Protein AF-0000000076785029 (afdb_homodimer)

Radius of gyration: 24.93 Å; Cα contacts (8 Å, |Δi|>4): 583; chains: 2; bounding box: 59×71×65 Å

pLDDT: mean 81.88, std 19.53, range [29.06, 98.62]

Foldseek 3Di:
DDLQDLVVLVVLQVVLVVCVVVVVLVSSLVSLVSSLVSCVVVVNNLPPVSLVSLVVNLLSCVVVVVLVVSLVSLVVSLVSCCVPPNCLDPSNLLSLQSNLLSCVVVVVLVSSLVSLVSSLVSCCVVDPLLDLVNLVSLLVNLLSLLVVLLVCLPPDPVSNVVSLVSSLVSLVSSLVSLVCLLDPDPVVVPDDDDPVVSVLSNVLSVLSNVSSVVSVVSSVCCVVPSPPDNPVSVVVCVCCSSVCVVSSVSVVVVVVVVVVD/DDLQDLVVLVVLQVVLVVCVVVVVLVSSLVSLVSSLVSCVVVVNNLPPVSLVSLVVNLLSCVVVVVLVVSLVSLVVSLVSCCVPPNCLDPSNLLSLQSNLLSCVVVVVLVSSLVSLVSSLVSCCVVPPLLDLVNLVSLLVNLLSLLVVLLVCLVPDPVSNVVSLVSSLVSLVSSLVSLVCLLDPDPVVVPDDDDPVVSVLSNVLSVLSNVSSVVSVVSSVCCVVVSPPDSPVSVVVVVCCSSVCVVSSVSVVVVVVVVVVD

Secondary structure (DSSP, 8-state):
--TTSHHHHHHHHHHHHHHHHTT-HHHHHHHHHHHHHHHHHTT-TTSHHHHHHHHHHHHHHHHTT-HHHHHHHHHHHHHHHHHHH-SSSHHHHHHHHHHHHHHHHTT-HHHHHHHHHHHHHHHHHHS-TT-HHHHHHHHHHHHHHHHHHHHHTTT-HHHHHHHHHHHHHHHHHHHHHHHHHHS--HHHHTS---HHHHHHHHHHHHHHHHHHHHHHHHHHHHHHHTTT-HHHHHHHHHHHHHHTHHHHHHHHHHHHHHHT-/--TTSHHHHHHHHHHHHHHHHTT-HHHHHHHHHHHHHHHHHTT-TTSHHHHHHHHHHHHHHHHTT-HHHHHHHHHHHHHHHHHHH-SSSHHHHHHHHHHHHHHHHTT-HHHHHHHHHHHHHHHHHHS-TT-HHHHHHHHHHHHHHHHHHHHHTTT-HHHHHHHHHHHHHHHHHHHHHHHHHHS--HHHHTS---HHHHHHHHHHHHHHHHHHHHHHHHHHHHHHHTTT-HHHHHHHHHHHHHHTHHHHHHHHHHHHHHHT-

Organism: Aegilops tauschii subsp. strangu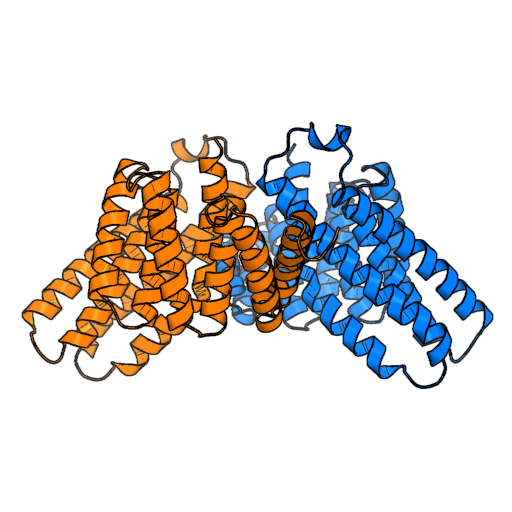lata (NCBI:txid200361)

InterPro domains:
  IPR011990 Tetratricopeptide-like helical domain superfamily [G3DSA:1.25.40.10] (1-198)
  IPR011990 Tetratricopeptide-like helical domain superfamily [SSF48452] (3-141)

Solvent-accessible surface area (backbone atoms only — not comparable to full-atom values): 26624 Å² total; per-residue (Å²): 121,52,88,72,32,72,64,34,25,48,50,28,40,36,49,17,54,44,30,40,67,56,65,38,45,70,62,14,43,54,28,28,53,50,20,42,48,37,31,39,75,70,73,35,55,83,34,73,69,34,48,51,48,49,53,54,36,30,50,45,28,50,75,68,66,39,52,69,61,20,42,56,48,31,51,51,50,27,52,53,32,33,72,73,62,31,70,84,29,72,69,22,34,50,35,42,47,55,33,26,55,48,28,47,76,69,65,40,52,67,63,21,48,56,48,47,51,55,35,45,57,42,42,41,68,77,44,54,78,64,33,70,71,45,26,53,47,27,37,53,51,18,50,48,25,52,53,47,28,64,73,34,59,87,74,40,69,68,60,30,52,51,28,49,55,50,20,51,51,31,24,50,51,20,37,52,34,24,48,44,65,72,54,55,48,78,75,61,64,69,56,91,61,56,69,61,59,51,49,52,49,41,35,48,28,47,45,49,36,53,51,28,50,50,50,50,51,48,58,58,40,39,70,67,37,72,75,81,54,68,71,61,57,54,52,54,49,50,53,45,61,66,40,46,47,51,55,51,48,53,45,51,57,55,44,58,58,56,68,73,102,122,54,86,72,32,72,62,34,24,48,51,30,41,36,48,17,54,43,30,41,68,58,65,39,46,68,61,15,42,54,26,29,53,51,20,44,48,36,32,39,75,70,73,36,55,83,34,73,68,32,48,51,47,49,52,53,36,30,51,45,27,49,75,69,65,39,52,69,62,19,42,57,48,30,49,51,50,28,51,53,32,33,72,74,62,30,69,83,30,71,68,21,36,51,35,42,49,55,32,26,55,46,28,46,78,69,64,41,51,68,63,21,48,54,47,45,52,54,35,46,57,43,42,42,67,76,46,50,79,66,34,68,70,46,26,53,49,29,37,54,51,18,50,47,24,52,53,47,27,65,71,34,60,86,74,40,68,67,60,31,50,52,28,49,54,50,20,52,52,30,25,50,52,19,38,52,33,24,47,44,64,72,55,56,50,77,75,60,65,71,54,89,61,58,69,63,59,51,50,52,49,41,34,47,27,47,44,48,37,53,52,30,51,51,50,49,50,48,57,58,40,39,72,67,35,72,77,82,56,67,71,62,57,54,51,56,50,51,53,45,60,65,40,46,46,52,56,51,48,54,45,52,57,54,44,56,59,57,68,74,102

Nearest PDB structures (foldseek):
  3edt-assembly2_D  TM=6.833E-01  e=5.113E-07  Homo sapiens
  3ceq-assembly1_A  TM=6.701E-01  e=6.109E-07  Homo sapiens
  6f9i-assembly1_B  TM=6.810E-01  e=9.116E-07  Mus musculus
  6swu-assembly3_F  TM=6.903E-01  e=9.964E-07  Mus musculus
  3edt-assembly3_H  TM=6.833E-01  e=9.530E-07  Homo sapiens

Structure (mmCIF, N/CA/C/O backbone):
data_AF-0000000076785029-model_v1
#
loop_
_entity.id
_entity.type
_entity.pdbx_description
1 polymer 'MalT-like TPR region domain-containing protein'
#
loop_
_atom_site.group_PDB
_atom_site.id
_atom_site.type_symbol
_atom_site.label_atom_id
_atom_site.label_alt_id
_atom_site.label_comp_id
_atom_site.label_asym_id
_atom_site.label_entity_id
_atom_site.label_seq_id
_atom_site.pdbx_PDB_ins_code
_atom_site.Cartn_x
_atom_site.Cartn_y
_atom_site.Cartn_z
_atom_site.occupancy
_atom_site.B_iso_or_equiv
_atom_site.auth_seq_id
_atom_site.auth_comp_id
_atom_site.auth_asym_id
_atom_site.auth_atom_id
_atom_site.pdbx_PDB_model_num
ATOM 1 N N . VAL A 1 1 ? -28.75 -5.801 -8.188 1 42.44 1 VAL A N 1
ATOM 2 C CA . VAL A 1 1 ? -28.797 -4.602 -7.355 1 42.44 1 VAL A CA 1
ATOM 3 C C . VAL A 1 1 ? -28.734 -3.357 -8.242 1 42.44 1 VAL A C 1
ATOM 5 O O . VAL A 1 1 ? -27.938 -3.287 -9.172 1 42.44 1 VAL A O 1
ATOM 8 N N . GLY A 1 2 ? -29.547 -2.719 -8.438 1 42.34 2 GLY A N 1
ATOM 9 C CA . GLY A 1 2 ? -29.734 -1.584 -9.328 1 42.34 2 GLY A CA 1
ATOM 10 C C . GLY A 1 2 ? -28.828 -0.418 -9 1 42.34 2 GLY A C 1
ATOM 11 O O . GLY A 1 2 ? -28.203 -0.382 -7.934 1 42.34 2 GLY A O 1
ATOM 12 N N . PRO A 1 3 ? -28.406 0.511 -9.875 1 47.53 3 PRO A N 1
ATOM 13 C CA . PRO A 1 3 ? -27.531 1.683 -9.766 1 47.53 3 PRO A CA 1
ATOM 14 C C . PRO A 1 3 ? -27.797 2.498 -8.5 1 47.53 3 PRO A C 1
ATOM 16 O O . PRO A 1 3 ? -26.906 3.215 -8.031 1 47.53 3 PRO A O 1
ATOM 19 N N . GLY A 1 4 ? -28.891 2.188 -7.828 1 51.5 4 GLY A N 1
ATOM 20 C CA . GLY A 1 4 ? -29.25 2.967 -6.656 1 51.5 4 GLY A CA 1
ATOM 21 C C . GLY A 1 4 ? -29.094 2.203 -5.355 1 51.5 4 GLY A C 1
ATOM 22 O O . GLY A 1 4 ? -29.219 2.777 -4.273 1 51.5 4 GLY A O 1
ATOM 23 N N . HIS A 1 5 ? -28.797 0.957 -5.434 1 59.38 5 HIS A N 1
ATOM 24 C CA . HIS A 1 5 ? -28.781 0.153 -4.215 1 59.38 5 HIS A CA 1
ATOM 25 C C . HIS A 1 5 ? -27.422 0.238 -3.527 1 59.38 5 HIS A C 1
ATOM 27 O O . HIS A 1 5 ? -26.391 0.336 -4.191 1 59.38 5 HIS A O 1
ATOM 33 N N . PRO A 1 6 ? -27.453 0.424 -2.213 1 67.06 6 PRO A N 1
ATOM 34 C CA . PRO A 1 6 ? -26.234 0.509 -1.418 1 67.06 6 PRO A CA 1
ATOM 35 C C . PRO A 1 6 ? -25.188 -0.536 -1.821 1 67.06 6 PRO A C 1
ATOM 37 O O . PRO A 1 6 ? -23.984 -0.276 -1.747 1 67.06 6 PRO A O 1
ATOM 40 N N . ASP A 1 7 ? -25.734 -1.489 -2.363 1 75.62 7 ASP A N 1
ATOM 41 C CA . ASP A 1 7 ? -24.812 -2.529 -2.812 1 75.62 7 ASP A CA 1
ATOM 42 C C . ASP A 1 7 ? -24.031 -2.076 -4.043 1 75.62 7 ASP A C 1
ATOM 44 O O . ASP A 1 7 ? -22.844 -2.377 -4.176 1 75.62 7 ASP A O 1
ATOM 48 N N . TYR A 1 8 ? -24.734 -1.249 -4.867 1 81.12 8 TYR A N 1
ATOM 49 C CA . TYR A 1 8 ? -24.062 -0.729 -6.059 1 81.12 8 TYR A CA 1
ATOM 50 C C . TYR A 1 8 ? -22.984 0.283 -5.688 1 81.12 8 TYR A C 1
ATOM 52 O O . TYR A 1 8 ? -21.891 0.266 -6.246 1 81.12 8 TYR A O 1
ATOM 60 N N . ALA A 1 9 ? -23.266 1.093 -4.676 1 88.94 9 ALA A N 1
ATOM 61 C CA . ALA A 1 9 ? -22.297 2.068 -4.188 1 88.94 9 ALA A CA 1
ATOM 62 C C . ALA A 1 9 ? -21.031 1.377 -3.668 1 88.94 9 ALA A C 1
ATOM 64 O O . ALA A 1 9 ? -19.922 1.845 -3.904 1 88.94 9 ALA A O 1
ATOM 65 N N . ASN A 1 10 ? -21.297 0.282 -3.043 1 89.38 10 ASN A N 1
ATOM 66 C CA . ASN A 1 10 ? -20.172 -0.479 -2.502 1 89.38 10 ASN A CA 1
ATOM 67 C C . ASN A 1 10 ? -19.312 -1.076 -3.613 1 89.38 10 ASN A C 1
ATOM 69 O O . ASN A 1 10 ? -18.094 -1.075 -3.521 1 89.38 10 ASN A O 1
ATOM 73 N N . THR A 1 11 ? -19.969 -1.574 -4.609 1 86.88 11 THR A N 1
ATOM 74 C CA . THR A 1 11 ? -19.25 -2.133 -5.746 1 86.88 11 THR A CA 1
ATOM 75 C C . THR A 1 11 ? -18.391 -1.063 -6.422 1 86.88 11 THR A C 1
ATOM 77 O O . THR A 1 11 ? -17.234 -1.312 -6.762 1 86.88 11 THR A O 1
ATOM 80 N N . MET A 1 12 ? -18.922 0.096 -6.523 1 89.31 12 MET A N 1
ATOM 81 C CA . MET A 1 12 ? -18.172 1.197 -7.129 1 89.31 12 MET A CA 1
ATOM 82 C C . MET A 1 12 ? -16.953 1.551 -6.297 1 89.31 12 MET A C 1
ATOM 84 O O . MET A 1 12 ? -15.875 1.806 -6.844 1 89.31 12 MET A O 1
ATOM 88 N N . TYR A 1 13 ? -17.094 1.517 -5.027 1 93.31 13 TYR A N 1
ATOM 89 C CA . TYR A 1 13 ? -16 1.829 -4.117 1 93.31 13 TYR A CA 1
ATOM 90 C C . TYR A 1 13 ? -14.898 0.78 -4.211 1 93.31 13 TYR A C 1
ATOM 92 O O . TYR A 1 13 ? -13.719 1.12 -4.305 1 93.31 13 TYR A O 1
ATOM 100 N N . LEU A 1 14 ? -15.352 -0.461 -4.223 1 90.75 14 LEU A N 1
ATOM 101 C CA . LEU A 1 14 ? -14.375 -1.542 -4.289 1 90.75 14 LEU A CA 1
ATOM 102 C C . LEU A 1 14 ? -13.609 -1.504 -5.609 1 90.75 14 LEU A C 1
ATOM 104 O O . LEU A 1 14 ? -12.391 -1.689 -5.629 1 90.75 14 LEU A O 1
ATOM 108 N N . LEU A 1 15 ? -14.258 -1.211 -6.656 1 88.62 15 LEU A N 1
ATOM 109 C CA . LEU A 1 15 ? -13.617 -1.089 -7.957 1 88.62 15 LEU A CA 1
ATOM 110 C C . LEU A 1 15 ? -12.648 0.089 -7.977 1 88.62 15 LEU A C 1
ATOM 112 O O . LEU A 1 15 ? -11.547 -0.012 -8.531 1 88.62 15 LEU A O 1
ATOM 116 N N . ALA A 1 16 ? -13.102 1.159 -7.371 1 92.19 16 ALA A N 1
ATOM 117 C CA . ALA A 1 16 ? -12.242 2.34 -7.301 1 92.19 16 ALA A CA 1
ATOM 118 C C . ALA A 1 16 ? -10.938 2.029 -6.57 1 92.19 16 ALA A C 1
ATOM 120 O O . ALA A 1 16 ? -9.867 2.471 -6.988 1 92.19 16 ALA A O 1
ATOM 121 N N . ARG A 1 17 ? -11.055 1.268 -5.527 1 91 17 ARG A N 1
ATOM 122 C CA . ARG A 1 17 ? -9.875 0.885 -4.75 1 91 17 ARG A CA 1
ATOM 123 C C . ARG A 1 17 ? -8.914 0.054 -5.59 1 91 17 ARG A C 1
ATOM 125 O O . ARG A 1 17 ? -7.695 0.256 -5.531 1 91 17 ARG A O 1
ATOM 132 N N . VAL A 1 18 ? -9.453 -0.854 -6.363 1 87.94 18 VAL A N 1
ATOM 133 C CA . VAL A 1 18 ? -8.641 -1.708 -7.223 1 87.94 18 VAL A CA 1
ATOM 134 C C . VAL A 1 18 ? -7.977 -0.866 -8.312 1 87.94 18 VAL A C 1
ATOM 136 O O . VAL A 1 18 ? -6.77 -0.98 -8.547 1 87.94 18 VAL A O 1
ATOM 139 N N . LEU A 1 19 ? -8.719 0.012 -8.883 1 88.38 19 LEU A N 1
ATOM 140 C CA . LEU A 1 19 ? -8.195 0.826 -9.977 1 88.38 19 LEU A CA 1
ATOM 141 C C . LEU A 1 19 ? -7.141 1.803 -9.469 1 88.38 19 LEU A C 1
ATOM 143 O O . LEU A 1 19 ? -6.164 2.082 -10.172 1 88.38 19 LEU A O 1
ATOM 147 N N . SER A 1 20 ? -7.375 2.285 -8.289 1 91.06 20 SER A N 1
ATOM 148 C CA . SER A 1 20 ? -6.387 3.174 -7.691 1 91.06 20 SER A CA 1
ATOM 149 C C . SER A 1 20 ? -5.043 2.473 -7.523 1 91.06 20 SER A C 1
ATOM 151 O O . SER A 1 20 ? -3.99 3.064 -7.777 1 91.06 20 SER A O 1
ATOM 153 N N . GLN A 1 21 ? -5.113 1.265 -7.105 1 82.69 21 GLN A N 1
ATOM 154 C CA . GLN A 1 21 ? -3.895 0.48 -6.934 1 82.69 21 GLN A CA 1
ATOM 155 C C . GLN A 1 21 ? -3.176 0.278 -8.266 1 82.69 21 GLN A C 1
ATOM 157 O O . GLN A 1 21 ? -1.95 0.155 -8.305 1 82.69 21 GLN A O 1
ATOM 162 N N . GLN A 1 22 ? -3.932 0.314 -9.344 1 80.19 22 GLN A N 1
ATOM 163 C CA . GLN A 1 22 ? -3.377 0.175 -10.688 1 80.19 22 GLN A CA 1
ATOM 164 C C . GLN A 1 22 ? -2.992 1.533 -11.266 1 80.19 22 GLN A C 1
ATOM 166 O O . GLN A 1 22 ? -2.67 1.64 -12.453 1 80.19 22 GLN A O 1
ATOM 171 N N . ARG A 1 23 ? -3.17 2.543 -10.516 1 84.88 23 ARG A N 1
ATOM 172 C CA . ARG A 1 23 ? -2.805 3.914 -10.859 1 84.88 23 ARG A CA 1
ATOM 173 C C . ARG A 1 23 ? -3.738 4.48 -11.922 1 84.88 23 ARG A C 1
ATOM 175 O O . ARG A 1 23 ? -3.393 5.445 -12.609 1 84.88 23 ARG A O 1
ATOM 182 N N . LYS A 1 24 ? -4.805 3.826 -12.141 1 90.31 24 LYS A N 1
ATOM 183 C CA . LYS A 1 24 ? -5.879 4.391 -12.953 1 90.31 24 LYS A CA 1
ATOM 184 C C . LYS A 1 24 ? -6.734 5.355 -12.141 1 90.31 24 LYS A C 1
ATOM 186 O O . LYS A 1 24 ? -7.914 5.098 -11.898 1 90.31 24 LYS A O 1
ATOM 191 N N . ARG A 1 25 ? -6.164 6.473 -11.852 1 92.81 25 ARG A N 1
ATOM 192 C CA . ARG A 1 25 ? -6.68 7.371 -10.828 1 92.81 25 ARG A CA 1
ATOM 193 C C . ARG A 1 25 ? -7.93 8.102 -11.312 1 92.81 25 ARG A C 1
ATOM 195 O O . ARG A 1 25 ? -8.852 8.344 -10.531 1 92.81 25 ARG A O 1
ATOM 202 N N . LYS A 1 26 ? -7.949 8.453 -12.578 1 94.38 26 LYS A N 1
ATOM 203 C CA . LYS A 1 26 ? -9.125 9.148 -13.102 1 94.38 26 LYS A CA 1
ATOM 204 C C . LYS A 1 26 ? -10.359 8.258 -13.055 1 94.38 26 LYS A C 1
ATOM 206 O O . LYS A 1 26 ? -11.438 8.711 -12.656 1 94.38 26 LYS A O 1
ATOM 211 N N . ASP A 1 27 ? -10.156 7.039 -13.453 1 92.62 27 ASP A N 1
ATOM 212 C CA . ASP A 1 27 ? -11.258 6.082 -13.383 1 92.62 27 ASP A CA 1
ATOM 213 C C . ASP A 1 27 ? -11.68 5.84 -11.938 1 92.62 27 ASP A C 1
ATOM 215 O O . ASP A 1 27 ? -12.875 5.754 -11.641 1 92.62 27 ASP A O 1
ATOM 219 N N . ALA A 1 28 ? -10.742 5.68 -11.039 1 94.56 28 ALA A N 1
ATOM 220 C CA . ALA A 1 28 ? -11.031 5.5 -9.617 1 94.56 28 ALA A CA 1
ATOM 221 C C . ALA A 1 28 ? -11.836 6.68 -9.078 1 94.56 28 ALA A C 1
ATOM 223 O O . ALA A 1 28 ? -12.82 6.488 -8.352 1 94.56 28 ALA A O 1
ATOM 224 N N . GLU A 1 29 ? -11.391 7.84 -9.422 1 96.25 29 GLU A N 1
ATOM 225 C CA . GLU A 1 29 ? -12.055 9.055 -8.969 1 96.25 29 GLU A CA 1
ATOM 226 C C . GLU A 1 29 ? -13.516 9.094 -9.422 1 96.25 29 GLU A C 1
ATOM 228 O O . GLU A 1 29 ? -14.406 9.445 -8.648 1 96.25 29 GLU A O 1
ATOM 233 N N . ALA A 1 30 ? -13.742 8.758 -10.68 1 95.31 30 ALA A N 1
ATOM 234 C CA . ALA A 1 30 ? -15.102 8.75 -11.227 1 95.31 30 ALA A CA 1
ATOM 235 C C . ALA A 1 30 ? -15.984 7.762 -10.469 1 95.31 30 ALA A C 1
ATOM 237 O O . ALA A 1 30 ? -17.141 8.062 -10.172 1 95.31 30 ALA A O 1
ATOM 238 N N . LEU A 1 31 ? -15.484 6.645 -10.148 1 94.25 31 LEU A N 1
ATOM 239 C CA . LEU A 1 31 ? -16.234 5.613 -9.438 1 94.25 31 LEU A CA 1
ATOM 240 C C . LEU A 1 31 ? -16.516 6.039 -8 1 94.25 31 LEU A C 1
ATOM 242 O O . LEU A 1 31 ? -17.594 5.754 -7.465 1 94.25 31 LEU A O 1
ATOM 246 N N . LEU A 1 32 ? -15.547 6.691 -7.406 1 96.69 32 LEU A N 1
ATOM 247 C CA . LEU A 1 32 ? -15.75 7.199 -6.055 1 96.69 32 LEU A CA 1
ATOM 248 C C . LEU A 1 32 ? -16.859 8.242 -6.027 1 96.69 32 LEU A C 1
ATOM 250 O O . LEU A 1 32 ? -17.719 8.219 -5.145 1 96.69 32 LEU A O 1
ATOM 254 N N . ARG A 1 33 ? -16.828 9.133 -6.973 1 96.94 33 ARG A N 1
ATOM 255 C CA . ARG A 1 33 ? -17.844 10.164 -7.078 1 96.94 33 ARG A CA 1
ATOM 256 C C . ARG A 1 33 ? -19.234 9.547 -7.188 1 96.94 33 ARG A C 1
ATOM 258 O O . ARG A 1 33 ? -20.188 10 -6.531 1 96.94 33 ARG A O 1
ATOM 265 N N . GLU A 1 34 ? -19.312 8.578 -7.996 1 93.5 34 GLU A N 1
ATOM 266 C CA . GLU A 1 34 ? -20.594 7.891 -8.172 1 93.5 34 GLU A CA 1
ATOM 267 C C . GLU A 1 34 ? -21.016 7.191 -6.883 1 93.5 34 GLU A C 1
ATOM 269 O O . GLU A 1 34 ? -22.188 7.238 -6.504 1 93.5 34 GLU A O 1
ATOM 274 N N . SER A 1 35 ? -20.141 6.52 -6.211 1 94.56 35 SER A N 1
ATOM 275 C CA . SER A 1 35 ? -20.438 5.836 -4.957 1 94.56 35 SER A CA 1
ATOM 276 C C . SER A 1 35 ? -20.938 6.812 -3.904 1 94.56 35 SER A C 1
ATOM 278 O O . SER A 1 35 ? -21.922 6.527 -3.205 1 94.56 35 SER A O 1
ATOM 280 N N . ILE A 1 36 ? -20.281 7.91 -3.826 1 96.94 36 ILE A N 1
ATOM 281 C CA . ILE A 1 36 ? -20.656 8.93 -2.854 1 96.94 36 ILE A CA 1
ATOM 282 C C . ILE A 1 36 ? -22.031 9.492 -3.197 1 96.94 36 ILE A C 1
ATOM 284 O O . ILE A 1 36 ? -22.891 9.641 -2.322 1 96.94 36 ILE A O 1
ATOM 288 N N . ARG A 1 37 ? -22.234 9.789 -4.48 1 95.38 37 ARG A N 1
ATOM 289 C CA . ARG A 1 37 ? -23.516 10.32 -4.938 1 95.38 37 ARG A CA 1
ATOM 290 C C . ARG A 1 37 ? -24.656 9.391 -4.555 1 95.38 37 ARG A C 1
ATOM 292 O O . ARG A 1 37 ? -25.703 9.844 -4.059 1 95.38 37 ARG A O 1
ATOM 299 N N . ILE A 1 38 ? -24.516 8.141 -4.754 1 92.56 38 ILE A N 1
ATOM 300 C CA . ILE A 1 38 ? -25.547 7.152 -4.461 1 92.56 38 ILE A CA 1
ATOM 301 C C . ILE A 1 38 ? -25.875 7.168 -2.969 1 92.56 38 ILE A C 1
ATOM 303 O O . ILE A 1 38 ? -27.031 7.152 -2.58 1 92.56 38 ILE A O 1
ATOM 307 N N . LEU A 1 39 ? -24.844 7.25 -2.148 1 94.88 39 LEU A N 1
ATOM 308 C CA . LEU A 1 39 ? -25.062 7.27 -0.705 1 94.88 39 LEU A CA 1
ATOM 309 C C . LEU A 1 39 ? -25.75 8.562 -0.274 1 94.88 39 LEU A C 1
ATOM 311 O O . LEU A 1 39 ? -26.641 8.539 0.583 1 94.88 39 LEU A O 1
ATOM 315 N N . GLU A 1 40 ? -25.281 9.648 -0.812 1 94.94 40 GLU A N 1
ATOM 316 C CA . GLU A 1 40 ? -25.906 10.93 -0.491 1 94.94 40 GLU A CA 1
ATOM 317 C C . GLU A 1 40 ? -27.375 10.938 -0.868 1 94.94 40 GLU A C 1
ATOM 319 O O . GLU A 1 40 ? -28.219 11.398 -0.093 1 94.94 40 GLU A O 1
ATOM 324 N N . GLU A 1 41 ? -27.703 10.445 -2.033 1 94 41 GLU A N 1
ATOM 325 C CA . GLU A 1 41 ? -29.078 10.391 -2.51 1 94 41 GLU A CA 1
ATOM 326 C C . GLU A 1 41 ? -29.922 9.469 -1.642 1 94 41 GLU A C 1
ATOM 328 O O . GLU A 1 41 ? -31.125 9.68 -1.5 1 94 41 GLU A O 1
ATOM 333 N N . ALA A 1 42 ? -29.344 8.516 -1.035 1 93.12 42 ALA A N 1
ATOM 334 C CA . ALA A 1 42 ? -30.047 7.578 -0.159 1 93.12 42 ALA A CA 1
ATOM 335 C C . ALA A 1 42 ? -30.141 8.125 1.261 1 93.12 42 ALA A C 1
ATOM 337 O O . ALA A 1 42 ? -30.625 7.438 2.168 1 93.12 42 ALA A O 1
ATOM 338 N N . GLY A 1 43 ? -29.703 9.305 1.511 1 93.5 43 GLY A N 1
ATOM 339 C CA . GLY A 1 43 ? -29.766 9.922 2.828 1 93.5 43 GLY A CA 1
ATOM 340 C C . GLY A 1 43 ? -28.641 9.461 3.746 1 93.5 43 GLY A C 1
ATOM 341 O O . GLY A 1 43 ? -28.719 9.648 4.961 1 93.5 43 GLY A O 1
ATOM 342 N N . LEU A 1 44 ? -27.625 8.859 3.186 1 93.81 44 LEU A N 1
ATOM 343 C CA . LEU A 1 44 ? -26.516 8.305 3.961 1 93.81 44 LEU A CA 1
ATOM 344 C C . LEU A 1 44 ? -25.25 9.109 3.738 1 93.81 44 LEU A C 1
ATOM 346 O O . LEU A 1 44 ? -24.141 8.57 3.83 1 93.81 44 LEU A O 1
ATOM 350 N N . GLY A 1 45 ? -25.297 10.352 3.438 1 93 45 GLY A N 1
ATOM 351 C CA . GLY A 1 45 ? -24.172 11.211 3.092 1 93 45 GLY A CA 1
ATOM 352 C C . GLY A 1 45 ? -23.219 11.438 4.246 1 93 45 GLY A C 1
ATOM 353 O O . GLY A 1 45 ? -22.031 11.742 4.035 1 93 45 GLY A O 1
ATOM 354 N N . GLU A 1 46 ? -23.688 11.25 5.492 1 93.88 46 GLU A N 1
ATOM 355 C CA . GLU A 1 46 ? -22.844 11.477 6.656 1 93.88 46 GLU A CA 1
ATOM 356 C C . GLU A 1 46 ? -22.5 10.164 7.355 1 93.88 46 GLU A C 1
ATOM 358 O O . GLU A 1 46 ? -21.969 10.164 8.461 1 93.88 46 GLU A O 1
ATOM 363 N N . SER A 1 47 ? -22.859 9.094 6.719 1 92.5 47 SER A N 1
ATOM 364 C CA . SER A 1 47 ? -22.562 7.785 7.297 1 92.5 47 SER A CA 1
ATOM 365 C C . SER A 1 47 ? -21.062 7.516 7.309 1 92.5 47 SER A C 1
ATOM 367 O O . SER A 1 47 ? -20.312 8.102 6.523 1 92.5 47 SER A O 1
ATOM 369 N N . PRO A 1 48 ? -20.641 6.633 8.195 1 90.62 48 PRO A N 1
ATOM 370 C CA . PRO A 1 48 ? -19.234 6.25 8.203 1 90.62 48 PRO A CA 1
ATOM 371 C C . PRO A 1 48 ? -18.75 5.711 6.855 1 90.62 48 PRO A C 1
ATOM 373 O O . PRO A 1 48 ? -17.625 5.977 6.441 1 90.62 48 PRO A O 1
ATOM 376 N N . ALA A 1 49 ? -19.609 4.996 6.184 1 90.38 49 ALA A N 1
ATOM 377 C CA . ALA A 1 49 ? -19.266 4.461 4.867 1 90.38 49 ALA A CA 1
ATOM 378 C C . ALA A 1 49 ? -19.031 5.586 3.861 1 90.38 49 ALA A C 1
ATOM 380 O O . ALA A 1 49 ? -18.062 5.543 3.096 1 90.38 49 ALA A O 1
ATOM 381 N N . CYS A 1 50 ? -19.891 6.527 3.91 1 94 50 CYS A N 1
ATOM 382 C CA . CYS A 1 50 ? -19.734 7.641 2.98 1 94 50 CYS A CA 1
ATOM 383 C C . CYS A 1 50 ? -18.5 8.461 3.299 1 94 50 CYS A C 1
ATOM 385 O O . CYS A 1 50 ? -17.781 8.883 2.391 1 94 50 CYS A O 1
ATOM 387 N N . LEU A 1 51 ? -18.234 8.68 4.582 1 94.81 51 LEU A N 1
ATOM 388 C CA . LEU A 1 51 ? -17.062 9.43 5.004 1 94.81 51 LEU A CA 1
ATOM 389 C C . LEU A 1 51 ? -15.781 8.742 4.527 1 94.81 51 LEU A C 1
ATOM 391 O O . LEU A 1 51 ? -14.844 9.406 4.074 1 94.81 51 LEU A O 1
ATOM 395 N N . GLN A 1 52 ? -15.82 7.469 4.609 1 92.81 52 GLN A N 1
ATOM 396 C CA . GLN A 1 52 ? -14.68 6.691 4.133 1 92.81 52 GLN A CA 1
ATOM 397 C C . GLN A 1 52 ? -14.461 6.902 2.637 1 92.81 52 GLN A C 1
ATOM 399 O O . GLN A 1 52 ? -13.328 7.07 2.189 1 92.81 52 GLN A O 1
ATOM 404 N N . ARG A 1 53 ? -15.438 6.867 1.912 1 94.62 53 ARG A N 1
ATOM 405 C CA . ARG A 1 53 ? -15.344 7.078 0.471 1 94.62 53 ARG A CA 1
ATOM 406 C C . ARG A 1 53 ? -14.898 8.5 0.154 1 94.62 53 ARG A C 1
ATOM 408 O O . ARG A 1 53 ? -14.07 8.711 -0.741 1 94.62 53 ARG A O 1
ATOM 415 N N . MET A 1 54 ? -15.414 9.438 0.905 1 97.12 54 MET A N 1
ATOM 416 C CA . MET A 1 54 ? -15.023 10.828 0.711 1 97.12 54 MET A CA 1
ATOM 417 C C . MET A 1 54 ? -13.539 11.023 0.99 1 97.12 54 MET A C 1
ATOM 419 O O . MET A 1 54 ? -12.852 11.742 0.258 1 97.12 54 MET A O 1
ATOM 423 N N . MET A 1 55 ? -13.164 10.422 1.991 1 95.06 55 MET A N 1
ATOM 424 C CA . MET A 1 55 ? -11.75 10.531 2.348 1 95.06 55 MET A CA 1
ATOM 425 C C . MET A 1 55 ? -10.867 9.977 1.237 1 95.06 55 MET A C 1
ATOM 427 O O . MET A 1 55 ? -9.891 10.617 0.837 1 95.06 55 MET A O 1
ATOM 431 N N . PHE A 1 56 ? -11.227 8.812 0.789 1 94.38 56 PHE A N 1
ATOM 432 C CA . PHE A 1 56 ? -10.453 8.211 -0.293 1 94.38 56 PHE A CA 1
ATOM 433 C C . PHE A 1 56 ? -10.531 9.062 -1.555 1 94.38 56 PHE A C 1
ATOM 435 O O . PHE A 1 56 ? -9.539 9.242 -2.258 1 94.38 56 PHE A O 1
ATOM 442 N N . HIS A 1 57 ? -11.68 9.555 -1.806 1 96.31 57 HIS A N 1
ATOM 443 C CA . HIS A 1 57 ? -11.859 10.438 -2.951 1 96.31 57 HIS A CA 1
ATOM 444 C C . HIS A 1 57 ? -10.953 11.664 -2.859 1 96.31 57 HIS A C 1
ATOM 446 O O . HIS A 1 57 ? -10.32 12.047 -3.846 1 96.31 57 HIS A O 1
ATOM 452 N N . SER A 1 58 ? -10.945 12.234 -1.705 1 96.62 58 SER A N 1
ATOM 453 C CA . SER A 1 58 ? -10.133 13.438 -1.522 1 96.62 58 SER A CA 1
ATOM 454 C C . SER A 1 58 ? -8.656 13.141 -1.776 1 96.62 58 SER A C 1
ATOM 456 O O . SER A 1 58 ? -7.926 13.992 -2.291 1 96.62 58 SER A O 1
ATOM 458 N N . MET A 1 59 ? -8.234 12 -1.485 1 93.94 59 MET A N 1
ATOM 459 C CA . MET A 1 59 ? -6.855 11.586 -1.743 1 93.94 59 MET A CA 1
ATOM 460 C C . MET A 1 59 ? -6.598 11.461 -3.24 1 93.94 59 MET A C 1
ATOM 462 O O . MET A 1 59 ? -5.562 11.914 -3.736 1 93.94 59 MET A O 1
ATOM 466 N N . GLU A 1 60 ? -7.496 10.812 -3.879 1 94.56 60 GLU A N 1
ATOM 467 C CA . GLU A 1 60 ? -7.344 10.672 -5.324 1 94.56 60 GLU A CA 1
ATOM 468 C C . GLU A 1 60 ? -7.336 12.039 -6.012 1 94.56 60 GLU A C 1
ATOM 470 O O . GLU A 1 60 ? -6.59 12.25 -6.973 1 94.56 60 GLU A O 1
ATOM 475 N N . LEU A 1 61 ? -8.133 12.938 -5.527 1 96.62 61 LEU A N 1
ATOM 476 C CA . LEU A 1 61 ? -8.164 14.289 -6.082 1 96.62 61 LEU A CA 1
ATOM 477 C C . LEU A 1 61 ? -6.812 14.969 -5.926 1 96.62 61 LEU A C 1
ATOM 479 O O . LEU A 1 61 ? -6.363 15.68 -6.828 1 96.62 61 LEU A O 1
ATOM 483 N N . MET A 1 62 ? -6.191 14.773 -4.82 1 94.38 62 MET A N 1
ATOM 484 C CA . MET A 1 62 ? -4.848 15.297 -4.605 1 94.38 62 MET A CA 1
ATOM 485 C C . MET A 1 62 ? -3.871 14.734 -5.629 1 94.38 62 MET A C 1
ATOM 487 O O . MET A 1 62 ? -3.078 15.477 -6.211 1 94.38 62 MET A O 1
ATOM 491 N N . ASN A 1 63 ? -3.988 13.453 -5.84 1 90.81 63 ASN A N 1
ATOM 492 C CA . ASN A 1 63 ? -3.113 12.789 -6.801 1 90.81 63 ASN A CA 1
ATOM 493 C C . ASN A 1 63 ? -3.354 13.297 -8.219 1 90.81 63 ASN A C 1
ATOM 495 O O . ASN A 1 63 ? -2.428 13.336 -9.031 1 90.81 63 ASN A O 1
ATOM 499 N N . LEU A 1 64 ? -4.488 13.719 -8.453 1 94.56 64 LEU A N 1
ATOM 500 C CA . LEU A 1 64 ? -4.863 14.219 -9.766 1 94.56 64 LEU A CA 1
ATOM 501 C C . LEU A 1 64 ? -4.625 15.727 -9.867 1 94.56 64 LEU A C 1
ATOM 503 O O . LEU A 1 64 ? -4.941 16.344 -10.883 1 94.56 64 LEU A O 1
ATOM 507 N N . LYS A 1 65 ? -4.184 16.328 -8.867 1 94.25 65 LYS A N 1
ATOM 508 C CA . LYS A 1 65 ? -3.842 17.734 -8.773 1 94.25 65 LYS A CA 1
ATOM 509 C C . LYS A 1 65 ? -5.09 18.609 -8.883 1 94.25 65 LYS A C 1
ATOM 511 O O . LYS A 1 65 ? -5.012 19.766 -9.328 1 94.25 65 LYS A O 1
ATOM 516 N N . GLN A 1 66 ? -6.141 18.062 -8.594 1 97.12 66 GLN A N 1
ATOM 517 C CA . GLN A 1 66 ? -7.367 18.828 -8.43 1 97.12 66 GLN A CA 1
ATOM 518 C C . GLN A 1 66 ? -7.508 19.344 -7 1 97.12 66 GLN A C 1
ATOM 520 O O . GLN A 1 66 ? -8.391 18.906 -6.262 1 97.12 66 GLN A O 1
ATOM 525 N N . LEU A 1 67 ? -6.773 20.328 -6.625 1 96.62 67 LEU A N 1
ATOM 526 C CA . LEU A 1 67 ? -6.523 20.75 -5.25 1 96.62 67 LEU A CA 1
ATOM 527 C C . LEU A 1 67 ? -7.738 21.469 -4.672 1 96.62 67 LEU A C 1
ATOM 529 O O . LEU A 1 67 ? -8.086 21.266 -3.508 1 96.62 67 LEU A O 1
ATOM 533 N N . ASP A 1 68 ? -8.383 22.266 -5.496 1 98 68 ASP A N 1
ATOM 534 C CA . ASP A 1 68 ? -9.539 23.016 -5 1 98 68 ASP A CA 1
ATOM 535 C C . ASP A 1 68 ? -10.664 22.078 -4.594 1 98 68 ASP A C 1
ATOM 537 O O . ASP A 1 68 ? -11.281 22.25 -3.539 1 98 68 ASP A O 1
ATOM 541 N N . GLU A 1 69 ? -10.867 21.156 -5.418 1 97.81 69 GLU A N 1
ATOM 542 C CA . GLU A 1 69 ? -11.906 20.172 -5.113 1 97.81 69 GLU A CA 1
ATOM 543 C C . GLU A 1 69 ? -11.539 19.344 -3.891 1 97.81 69 GLU A C 1
ATOM 545 O O . GLU A 1 69 ? -12.398 19 -3.076 1 97.81 69 GLU A O 1
ATOM 550 N N . ALA A 1 70 ? -10.328 18.984 -3.75 1 97.81 70 ALA A N 1
ATOM 551 C CA . ALA A 1 70 ? -9.852 18.234 -2.592 1 97.81 70 ALA A CA 1
ATOM 552 C C . ALA A 1 70 ? -10.062 19.031 -1.302 1 97.81 70 ALA A C 1
ATOM 554 O O . ALA A 1 70 ? -10.5 18.469 -0.292 1 97.81 70 ALA A O 1
ATOM 555 N N . GLU A 1 71 ? -9.758 20.281 -1.331 1 98.12 71 GLU A N 1
ATOM 556 C CA . GLU A 1 71 ? -9.961 21.125 -0.156 1 98.12 71 GLU A CA 1
ATOM 557 C C . GLU A 1 71 ? -11.422 21.141 0.266 1 98.12 71 GLU A C 1
ATOM 559 O O . GLU A 1 71 ? -11.734 20.969 1.445 1 98.12 71 GLU A O 1
ATOM 564 N N . ASN A 1 72 ? -12.258 21.422 -0.775 1 98.62 72 ASN A N 1
ATOM 565 C CA . ASN A 1 72 ? -13.688 21.5 -0.481 1 98.62 72 ASN A CA 1
ATOM 566 C C . ASN A 1 72 ? -14.188 20.203 0.164 1 98.62 72 ASN A C 1
ATOM 568 O O . ASN A 1 72 ? -14.93 20.25 1.145 1 98.62 72 ASN A O 1
ATOM 572 N N . LEU A 1 73 ? -13.758 19.141 -0.351 1 98.25 73 LEU A N 1
ATOM 573 C CA . LEU A 1 73 ? -14.18 17.844 0.166 1 98.25 73 LEU A CA 1
ATOM 574 C C . LEU A 1 73 ? -13.617 17.609 1.562 1 98.25 73 LEU A C 1
ATOM 576 O O . LEU A 1 73 ? -14.328 17.125 2.449 1 98.25 73 LEU A O 1
ATOM 580 N N . ARG A 1 74 ? -12.383 17.938 1.794 1 98 74 ARG A N 1
ATOM 581 C CA . ARG A 1 74 ? -11.75 17.703 3.09 1 98 74 ARG A CA 1
ATOM 582 C C . ARG A 1 74 ? -12.328 18.625 4.152 1 98 74 ARG A C 1
ATOM 584 O O . ARG A 1 74 ? -12.445 18.25 5.32 1 98 74 ARG A O 1
ATOM 591 N N . ARG A 1 75 ? -12.758 19.828 3.799 1 98.56 75 ARG A N 1
ATOM 592 C CA . ARG A 1 75 ? -13.477 20.703 4.719 1 98.56 75 ARG A CA 1
ATOM 593 C C . ARG A 1 75 ? -14.812 20.078 5.133 1 98.56 75 ARG A C 1
ATOM 595 O O . ARG A 1 75 ? -15.188 20.125 6.309 1 98.56 75 ARG A O 1
ATOM 602 N N . LYS A 1 76 ? -15.484 19.594 4.133 1 98 76 LYS A N 1
ATOM 603 C CA . LYS A 1 76 ? -16.75 18.922 4.414 1 98 76 LYS A CA 1
ATOM 604 C C . LYS A 1 76 ? -16.547 17.734 5.363 1 98 76 LYS A C 1
ATOM 606 O O . LYS A 1 76 ? -17.312 17.562 6.312 1 98 76 LYS A O 1
ATOM 611 N N . ILE A 1 77 ? -15.555 16.953 5.125 1 97.81 77 ILE A N 1
ATOM 612 C CA . ILE A 1 77 ? -15.242 15.789 5.957 1 97.81 77 ILE A CA 1
ATOM 613 C C . ILE A 1 77 ? -14.961 16.25 7.387 1 97.81 77 ILE A C 1
ATOM 615 O O . ILE A 1 77 ? -15.492 15.672 8.344 1 97.81 77 ILE A O 1
ATOM 619 N N . LEU A 1 78 ? -14.109 17.219 7.535 1 97.81 78 LEU A N 1
ATOM 620 C CA . LEU A 1 78 ? -13.766 17.719 8.859 1 97.81 78 LEU A CA 1
ATOM 621 C C . LEU A 1 78 ? -15.008 18.203 9.602 1 97.81 78 LEU A C 1
ATOM 623 O O . LEU A 1 78 ? -15.164 17.922 10.797 1 97.81 78 LEU A O 1
ATOM 627 N N . HIS A 1 79 ? -15.844 18.891 8.859 1 97.75 79 HIS A N 1
ATOM 628 C CA . HIS A 1 79 ? -17.078 19.391 9.461 1 97.75 79 HIS A CA 1
ATOM 629 C C . HIS A 1 79 ? -17.938 18.25 9.977 1 97.75 79 HIS A C 1
ATOM 631 O O . HIS A 1 79 ? -18.438 18.297 11.109 1 97.75 79 HIS A O 1
ATOM 637 N N . ILE A 1 80 ? -18.125 17.25 9.195 1 96.81 80 ILE A N 1
ATOM 638 C CA . ILE A 1 80 ? -18.938 16.094 9.57 1 96.81 80 ILE A CA 1
ATOM 639 C C . ILE A 1 80 ? -18.328 15.398 10.781 1 96.81 80 ILE A C 1
ATOM 641 O O . ILE A 1 80 ? -19.031 15.039 11.727 1 96.81 80 ILE A O 1
ATOM 645 N N . MET A 1 81 ? -17.031 15.273 10.781 1 96.44 81 MET A N 1
ATOM 646 C CA . MET A 1 81 ? -16.344 14.602 11.883 1 96.44 81 MET A CA 1
ATOM 647 C C . MET A 1 81 ? -16.484 15.406 13.172 1 96.44 81 MET A C 1
ATOM 649 O O . MET A 1 81 ? -16.719 14.836 14.234 1 96.44 81 MET A O 1
ATOM 653 N N . GLU A 1 82 ? -16.266 16.656 13.062 1 96.31 82 GLU A N 1
ATOM 654 C CA . GLU A 1 82 ? -16.375 17.531 14.227 1 96.31 82 GLU A CA 1
ATOM 655 C C . GLU A 1 82 ? -17.766 17.438 14.852 1 96.31 82 GLU A C 1
ATOM 657 O O . GLU A 1 82 ? -17.906 17.375 16.078 1 96.31 82 GLU A O 1
ATOM 662 N N . LEU A 1 83 ? -18.734 17.406 13.992 1 95.5 83 LEU A N 1
ATOM 663 C CA . LEU A 1 83 ? -20.109 17.344 14.477 1 95.5 83 LEU A CA 1
ATOM 664 C C . LEU A 1 83 ? -20.406 15.977 15.102 1 95.5 83 LEU A C 1
ATOM 666 O O . LEU A 1 83 ? -21.125 15.891 16.094 1 95.5 83 LEU A O 1
ATOM 670 N N . SER A 1 84 ? -19.891 14.977 14.562 1 94.31 84 SER A N 1
ATOM 671 C CA . SER A 1 84 ? -20.219 13.609 14.984 1 94.31 84 SER A CA 1
ATOM 672 C C . SER A 1 84 ? -19.406 13.211 16.203 1 94.31 84 SER A C 1
ATOM 674 O O . SER A 1 84 ? -19.922 12.555 17.125 1 94.31 84 SER A O 1
ATOM 676 N N . LYS A 1 85 ? -18.125 13.578 16.266 1 94.56 85 LYS A N 1
ATOM 677 C CA . LYS A 1 85 ? -17.25 13.008 17.266 1 94.56 85 LYS A CA 1
ATOM 678 C C . LYS A 1 85 ? -16.625 14.109 18.141 1 94.56 85 LYS A C 1
ATOM 680 O O . LYS A 1 85 ? -16.016 13.82 19.156 1 94.56 85 LYS A O 1
ATOM 685 N N . GLY A 1 86 ? -16.797 15.359 17.734 1 95.25 86 GLY A N 1
ATOM 686 C CA . GLY A 1 86 ? -16.141 16.453 18.438 1 95.25 86 GLY A CA 1
ATOM 687 C C . GLY A 1 86 ? -14.688 16.641 18.031 1 95.25 86 GLY A C 1
ATOM 688 O O . GLY A 1 86 ? -14.117 15.781 17.344 1 95.25 86 GLY A O 1
ATOM 689 N N . TRP A 1 87 ? -14.047 17.641 18.453 1 94 87 TRP A N 1
ATOM 690 C CA . TRP A 1 87 ? -12.688 18.016 18.062 1 94 87 TRP A CA 1
ATOM 691 C C . TRP A 1 87 ? -11.664 17.156 18.797 1 94 87 TRP A C 1
ATOM 693 O O . TRP A 1 87 ? -10.539 16.969 18.328 1 94 87 TRP A O 1
ATOM 703 N N . ASP A 1 88 ? -12.094 16.625 19.969 1 93.5 88 ASP A N 1
ATOM 704 C CA . ASP A 1 88 ? -11.164 15.844 20.766 1 93.5 88 ASP A CA 1
ATOM 705 C C . ASP A 1 88 ? -11.227 14.367 20.391 1 93.5 88 ASP A C 1
ATOM 707 O O . ASP A 1 88 ? -11.383 13.5 21.25 1 93.5 88 ASP A O 1
ATOM 711 N N . SER A 1 89 ? -11.211 14.094 19.172 1 93.75 89 SER A N 1
ATOM 712 C CA . SER A 1 89 ? -11.211 12.719 18.688 1 93.75 89 SER A CA 1
ATOM 713 C C . SER A 1 89 ? -10.094 12.492 17.672 1 93.75 89 SER A C 1
ATOM 715 O O . SER A 1 89 ? -9.688 13.43 16.969 1 93.75 89 SER A O 1
ATOM 717 N N . LEU A 1 90 ? -9.625 11.289 17.609 1 91.62 90 LEU A N 1
ATOM 718 C CA . LEU A 1 90 ? -8.57 10.93 16.672 1 91.62 90 LEU A CA 1
ATOM 719 C C . LEU A 1 90 ? -9.055 11.055 15.227 1 91.62 90 LEU A C 1
ATOM 721 O O . LEU A 1 90 ? -8.297 11.445 14.336 1 91.62 90 LEU A O 1
ATOM 725 N N . GLY A 1 91 ? -10.344 10.758 15.102 1 90.69 91 GLY A N 1
ATOM 726 C CA . GLY A 1 91 ? -10.922 10.867 13.773 1 90.69 91 GLY A CA 1
ATOM 727 C C . GLY A 1 91 ? -10.977 12.289 13.258 1 90.69 91 GLY A C 1
ATOM 728 O O . GLY A 1 91 ? -10.648 12.555 12.102 1 90.69 91 GLY A O 1
ATOM 729 N N . THR A 1 92 ? -11.297 13.195 14.109 1 95.12 92 THR A N 1
ATOM 730 C CA . THR A 1 92 ? -11.406 14.602 13.719 1 95.12 92 THR A CA 1
ATOM 731 C C . THR A 1 92 ? -10.031 15.203 13.453 1 95.12 92 THR A C 1
ATOM 733 O O . THR A 1 92 ? -9.836 15.898 12.461 1 95.12 92 THR A O 1
ATOM 736 N N . THR A 1 93 ? -9.078 14.875 14.305 1 95.19 93 THR A N 1
ATOM 737 C CA . THR A 1 93 ? -7.738 15.414 14.094 1 95.19 93 THR A CA 1
ATOM 738 C C . THR A 1 93 ? -7.117 14.836 12.828 1 95.19 93 THR A C 1
ATOM 740 O O . THR A 1 93 ? -6.348 15.508 12.141 1 95.19 93 THR A O 1
ATOM 743 N N . ALA A 1 94 ? -7.453 13.586 12.523 1 92.94 94 ALA A N 1
ATOM 744 C CA . ALA A 1 94 ? -6.973 13 11.273 1 92.94 94 ALA A CA 1
ATOM 745 C C . ALA A 1 94 ? -7.516 13.758 10.07 1 92.94 94 ALA A C 1
ATOM 747 O O . ALA A 1 94 ? -6.777 14.031 9.117 1 92.94 94 ALA A O 1
ATOM 748 N N . ALA A 1 95 ? -8.766 14.023 10.133 1 94.75 95 ALA A N 1
ATOM 749 C CA . ALA A 1 95 ? -9.375 14.805 9.062 1 94.75 95 ALA A CA 1
ATOM 750 C C . ALA A 1 95 ? -8.742 16.188 8.953 1 94.75 95 ALA A C 1
ATOM 752 O O . ALA A 1 95 ? -8.5 16.688 7.855 1 94.75 95 ALA A O 1
ATOM 753 N N . ALA A 1 96 ? -8.438 16.797 10.062 1 96.56 96 ALA A N 1
ATOM 754 C CA . ALA A 1 96 ? -7.832 18.125 10.102 1 96.56 96 ALA A CA 1
ATOM 755 C C . ALA A 1 96 ? -6.426 18.094 9.516 1 96.56 96 ALA A C 1
ATOM 757 O O . ALA A 1 96 ? -6.035 19.016 8.789 1 96.56 96 ALA A O 1
ATOM 758 N N . VAL A 1 97 ? -5.703 17.109 9.789 1 94.25 97 VAL A N 1
ATOM 759 C CA . VAL A 1 97 ? -4.352 16.984 9.258 1 94.25 97 VAL A CA 1
ATOM 760 C C . VAL A 1 97 ? -4.398 16.844 7.738 1 94.25 97 VAL A C 1
ATOM 762 O O . VAL A 1 97 ? -3.611 17.469 7.027 1 94.25 97 VAL A O 1
ATOM 765 N N . GLN A 1 98 ? -5.34 16.047 7.266 1 94 98 GLN A N 1
ATOM 766 C CA . GLN A 1 98 ? -5.469 15.891 5.82 1 94 98 GLN A CA 1
ATOM 767 C C . GLN A 1 98 ? -5.816 17.219 5.145 1 94 98 GLN A C 1
ATOM 769 O O . GLN A 1 98 ? -5.273 17.531 4.086 1 94 98 GLN A O 1
ATOM 774 N N . LEU A 1 99 ? -6.695 17.938 5.789 1 96.94 99 LEU A N 1
ATOM 775 C CA . LEU A 1 99 ? -7.02 19.25 5.258 1 96.94 99 LEU A CA 1
ATOM 776 C C . LEU A 1 99 ? -5.797 20.172 5.277 1 96.94 99 LEU A C 1
ATOM 778 O O . LEU A 1 99 ? -5.551 20.906 4.316 1 96.94 99 LEU A O 1
ATOM 782 N N . SER A 1 100 ? -5.051 20.109 6.34 1 96.31 100 SER A N 1
ATOM 783 C CA . SER A 1 100 ? -3.875 20.969 6.473 1 96.31 100 SER A CA 1
ATOM 784 C C . SER A 1 100 ? -2.879 20.703 5.348 1 96.31 100 SER A C 1
ATOM 786 O O . SER A 1 100 ? -2.27 21.641 4.824 1 96.31 100 SER A O 1
ATOM 788 N N . VAL A 1 101 ? -2.709 19.516 4.945 1 92.94 101 VAL A N 1
ATOM 789 C CA . VAL A 1 101 ? -1.808 19.141 3.855 1 92.94 101 VAL A CA 1
ATOM 790 C C . VAL A 1 101 ? -2.301 19.766 2.549 1 92.94 101 VAL A C 1
ATOM 792 O O . VAL A 1 101 ? -1.508 20.297 1.765 1 92.94 101 VAL A O 1
ATOM 795 N N . THR A 1 102 ? -3.555 19.688 2.354 1 95.62 102 THR A N 1
ATOM 796 C CA . THR A 1 102 ? -4.141 20.266 1.154 1 95.62 102 THR A CA 1
ATOM 797 C C . THR A 1 102 ? -3.969 21.797 1.158 1 95.62 102 THR A C 1
ATOM 799 O O . THR A 1 102 ? -3.672 22.391 0.122 1 95.62 102 THR A O 1
ATOM 802 N N . LEU A 1 103 ? -4.129 22.391 2.301 1 96.12 103 LEU A N 1
ATOM 803 C CA . LEU A 1 103 ? -4 23.844 2.436 1 96.12 103 LEU A CA 1
ATOM 804 C C . LEU A 1 103 ? -2.58 24.297 2.113 1 96.12 103 LEU A C 1
ATOM 806 O O . LEU A 1 103 ? -2.383 25.328 1.475 1 96.12 103 LEU A O 1
ATOM 810 N N . VAL A 1 104 ? -1.591 23.547 2.471 1 91.94 104 VAL A N 1
ATOM 811 C CA . VAL A 1 104 ? -0.202 23.844 2.146 1 91.94 104 VAL A CA 1
ATOM 812 C C . VAL A 1 104 ? -0.008 23.828 0.632 1 91.94 104 VAL A C 1
ATOM 814 O O . VAL A 1 104 ? 0.605 24.734 0.069 1 91.94 104 VAL A O 1
ATOM 817 N N . ALA A 1 105 ? -0.589 22.812 0.037 1 90.69 105 ALA A N 1
ATOM 818 C CA . ALA A 1 105 ? -0.473 22.672 -1.413 1 90.69 105 ALA A CA 1
ATOM 819 C C . ALA A 1 105 ? -1.121 23.859 -2.123 1 90.69 105 ALA A C 1
ATOM 821 O O . ALA A 1 105 ? -0.693 24.25 -3.213 1 90.69 105 ALA A O 1
ATOM 822 N N . LEU A 1 106 ? -2.051 24.438 -1.45 1 94.88 106 LEU A N 1
ATOM 823 C CA . LEU A 1 106 ? -2.775 25.578 -2.021 1 94.88 106 LEU A CA 1
ATOM 824 C C . LEU A 1 106 ? -2.137 26.891 -1.607 1 94.88 106 LEU A C 1
ATOM 826 O O . LEU A 1 106 ? -2.596 27.969 -2.014 1 94.88 106 LEU A O 1
ATOM 830 N N . GLY A 1 107 ? -1.1 26.875 -0.784 1 90.88 107 GLY A N 1
ATOM 831 C CA . GLY A 1 107 ? -0.392 28.078 -0.357 1 90.88 107 GLY A CA 1
ATOM 832 C C . GLY A 1 107 ? -1.054 28.781 0.815 1 90.88 107 GLY A C 1
ATOM 833 O O . GLY A 1 107 ? -0.67 29.891 1.178 1 90.88 107 GLY A O 1
ATOM 834 N N . LYS A 1 108 ? -2.002 28.172 1.374 1 94.88 108 LYS A N 1
ATOM 835 C CA . LYS A 1 108 ? -2.688 28.719 2.541 1 94.88 108 LYS A CA 1
ATOM 836 C C . LYS A 1 108 ? -1.989 28.312 3.834 1 94.88 108 LYS A C 1
ATOM 838 O O . LYS A 1 108 ? -2.572 27.609 4.664 1 94.88 108 LYS A O 1
ATOM 843 N N . LEU A 1 109 ? -0.796 28.812 4.094 1 92.81 109 LEU A N 1
ATOM 844 C CA . LEU A 1 109 ? 0.154 28.344 5.098 1 92.81 109 LEU A CA 1
ATOM 845 C C . LEU A 1 109 ? -0.327 28.688 6.504 1 92.81 109 LEU A C 1
ATOM 847 O O . LEU A 1 109 ? -0.216 27.875 7.418 1 92.81 109 LEU A O 1
ATOM 851 N N . ARG A 1 110 ? -0.878 29.859 6.711 1 93.25 110 ARG A N 1
ATOM 852 C CA . ARG A 1 110 ? -1.313 30.297 8.031 1 93.25 110 ARG A CA 1
ATOM 853 C C . ARG A 1 110 ? -2.469 29.438 8.539 1 93.25 110 ARG A C 1
ATOM 855 O O . ARG A 1 110 ? -2.469 29 9.688 1 93.25 110 ARG A O 1
ATOM 862 N N . GLU A 1 111 ? -3.42 29.25 7.645 1 97.19 111 GLU A N 1
ATOM 863 C CA . GLU A 1 111 ? -4.551 28.406 8.008 1 97.19 111 GLU A CA 1
ATOM 864 C C . GLU A 1 111 ? -4.098 26.984 8.336 1 97.19 111 GLU A C 1
ATOM 866 O O . GLU A 1 111 ? -4.582 26.375 9.297 1 97.19 111 GLU A O 1
ATOM 871 N N . SER A 1 112 ? -3.225 26.422 7.574 1 96.88 112 SER A N 1
ATOM 872 C CA . SER A 1 112 ? -2.67 25.094 7.82 1 96.88 112 SER A CA 1
ATOM 873 C C . SER A 1 112 ? -1.983 25.016 9.18 1 96.88 112 SER A C 1
ATOM 875 O O . SER A 1 112 ? -2.189 24.062 9.938 1 96.88 112 SER A O 1
ATOM 877 N N . GLU A 1 113 ? -1.218 26 9.484 1 95.94 113 GLU A N 1
ATOM 878 C CA . GLU A 1 113 ? -0.476 26.031 10.734 1 95.94 113 GLU A CA 1
ATOM 879 C C . GLU A 1 113 ? -1.421 26.031 11.938 1 95.94 113 GLU A C 1
ATOM 881 O O . GLU A 1 113 ? -1.198 25.312 12.906 1 95.94 113 GLU A O 1
ATOM 886 N N . GLU A 1 114 ? -2.439 26.875 11.828 1 97.62 114 GLU A N 1
ATOM 887 C CA . GLU A 1 114 ? -3.414 26.953 12.914 1 97.62 114 GLU A CA 1
ATOM 888 C C . GLU A 1 114 ? -4.098 25.609 13.133 1 97.62 114 GLU A C 1
ATOM 890 O O . GLU A 1 114 ? -4.266 25.172 14.281 1 97.62 114 GLU A O 1
ATOM 895 N N . LEU A 1 115 ? -4.449 24.984 12.102 1 97.81 115 LEU A N 1
ATOM 896 C CA . LEU A 1 115 ? -5.113 23.688 12.188 1 97.81 115 LEU A CA 1
ATOM 897 C C . LEU A 1 115 ? -4.18 22.625 12.773 1 97.81 115 LEU A C 1
ATOM 899 O O . LEU A 1 115 ? -4.59 21.844 13.633 1 97.81 115 LEU A O 1
ATOM 903 N N . LEU A 1 116 ? -2.951 22.625 12.375 1 97.75 116 LEU A N 1
ATOM 904 C CA . LEU A 1 116 ? -1.979 21.641 12.844 1 97.75 116 LEU A CA 1
ATOM 905 C C . LEU A 1 116 ? -1.653 21.859 14.32 1 97.75 116 LEU A C 1
ATOM 907 O O . LEU A 1 116 ? -1.445 20.906 15.062 1 97.75 116 LEU A O 1
ATOM 911 N N . GLN A 1 117 ? -1.603 23.109 14.734 1 97.69 117 GLN A N 1
ATOM 912 C CA . GLN A 1 117 ? -1.361 23.406 16.141 1 97.69 117 GLN A CA 1
ATOM 913 C C . GLN A 1 117 ? -2.488 22.859 17.016 1 97.69 117 GLN A C 1
ATOM 915 O O . GLN A 1 117 ? -2.238 22.297 18.094 1 97.69 117 GLN A O 1
ATOM 920 N N . ARG A 1 118 ? -3.672 23.078 16.531 1 97.19 118 ARG A N 1
ATOM 921 C CA . ARG A 1 118 ? -4.816 22.547 17.266 1 97.19 118 ARG A CA 1
ATOM 922 C C . ARG A 1 118 ? -4.77 21.031 17.328 1 97.19 118 ARG A C 1
ATOM 924 O O . ARG A 1 118 ? -5.043 20.438 18.375 1 97.19 118 ARG A O 1
ATOM 931 N N . CYS A 1 119 ? -4.422 20.375 16.234 1 96.94 119 CYS A N 1
ATOM 932 C CA . CYS A 1 119 ? -4.285 18.938 16.172 1 96.94 119 CYS A CA 1
ATOM 933 C C . CYS A 1 119 ? -3.215 18.453 17.156 1 96.94 119 CYS A C 1
ATOM 935 O O . CYS A 1 119 ? -3.41 17.453 17.844 1 96.94 119 CYS A O 1
ATOM 937 N N . LEU A 1 120 ? -2.113 19.141 17.156 1 96.81 120 LEU A N 1
ATOM 938 C CA . LEU A 1 120 ? -1.002 18.766 18.016 1 96.81 120 LEU A CA 1
ATOM 939 C C . LEU A 1 120 ? -1.432 18.766 19.484 1 96.81 120 LEU A C 1
ATOM 941 O O . LEU A 1 120 ? -1.14 17.828 20.219 1 96.81 120 LEU A O 1
ATOM 945 N N . ALA A 1 121 ? -2.154 19.812 19.891 1 96.69 121 ALA A N 1
ATOM 946 C CA . ALA A 1 121 ? -2.615 19.922 21.266 1 96.69 121 ALA A CA 1
ATOM 947 C C . ALA A 1 121 ? -3.523 18.75 21.641 1 96.69 121 ALA A C 1
ATOM 949 O O . ALA A 1 121 ? -3.375 18.156 22.719 1 96.69 121 ALA A O 1
ATOM 950 N N . VAL A 1 122 ? -4.391 18.406 20.75 1 96.19 122 VAL A N 1
ATOM 951 C CA . VAL A 1 122 ? -5.355 17.344 21.016 1 96.19 122 VAL A CA 1
ATOM 952 C C . VAL A 1 122 ? -4.645 15.992 21.047 1 96.19 122 VAL A C 1
ATOM 954 O O . VAL A 1 122 ? -4.875 15.18 21.953 1 96.19 122 VAL A O 1
ATOM 957 N N . ARG A 1 123 ? -3.775 15.75 20.062 1 94.38 123 ARG A N 1
ATOM 958 C CA . ARG A 1 123 ? -3.096 14.461 19.984 1 94.38 123 ARG A CA 1
ATOM 959 C C . ARG A 1 123 ? -2.172 14.25 21.172 1 94.38 123 ARG A C 1
ATOM 961 O O . ARG A 1 123 ? -2.023 13.125 21.656 1 94.38 123 ARG A O 1
ATOM 968 N N . LYS A 1 124 ? -1.536 15.242 21.625 1 95.12 124 LYS A N 1
ATOM 969 C CA . LYS A 1 124 ? -0.702 15.133 22.812 1 95.12 124 LYS A CA 1
ATOM 970 C C . LYS A 1 124 ? -1.535 14.734 24.031 1 95.12 124 LYS A C 1
ATOM 972 O O . LYS A 1 124 ? -1.058 14.016 24.906 1 95.12 124 LYS A O 1
ATOM 977 N N . LYS A 1 125 ? -2.771 15.219 24.016 1 93.75 125 LYS A N 1
ATOM 978 C CA . LYS A 1 125 ? -3.662 14.945 25.141 1 93.75 125 LYS A CA 1
ATOM 979 C C . LYS A 1 125 ? -4.195 13.523 25.094 1 93.75 125 LYS A C 1
ATOM 981 O O . LYS A 1 125 ? -4.266 12.836 26.109 1 93.75 125 LYS A O 1
ATOM 986 N N . ILE A 1 126 ? -4.602 13.133 23.922 1 92.69 126 ILE A N 1
ATOM 987 C CA . ILE A 1 126 ? -5.301 11.859 23.781 1 92.69 126 ILE A CA 1
ATOM 988 C C . ILE A 1 126 ? -4.289 10.727 23.672 1 92.69 126 ILE A C 1
ATOM 990 O O . ILE A 1 126 ? -4.551 9.602 24.094 1 92.69 126 ILE A O 1
ATOM 994 N N . LEU A 1 127 ? -3.32 11.133 23.031 1 91.62 127 LEU A N 1
ATOM 995 C CA . LEU A 1 127 ? -2.258 10.148 22.906 1 91.62 127 LEU A CA 1
ATOM 996 C C . LEU A 1 127 ? -1.106 10.461 23.844 1 91.62 127 LEU A C 1
ATOM 998 O O . LEU A 1 127 ? -1.243 11.305 24.734 1 91.62 127 LEU A O 1
ATOM 1002 N N . SER A 1 128 ? 0.046 9.922 23.891 1 88.88 128 SER A N 1
ATOM 1003 C CA . SER A 1 128 ? 1.25 10.297 24.625 1 88.88 128 SER A CA 1
ATOM 1004 C C . SER A 1 128 ? 2.135 11.227 23.797 1 88.88 128 SER A C 1
ATOM 1006 O O . SER A 1 128 ? 2.031 11.266 22.578 1 88.88 128 SER A O 1
ATOM 1008 N N . GLU A 1 129 ? 2.906 12.023 24.391 1 92.31 129 GLU A N 1
ATOM 1009 C CA . GLU A 1 129 ? 3.809 12.977 23.766 1 92.31 129 GLU A CA 1
ATOM 1010 C C . GLU A 1 129 ? 4.816 12.273 22.859 1 92.31 129 GLU A C 1
ATOM 1012 O O . GLU A 1 129 ? 5.355 12.883 21.938 1 92.31 129 GLU A O 1
ATOM 1017 N N . ASP A 1 130 ? 4.938 10.992 23.062 1 91.06 130 ASP A N 1
ATOM 1018 C CA . ASP A 1 130 ? 5.957 10.266 22.312 1 91.06 130 ASP A CA 1
ATOM 1019 C C . ASP A 1 130 ? 5.32 9.359 21.25 1 91.06 130 ASP A C 1
ATOM 1021 O O . ASP A 1 130 ? 5.977 8.461 20.719 1 91.06 130 ASP A O 1
ATOM 1025 N N . HIS A 1 131 ? 4.109 9.633 21.016 1 93 131 HIS A N 1
ATOM 1026 C CA . HIS A 1 131 ? 3.434 8.82 20.016 1 93 131 HIS A CA 1
ATOM 1027 C C . HIS A 1 131 ? 3.842 9.227 18.594 1 93 131 HIS A C 1
ATOM 1029 O O . HIS A 1 131 ? 4.051 10.414 18.328 1 93 131 HIS A O 1
ATOM 1035 N N . ILE A 1 132 ? 3.887 8.32 17.672 1 92.31 132 ILE A N 1
ATOM 1036 C CA . ILE A 1 132 ? 4.379 8.523 16.312 1 92.31 132 ILE A CA 1
ATOM 1037 C C . ILE A 1 132 ? 3.514 9.555 15.602 1 92.31 132 ILE A C 1
ATOM 1039 O O . ILE A 1 132 ? 4.012 10.328 14.773 1 92.31 132 ILE A O 1
ATOM 1043 N N . GLN A 1 133 ? 2.221 9.617 15.922 1 91.75 133 GLN A N 1
ATOM 1044 C CA . GLN A 1 133 ? 1.315 10.562 15.281 1 91.75 133 GLN A CA 1
ATOM 1045 C C . GLN A 1 133 ? 1.623 12 15.703 1 91.75 133 GLN A C 1
ATOM 1047 O O . GLN A 1 133 ? 1.344 12.945 14.969 1 91.75 133 GLN A O 1
ATOM 1052 N N . VAL A 1 134 ? 2.121 12.156 16.891 1 95.19 134 VAL A N 1
ATOM 1053 C CA . VAL A 1 134 ? 2.566 13.469 17.344 1 95.19 134 VAL A CA 1
ATOM 1054 C C . VAL A 1 134 ? 3.793 13.906 16.547 1 95.19 134 VAL A C 1
ATOM 1056 O O . VAL A 1 134 ? 3.863 15.039 16.078 1 95.19 134 VAL A O 1
ATOM 1059 N N . ALA A 1 135 ? 4.73 12.969 16.328 1 94.62 135 ALA A N 1
ATOM 1060 C CA . ALA A 1 135 ? 5.934 13.266 15.555 1 94.62 135 ALA A CA 1
ATOM 1061 C C . ALA A 1 135 ? 5.582 13.711 14.141 1 94.62 135 ALA A C 1
ATOM 1063 O O . ALA A 1 135 ? 6.215 14.617 13.594 1 94.62 135 ALA A O 1
ATOM 1064 N N . SER A 1 136 ? 4.605 13.062 13.602 1 94.06 136 SER A N 1
ATOM 1065 C CA . SER A 1 136 ? 4.176 13.398 12.242 1 94.06 136 SER A CA 1
ATOM 1066 C C . SER A 1 136 ? 3.686 14.844 12.164 1 94.06 136 SER A C 1
ATOM 1068 O O . SER A 1 136 ? 4.012 15.562 11.211 1 94.06 136 SER A O 1
ATOM 1070 N N . ILE A 1 137 ? 2.904 15.273 13.117 1 95.62 137 ILE A N 1
ATOM 1071 C CA . ILE A 1 137 ? 2.389 16.641 13.125 1 95.62 137 ILE A CA 1
ATOM 1072 C C . ILE A 1 137 ? 3.539 17.625 13.328 1 95.62 137 ILE A C 1
ATOM 1074 O O . ILE A 1 137 ? 3.568 18.688 12.719 1 95.62 137 ILE A O 1
ATOM 1078 N N . LEU A 1 138 ? 4.477 17.281 14.172 1 96.12 138 LEU A N 1
ATOM 1079 C CA . LEU A 1 138 ? 5.637 18.125 14.43 1 96.12 138 LEU A CA 1
ATOM 1080 C C . LEU A 1 138 ? 6.426 18.375 13.156 1 96.12 138 LEU A C 1
ATOM 1082 O O . LEU A 1 138 ? 6.855 19.5 12.891 1 96.12 138 LEU A O 1
ATOM 1086 N N . VAL A 1 139 ? 6.566 17.391 12.352 1 94.56 139 VAL A N 1
ATOM 1087 C CA . VAL A 1 139 ? 7.305 17.531 11.102 1 94.56 139 VAL A CA 1
ATOM 1088 C C . VAL A 1 139 ? 6.547 18.453 10.148 1 94.56 139 VAL A C 1
ATOM 1090 O O . VAL A 1 139 ? 7.152 19.281 9.469 1 94.56 139 VAL A O 1
ATOM 1093 N N . HIS A 1 140 ? 5.242 18.297 10.117 1 93.81 140 HIS A N 1
ATOM 1094 C CA . HIS A 1 140 ? 4.438 19.172 9.273 1 93.81 140 HIS A CA 1
ATOM 1095 C C . HIS A 1 140 ? 4.559 20.625 9.711 1 93.81 140 HIS A C 1
ATOM 1097 O O . HIS A 1 140 ? 4.691 21.516 8.875 1 93.81 140 HIS A O 1
ATOM 1103 N N . LEU A 1 141 ? 4.531 20.844 10.969 1 96.38 141 LEU A N 1
ATOM 1104 C CA . LEU A 1 141 ? 4.664 22.188 11.492 1 96.38 141 LEU A CA 1
ATOM 1105 C C . LEU A 1 141 ? 6.055 22.75 11.211 1 96.38 141 LEU A C 1
ATOM 1107 O O . LEU A 1 141 ? 6.199 23.938 10.883 1 96.38 141 LEU A O 1
ATOM 1111 N N . ALA A 1 142 ? 7.055 21.906 11.367 1 94.12 142 ALA A N 1
ATOM 1112 C CA . ALA A 1 142 ? 8.414 22.344 11.062 1 94.12 142 ALA A CA 1
ATOM 1113 C C . ALA A 1 142 ? 8.555 22.734 9.594 1 94.12 142 ALA A C 1
ATOM 1115 O O . ALA A 1 142 ? 9.203 23.734 9.266 1 94.12 142 ALA A O 1
ATOM 1116 N N . ARG A 1 143 ? 7.984 22.016 8.805 1 91.06 143 ARG A N 1
ATOM 1117 C CA . ARG A 1 143 ? 7.992 22.312 7.379 1 91.06 143 ARG A CA 1
ATOM 1118 C C . ARG A 1 143 ? 7.32 23.656 7.098 1 91.06 143 ARG A C 1
ATOM 1120 O O . ARG A 1 143 ? 7.789 24.422 6.254 1 91.06 143 ARG A O 1
ATOM 1127 N N . LEU A 1 144 ? 6.238 23.891 7.758 1 92.69 144 LEU A N 1
ATOM 1128 C CA . LEU A 1 144 ? 5.535 25.156 7.586 1 92.69 144 LEU A CA 1
ATOM 1129 C C . LEU A 1 144 ? 6.406 26.328 8.023 1 92.69 144 LEU A C 1
ATOM 1131 O O . LEU A 1 144 ? 6.391 27.391 7.395 1 92.69 144 LEU A O 1
ATOM 1135 N N . SER A 1 145 ? 7.145 26.109 9.094 1 91.31 145 SER A N 1
ATOM 1136 C CA . SER A 1 145 ? 8.062 27.141 9.539 1 91.31 145 SER A CA 1
ATOM 1137 C C . SER A 1 145 ? 9.094 27.484 8.461 1 91.31 145 SER A C 1
ATOM 1139 O O . SER A 1 145 ? 9.406 28.641 8.242 1 91.31 145 SER A O 1
ATOM 1141 N N . LEU A 1 146 ? 9.57 26.516 7.852 1 86.31 146 LEU A N 1
ATOM 1142 C CA . LEU A 1 146 ? 10.523 26.703 6.762 1 86.31 146 LEU A CA 1
ATOM 1143 C C . LEU A 1 146 ? 9.891 27.469 5.609 1 86.31 146 LEU A C 1
ATOM 1145 O O . LEU A 1 146 ? 10.516 28.375 5.043 1 86.31 146 LEU A O 1
ATOM 1149 N N . LEU A 1 147 ? 8.68 27.109 5.281 1 86.25 147 LEU A N 1
ATOM 1150 C CA . LEU A 1 147 ? 7.992 27.766 4.18 1 86.25 147 LEU A CA 1
ATOM 1151 C C . LEU A 1 147 ? 7.719 29.234 4.516 1 86.25 147 LEU A C 1
ATOM 1153 O O . LEU A 1 147 ? 7.793 30.109 3.641 1 86.25 147 LEU A O 1
ATOM 1157 N N . ARG A 1 148 ? 7.441 29.406 5.734 1 86.12 148 ARG A N 1
ATOM 1158 C CA . ARG A 1 148 ? 7.188 30.781 6.164 1 86.12 148 ARG A CA 1
ATOM 1159 C C . ARG A 1 148 ? 8.469 31.609 6.137 1 86.12 148 ARG A C 1
ATOM 1161 O O . ARG A 1 148 ? 8.43 32.812 5.852 1 86.12 148 ARG A O 1
ATOM 1168 N N . ILE A 1 149 ? 9.57 31.031 6.457 1 84.06 149 ILE A N 1
ATOM 1169 C CA . ILE A 1 149 ? 10.867 31.703 6.359 1 84.06 149 ILE A CA 1
ATOM 1170 C C . ILE A 1 149 ? 11.117 32.125 4.918 1 84.06 149 ILE A C 1
ATOM 1172 O O . ILE A 1 149 ? 11.562 33.25 4.668 1 84.06 149 ILE A O 1
ATOM 1176 N N . ILE A 1 150 ? 10.773 31.328 4.066 1 78.12 150 ILE A N 1
ATOM 1177 C CA . ILE A 1 150 ? 10.992 31.609 2.65 1 78.12 150 ILE A CA 1
ATOM 1178 C C . ILE A 1 150 ? 10.062 32.719 2.188 1 78.12 150 ILE A C 1
ATOM 1180 O O . ILE A 1 150 ? 10.469 33.594 1.421 1 78.12 150 ILE A O 1
ATOM 1184 N N . SER A 1 151 ? 8.914 32.719 2.658 1 78.25 151 SER A N 1
ATOM 1185 C CA . SER A 1 151 ? 7.93 33.719 2.26 1 78.25 151 SER A CA 1
ATOM 1186 C C . SER A 1 151 ? 8.234 35.062 2.889 1 78.25 151 SER A C 1
ATOM 1188 O O . SER A 1 151 ? 7.984 36.125 2.285 1 78.25 151 SER A O 1
ATOM 1190 N N . ASP A 1 152 ? 8.859 35.062 4.047 1 75.38 152 ASP A N 1
ATOM 1191 C CA . ASP A 1 152 ? 9.07 36.281 4.797 1 75.38 152 ASP A CA 1
ATOM 1192 C C . ASP A 1 152 ? 10.5 36.812 4.613 1 75.38 152 ASP A C 1
ATOM 1194 O O . ASP A 1 152 ? 10.852 37.875 5.113 1 75.38 152 ASP A O 1
ATOM 1198 N N . ILE A 1 153 ? 11.375 36.031 4.09 1 64 153 ILE A N 1
ATOM 1199 C CA . ILE A 1 153 ? 12.789 36.375 3.965 1 64 153 ILE A CA 1
ATOM 1200 C C . ILE A 1 153 ? 12.906 37.844 3.48 1 64 153 ILE A C 1
ATOM 1202 O O . ILE A 1 153 ? 13.766 38.594 3.949 1 64 153 ILE A O 1
ATOM 1206 N N . LYS A 1 154 ? 12.117 38.281 2.582 1 61.41 154 LYS A N 1
ATOM 1207 C CA . LYS A 1 154 ? 12.289 39.625 2.018 1 61.41 154 LYS A CA 1
ATOM 1208 C C . LYS A 1 154 ? 11.883 40.688 3.021 1 61.41 154 LYS A C 1
ATOM 1210 O O . LYS A 1 154 ? 12.234 41.875 2.863 1 61.41 154 LYS A O 1
ATOM 1215 N N . VAL A 1 155 ? 11.289 40.344 4.055 1 60.25 155 VAL A N 1
ATOM 1216 C CA . VAL A 1 155 ? 10.578 41.438 4.699 1 60.25 155 VAL A CA 1
ATOM 1217 C C . VAL A 1 155 ? 11.172 41.688 6.078 1 60.25 155 VAL A C 1
ATOM 1219 O O . VAL A 1 155 ? 11.422 42.844 6.441 1 60.25 155 VAL A O 1
ATOM 1222 N N . ASN A 1 156 ? 11.266 40.688 6.953 1 65.94 156 ASN A N 1
ATOM 1223 C CA . ASN A 1 156 ? 11.562 40.938 8.359 1 65.94 156 ASN A CA 1
ATOM 1224 C C . ASN A 1 156 ? 12.5 39.875 8.93 1 65.94 156 ASN A C 1
ATOM 1226 O O . ASN A 1 156 ? 12.102 38.719 9.102 1 65.94 156 ASN A O 1
ATOM 1230 N N . ASN A 1 157 ? 13.703 40.188 9.273 1 73 157 ASN A N 1
ATOM 1231 C CA . ASN A 1 157 ? 14.758 39.312 9.773 1 73 157 ASN A CA 1
ATOM 1232 C C . ASN A 1 157 ? 14.383 38.719 11.117 1 73 157 ASN A C 1
ATOM 1234 O O . ASN A 1 157 ? 14.695 37.531 11.375 1 73 157 ASN A O 1
ATOM 1238 N N . ASP A 1 158 ? 13.734 39.5 11.906 1 80.06 158 ASP A N 1
ATOM 1239 C CA . ASP A 1 158 ? 13.359 39 13.227 1 80.06 158 ASP A CA 1
ATOM 1240 C C . ASP A 1 158 ? 12.328 37.875 13.117 1 80.06 158 ASP A C 1
ATOM 1242 O O . ASP A 1 158 ? 12.398 36.906 13.852 1 80.06 158 ASP A O 1
ATOM 1246 N N . LEU A 1 159 ? 11.445 38.094 12.258 1 80.94 159 LEU A N 1
ATOM 1247 C CA . LEU A 1 159 ? 10.414 37.094 12.039 1 80.94 159 LEU A CA 1
ATOM 1248 C C . LEU A 1 159 ? 11.023 35.812 11.469 1 80.94 159 LEU A C 1
ATOM 1250 O O . LEU A 1 159 ? 10.648 34.719 11.883 1 80.94 159 LEU A O 1
ATOM 1254 N N . CYS A 1 160 ? 11.953 36 10.641 1 82.12 160 CYS A N 1
ATOM 1255 C CA . CYS A 1 160 ? 12.641 34.844 10.055 1 82.12 160 CYS A CA 1
ATOM 1256 C C . CYS A 1 160 ? 13.406 34.062 11.117 1 82.12 160 CYS A C 1
ATOM 1258 O O . CYS A 1 160 ? 13.383 32.844 11.125 1 82.12 160 CYS A O 1
ATOM 1260 N N . ARG A 1 161 ? 14 34.781 11.977 1 83 161 ARG A N 1
ATOM 1261 C CA . ARG A 1 161 ? 14.734 34.156 13.062 1 83 161 ARG A CA 1
ATOM 1262 C C . ARG A 1 161 ? 13.797 33.375 13.977 1 83 161 ARG A C 1
ATOM 1264 O O . ARG A 1 161 ? 14.133 32.281 14.43 1 83 161 ARG A O 1
ATOM 1271 N N . SER A 1 162 ? 12.68 33.969 14.227 1 88.19 162 SER A N 1
ATOM 1272 C CA . SER A 1 162 ? 11.703 33.312 15.078 1 88.19 162 SER A CA 1
ATOM 1273 C C . SER A 1 162 ? 11.195 32 14.438 1 88.19 162 SER A C 1
ATOM 1275 O O . SER A 1 162 ? 11.055 31 15.117 1 88.19 162 SER A O 1
ATOM 1277 N N . HIS A 1 163 ? 11 32.062 13.164 1 87.94 163 HIS A N 1
ATOM 1278 C CA . HIS A 1 163 ? 10.555 30.859 12.445 1 87.94 163 HIS A CA 1
ATOM 1279 C C . HIS A 1 163 ? 11.633 29.797 12.43 1 87.94 163 HIS A C 1
ATOM 1281 O O . HIS A 1 163 ? 11.328 28.594 12.508 1 87.94 163 HIS A O 1
ATOM 1287 N N . LEU A 1 164 ? 12.797 30.203 12.328 1 85.19 164 LEU A N 1
ATOM 1288 C CA . LEU A 1 164 ? 13.922 29.281 12.312 1 85.19 164 LEU A CA 1
ATOM 1289 C C . LEU A 1 164 ? 14.039 28.547 13.641 1 85.19 164 LEU A C 1
ATOM 1291 O O . LEU A 1 164 ? 14.188 27.328 13.672 1 85.19 164 LEU A O 1
ATOM 1295 N N . VAL A 1 165 ? 13.992 29.312 14.711 1 89.81 165 VAL A N 1
ATOM 1296 C CA . VAL A 1 165 ? 14.102 28.734 16.047 1 89.81 165 VAL A CA 1
ATOM 1297 C C . VAL A 1 165 ? 12.961 27.766 16.297 1 89.81 165 VAL A C 1
ATOM 1299 O O . VAL A 1 165 ? 13.172 26.656 16.797 1 89.81 165 VAL A O 1
ATOM 1302 N N . ARG A 1 166 ? 11.812 28.203 15.891 1 93.19 166 ARG A N 1
ATOM 1303 C CA . ARG A 1 166 ? 10.641 27.359 16.062 1 93.19 166 ARG A CA 1
ATOM 1304 C C . ARG A 1 166 ? 10.766 26.078 15.227 1 93.19 166 ARG A C 1
ATOM 1306 O O . ARG A 1 166 ? 10.508 24.984 15.727 1 93.19 166 ARG A O 1
ATOM 1313 N N . GLY A 1 167 ? 11.125 26.219 14.031 1 93.75 167 GLY A N 1
ATOM 1314 C CA . GLY A 1 167 ? 11.297 25.062 13.156 1 93.75 167 GLY A CA 1
ATOM 1315 C C . GLY A 1 167 ? 12.305 24.062 13.68 1 93.75 167 GLY A C 1
ATOM 1316 O O . GLY A 1 167 ? 12.062 22.859 13.648 1 93.75 167 GLY A O 1
ATOM 1317 N N . LYS A 1 168 ? 13.359 24.531 14.219 1 90.5 168 LYS A N 1
ATOM 1318 C CA . LYS A 1 168 ? 14.406 23.656 14.758 1 90.5 168 LYS A CA 1
ATOM 1319 C C . LYS A 1 168 ? 13.914 22.906 15.984 1 90.5 168 LYS A C 1
ATOM 1321 O O . LYS A 1 168 ? 14.188 21.703 16.125 1 90.5 168 LYS A O 1
ATOM 1326 N N . ARG A 1 169 ? 13.188 23.609 16.781 1 96.5 169 ARG A N 1
ATOM 1327 C CA . ARG A 1 169 ? 12.641 22.953 17.969 1 96.5 169 ARG A CA 1
ATOM 1328 C C . ARG A 1 169 ? 11.664 21.859 17.578 1 96.5 169 ARG A C 1
ATOM 1330 O O . ARG A 1 169 ? 11.734 20.734 18.109 1 96.5 169 ARG A O 1
ATOM 1337 N N . LEU A 1 170 ? 10.805 22.203 16.672 1 97.31 170 LEU A N 1
ATOM 1338 C CA . LEU A 1 170 ? 9.781 21.266 16.234 1 97.31 170 LEU A CA 1
ATOM 1339 C C . LEU A 1 170 ? 10.414 20.031 15.594 1 97.31 170 LEU A C 1
ATOM 1341 O O . LEU A 1 170 ? 10.039 18.906 15.906 1 97.31 170 LEU A O 1
ATOM 1345 N N . VAL A 1 171 ? 11.352 20.234 14.781 1 95.06 171 VAL A N 1
ATOM 1346 C CA . VAL A 1 171 ? 11.969 19.125 14.047 1 95.06 171 VAL A CA 1
ATOM 1347 C C . VAL A 1 171 ? 12.797 18.266 15.008 1 95.06 171 VAL A C 1
ATOM 1349 O O . VAL A 1 171 ? 12.852 17.047 14.875 1 95.06 171 VAL A O 1
ATOM 1352 N N . ASN A 1 172 ? 13.461 18.875 15.945 1 95.25 172 ASN A N 1
ATOM 1353 C CA . ASN A 1 172 ? 14.219 18.125 16.938 1 95.25 172 ASN A CA 1
ATOM 1354 C C . ASN A 1 172 ? 13.312 17.25 17.812 1 95.25 172 ASN A C 1
ATOM 1356 O O . ASN A 1 172 ? 13.68 16.125 18.156 1 95.25 172 ASN A O 1
ATOM 1360 N N . ASP A 1 173 ? 12.172 17.828 18.125 1 97.06 173 ASP A N 1
ATOM 1361 C CA . ASP A 1 173 ? 11.195 17.031 18.875 1 97.06 173 ASP A CA 1
ATOM 1362 C C . ASP A 1 173 ? 10.742 15.828 18.062 1 97.06 173 ASP A C 1
ATOM 1364 O O . ASP A 1 173 ? 10.594 14.727 18.594 1 97.06 173 ASP A O 1
ATOM 1368 N N . ALA A 1 174 ? 10.484 16.016 16.781 1 96.25 174 ALA A N 1
ATOM 1369 C CA . ALA A 1 174 ? 10.086 14.914 15.906 1 96.25 174 ALA A CA 1
ATOM 1370 C C . ALA A 1 174 ? 11.18 13.852 15.82 1 96.25 174 ALA A C 1
ATOM 1372 O O . ALA A 1 174 ? 10.891 12.648 15.867 1 96.25 174 ALA A O 1
ATOM 1373 N N . ILE A 1 175 ? 12.422 14.281 15.711 1 93.12 175 ILE A N 1
ATOM 1374 C CA . ILE A 1 175 ? 13.562 13.375 15.641 1 93.12 175 ILE A CA 1
ATOM 1375 C C . ILE A 1 175 ? 13.648 12.555 16.922 1 93.12 175 ILE A C 1
ATOM 1377 O O . ILE A 1 175 ? 13.828 11.336 16.891 1 93.12 175 ILE A O 1
ATOM 1381 N N . ARG A 1 176 ? 13.484 13.211 18.031 1 94.88 176 ARG A N 1
ATOM 1382 C CA . ARG A 1 176 ? 13.547 12.539 19.328 1 94.88 176 ARG A CA 1
ATOM 1383 C C . ARG A 1 176 ? 12.516 11.414 19.406 1 94.88 176 ARG A C 1
ATOM 1385 O O . ARG A 1 176 ? 12.828 10.305 19.844 1 94.88 176 ARG A O 1
ATOM 1392 N N . ILE A 1 177 ? 11.297 11.711 19 1 95.5 177 ILE A N 1
ATOM 1393 C CA . ILE A 1 177 ? 10.227 10.727 19.062 1 95.5 177 ILE A CA 1
ATOM 1394 C C . ILE A 1 177 ? 10.531 9.562 18.109 1 95.5 177 ILE A C 1
ATOM 1396 O O . ILE A 1 177 ? 10.406 8.398 18.5 1 95.5 177 ILE A O 1
ATOM 1400 N N . ALA A 1 178 ? 10.938 9.852 16.891 1 92.44 178 ALA A N 1
ATOM 1401 C CA . ALA A 1 178 ? 11.25 8.812 15.906 1 92.44 178 ALA A CA 1
ATOM 1402 C C . ALA A 1 178 ? 12.383 7.918 16.391 1 92.44 178 ALA A C 1
ATOM 1404 O O . ALA A 1 178 ? 12.312 6.695 16.25 1 92.44 178 ALA A O 1
ATOM 1405 N N . GLU A 1 179 ? 13.375 8.492 16.984 1 89.94 179 GLU A N 1
ATOM 1406 C CA . GLU A 1 179 ? 14.516 7.738 17.484 1 89.94 179 GLU A CA 1
ATOM 1407 C C . GLU A 1 179 ? 14.102 6.816 18.641 1 89.94 179 GLU A C 1
ATOM 1409 O O . GLU A 1 179 ? 14.617 5.703 18.766 1 89.94 179 GLU A O 1
ATOM 1414 N N . LYS A 1 180 ? 13.234 7.297 19.406 1 91.06 180 LYS A N 1
ATOM 1415 C CA . LYS A 1 180 ? 12.742 6.473 20.516 1 91.06 180 LYS A CA 1
ATOM 1416 C C . LYS A 1 180 ? 12.031 5.227 19.984 1 91.06 180 LYS A C 1
ATOM 1418 O O . LYS A 1 180 ? 12.156 4.145 20.562 1 91.06 180 LYS A O 1
ATOM 1423 N N . ILE A 1 181 ? 11.32 5.402 18.953 1 90.75 181 ILE A N 1
ATOM 1424 C CA . ILE A 1 181 ? 10.586 4.285 18.359 1 90.75 181 ILE A CA 1
ATOM 1425 C C . ILE A 1 181 ? 11.57 3.312 17.719 1 90.75 181 ILE A C 1
ATOM 1427 O O . ILE A 1 181 ? 11.406 2.096 17.812 1 90.75 181 ILE A O 1
ATOM 1431 N N . LEU A 1 182 ? 12.562 3.826 17.047 1 87.62 182 LEU A N 1
ATOM 1432 C CA . LEU A 1 182 ? 13.523 3.008 16.328 1 87.62 182 LEU A CA 1
ATOM 1433 C C . LEU A 1 182 ? 14.5 2.332 17.281 1 87.62 182 LEU A C 1
ATOM 1435 O O . LEU A 1 182 ? 15.086 1.303 16.953 1 87.62 182 LEU A O 1
ATOM 1439 N N . ASN A 1 183 ? 14.648 2.918 18.438 1 85.06 183 ASN A N 1
ATOM 1440 C CA . ASN A 1 183 ? 15.523 2.379 19.484 1 85.06 183 ASN A CA 1
ATOM 1441 C C . ASN A 1 183 ? 14.773 2.197 20.797 1 85.06 183 ASN A C 1
ATOM 1443 O O . ASN A 1 183 ? 15.078 2.867 21.781 1 85.06 183 ASN A O 1
ATOM 1447 N N . PRO A 1 184 ? 13.914 1.154 20.734 1 81.75 184 PRO A N 1
ATOM 1448 C CA . PRO A 1 184 ? 13.102 0.999 21.938 1 81.75 184 PRO A CA 1
ATOM 1449 C C . PRO A 1 184 ? 13.914 0.527 23.141 1 81.75 184 PRO A C 1
ATOM 1451 O O . PRO A 1 184 ? 14.852 -0.262 22.984 1 81.75 184 PRO A O 1
ATOM 1454 N N . SER A 1 185 ? 13.508 1.021 24.266 1 78.81 185 SER A N 1
ATOM 1455 C CA . SER A 1 185 ? 14.109 0.55 25.5 1 78.81 185 SER A CA 1
ATOM 1456 C C . SER A 1 185 ? 13.742 -0.905 25.781 1 78.81 185 SER A C 1
ATOM 1458 O O . SER A 1 185 ? 12.844 -1.456 25.141 1 78.81 185 SER A O 1
ATOM 1460 N N . ARG A 1 186 ? 14.453 -1.475 26.656 1 72.81 186 ARG A N 1
ATOM 1461 C CA . ARG A 1 186 ? 14.195 -2.857 27.047 1 72.81 186 ARG A CA 1
ATOM 1462 C C . ARG A 1 186 ? 12.758 -3.039 27.516 1 72.81 186 ARG A C 1
ATOM 1464 O O . ARG A 1 186 ? 12.125 -4.059 27.219 1 72.81 186 ARG A O 1
ATOM 1471 N N . GLU A 1 187 ? 12.281 -2 28.219 1 75.56 187 GLU A N 1
ATOM 1472 C CA . GLU A 1 187 ? 10.914 -2.043 28.734 1 75.56 187 GLU A CA 1
ATOM 1473 C C . GLU A 1 187 ? 9.898 -1.989 27.609 1 75.56 187 GLU A C 1
ATOM 1475 O O . GLU A 1 187 ? 8.867 -2.672 27.656 1 75.56 187 GLU A O 1
ATOM 1480 N N . ASP A 1 188 ? 10.219 -1.34 26.578 1 74.38 188 ASP A N 1
ATOM 1481 C CA . ASP A 1 188 ? 9.297 -1.161 25.453 1 74.38 188 ASP A CA 1
ATOM 1482 C C . ASP A 1 188 ? 9.273 -2.4 24.562 1 74.38 188 ASP A C 1
ATOM 1484 O O . ASP A 1 188 ? 8.289 -2.646 23.859 1 74.38 188 ASP A O 1
ATOM 1488 N N . GLN A 1 189 ? 10.273 -3.115 24.641 1 70.31 189 GLN A N 1
ATOM 1489 C CA . GLN A 1 189 ? 10.367 -4.316 23.812 1 70.31 189 GLN A CA 1
ATOM 1490 C C . GLN A 1 189 ? 9.477 -5.43 24.359 1 70.31 189 GLN A C 1
ATOM 1492 O O . GLN A 1 189 ? 9.094 -6.344 23.625 1 70.31 189 GLN A O 1
ATOM 1497 N N . LYS A 1 190 ? 9.086 -5.383 25.609 1 68.81 190 LYS A N 1
ATOM 1498 C CA . LYS A 1 190 ? 8.32 -6.441 26.266 1 68.81 190 LYS A CA 1
ATOM 1499 C C . LYS A 1 190 ? 6.832 -6.32 25.938 1 68.81 190 LYS A C 1
ATOM 1501 O O . LYS A 1 190 ? 6.062 -7.254 26.172 1 68.81 190 LYS A O 1
ATOM 1506 N N . LYS A 1 191 ? 6.441 -5.191 25.359 1 69.62 191 LYS A N 1
ATOM 1507 C CA . LYS A 1 191 ? 5.023 -5.012 25.078 1 69.62 191 LYS A CA 1
ATOM 1508 C C . LYS A 1 191 ? 4.598 -5.852 23.875 1 69.62 191 LYS A C 1
ATOM 1510 O O . LYS A 1 191 ? 5.289 -5.879 22.844 1 69.62 191 LYS A O 1
ATOM 1515 N N . PRO A 1 192 ? 3.562 -6.566 24.141 1 66.94 192 PRO A N 1
ATOM 1516 C CA . PRO A 1 192 ? 3.127 -7.434 23.047 1 66.94 192 PRO A CA 1
ATOM 1517 C C . PRO A 1 192 ? 2.588 -6.652 21.844 1 66.94 192 PRO A C 1
ATOM 1519 O O . PRO A 1 192 ? 1.641 -5.875 22 1 66.94 192 PRO A O 1
ATOM 1522 N N . LYS A 1 193 ? 3.229 -6.488 20.906 1 73.12 193 LYS A N 1
ATOM 1523 C CA . LYS A 1 193 ? 2.746 -6 19.625 1 73.12 193 LYS A CA 1
ATOM 1524 C C . LYS A 1 193 ? 2.934 -7.047 18.531 1 73.12 193 LYS A C 1
ATOM 1526 O O . LYS A 1 193 ? 3.855 -7.863 18.594 1 73.12 193 LYS A O 1
ATOM 1531 N N . ASN A 1 194 ? 1.889 -7.035 17.703 1 77.62 194 ASN A N 1
ATOM 1532 C CA . ASN A 1 194 ? 2.086 -7.93 16.562 1 77.62 194 ASN A CA 1
ATOM 1533 C C . ASN A 1 194 ? 3.248 -7.473 15.695 1 77.62 194 ASN A C 1
ATOM 1535 O O . ASN A 1 194 ? 3.512 -6.273 15.578 1 77.62 194 ASN A O 1
ATOM 1539 N N . ALA A 1 195 ? 4.016 -8.336 15.305 1 76.56 195 ALA A N 1
ATOM 1540 C CA . ALA A 1 195 ? 5.242 -8.109 14.539 1 76.56 195 ALA A CA 1
ATOM 1541 C C . ALA A 1 195 ? 4.988 -7.199 13.344 1 76.56 195 ALA A C 1
ATOM 1543 O O . ALA A 1 195 ? 5.82 -6.352 13.016 1 76.56 195 ALA A O 1
ATOM 1544 N N . PHE A 1 196 ? 3.807 -7.281 12.938 1 74.12 196 PHE A N 1
ATOM 1545 C CA . PHE A 1 196 ? 3.459 -6.477 11.773 1 74.12 196 PHE A CA 1
ATOM 1546 C C . PHE A 1 196 ? 3.262 -5.016 12.164 1 74.12 196 PHE A C 1
ATOM 1548 O O . PHE A 1 196 ? 3.736 -4.113 11.469 1 74.12 196 PHE A O 1
ATOM 1555 N N . GLY A 1 197 ? 2.604 -4.93 13.219 1 78.62 197 GLY A N 1
ATOM 1556 C CA . GLY A 1 197 ? 2.41 -3.576 13.711 1 78.62 197 GLY A CA 1
ATOM 1557 C C . GLY A 1 197 ? 3.709 -2.873 14.055 1 78.62 197 GLY A C 1
ATOM 1558 O O . GLY A 1 197 ? 3.883 -1.69 13.75 1 78.62 197 GLY A O 1
ATOM 1559 N N . ILE A 1 198 ? 4.555 -3.549 14.562 1 83.88 198 ILE A N 1
ATOM 1560 C CA . ILE A 1 198 ? 5.855 -3.008 14.945 1 83.88 198 ILE A CA 1
ATOM 1561 C C . ILE A 1 198 ? 6.633 -2.596 13.695 1 83.88 198 ILE A C 1
ATOM 1563 O O . ILE A 1 198 ? 7.211 -1.509 13.648 1 83.88 198 ILE A O 1
ATOM 1567 N N . GLU A 1 199 ? 6.621 -3.414 12.734 1 84.06 199 GLU A N 1
ATOM 1568 C CA . GLU A 1 199 ? 7.344 -3.123 11.5 1 84.06 199 GLU A CA 1
ATOM 1569 C C . GLU A 1 199 ? 6.805 -1.861 10.836 1 84.06 199 GLU A C 1
ATOM 1571 O O . GLU A 1 199 ? 7.578 -1.013 10.383 1 84.06 199 GLU A O 1
ATOM 1576 N N . LEU A 1 200 ? 5.551 -1.809 10.844 1 84.31 200 LEU A N 1
ATOM 1577 C CA . LEU A 1 200 ? 4.938 -0.643 10.219 1 84.31 200 LEU A CA 1
ATOM 1578 C C . LEU A 1 200 ? 5.316 0.635 10.953 1 84.31 200 LEU A C 1
ATOM 1580 O O . LEU A 1 200 ? 5.57 1.668 10.328 1 84.31 200 LEU A O 1
ATOM 1584 N N . GLU A 1 201 ? 5.34 0.523 12.227 1 87.5 201 GLU A N 1
ATOM 1585 C CA . GLU A 1 201 ? 5.711 1.676 13.039 1 87.5 201 GLU A CA 1
ATOM 1586 C C . GLU A 1 201 ? 7.16 2.084 12.789 1 87.5 201 GLU A C 1
ATOM 1588 O O . GLU A 1 201 ? 7.473 3.273 12.727 1 87.5 201 GLU A O 1
ATOM 1593 N N . ARG A 1 202 ? 7.934 1.156 12.648 1 88.06 202 ARG A N 1
ATOM 1594 C CA . ARG A 1 202 ? 9.344 1.437 12.406 1 88.06 202 ARG A CA 1
ATOM 1595 C C . ARG A 1 202 ? 9.555 2.053 11.031 1 88.06 202 ARG A C 1
ATOM 1597 O O . ARG A 1 202 ? 10.375 2.953 10.859 1 88.06 202 ARG A O 1
ATOM 1604 N N . ILE A 1 203 ? 8.82 1.547 10.102 1 89.69 203 ILE A N 1
ATOM 1605 C CA . ILE A 1 203 ? 8.898 2.115 8.758 1 89.69 203 ILE A CA 1
ATOM 1606 C C . ILE A 1 203 ? 8.43 3.57 8.789 1 89.69 203 ILE A C 1
ATOM 1608 O O . ILE A 1 203 ? 9.086 4.449 8.227 1 89.69 203 ILE A O 1
ATOM 1612 N N . ALA A 1 204 ? 7.367 3.791 9.492 1 88.44 204 ALA A N 1
ATOM 1613 C CA . ALA A 1 204 ? 6.84 5.148 9.625 1 88.44 204 ALA A CA 1
ATOM 1614 C C . ALA A 1 204 ? 7.84 6.059 10.328 1 88.44 204 ALA A C 1
ATOM 1616 O O . ALA A 1 204 ? 8.047 7.203 9.914 1 88.44 204 ALA A O 1
ATOM 1617 N N . ALA A 1 205 ? 8.383 5.551 11.367 1 90.62 205 ALA A N 1
ATOM 1618 C CA . ALA A 1 205 ? 9.367 6.336 12.117 1 90.62 205 ALA A CA 1
ATOM 1619 C C . ALA A 1 205 ? 10.57 6.68 11.242 1 90.62 205 ALA A C 1
ATOM 1621 O O . ALA A 1 205 ? 11.102 7.789 11.312 1 90.62 205 ALA A O 1
ATOM 1622 N N . THR A 1 206 ? 11.008 5.789 10.461 1 89.19 206 THR A N 1
ATOM 1623 C CA . THR A 1 206 ? 12.117 6.023 9.539 1 89.19 206 THR A CA 1
ATOM 1624 C C . THR A 1 206 ? 11.758 7.094 8.516 1 89.19 206 THR A C 1
ATOM 1626 O O . THR A 1 206 ? 12.586 7.957 8.203 1 89.19 206 THR A O 1
ATOM 1629 N N . GLY A 1 207 ? 10.531 6.984 8.031 1 90.56 207 GLY A N 1
ATOM 1630 C CA . GLY A 1 207 ? 10.07 8.023 7.125 1 90.56 207 GLY A CA 1
ATOM 1631 C C . GLY A 1 207 ? 10.055 9.406 7.758 1 90.56 207 GLY A C 1
ATOM 1632 O O . GLY A 1 207 ? 10.5 10.375 7.145 1 90.56 207 GLY A O 1
ATOM 1633 N N . ILE A 1 208 ? 9.594 9.5 8.953 1 91.31 208 ILE A N 1
ATOM 1634 C CA . ILE A 1 208 ? 9.547 10.758 9.688 1 91.31 208 ILE A CA 1
ATOM 1635 C C . ILE A 1 208 ? 10.969 11.273 9.922 1 91.31 208 ILE A C 1
ATOM 1637 O O . ILE A 1 208 ? 11.234 12.461 9.75 1 91.31 208 ILE A O 1
ATOM 1641 N N . LEU A 1 209 ? 11.812 10.406 10.312 1 88.19 209 LEU A N 1
ATOM 1642 C CA . LEU A 1 209 ? 13.203 10.789 10.57 1 88.19 209 LEU A CA 1
ATOM 1643 C C . LEU A 1 209 ? 13.852 11.344 9.305 1 88.19 209 LEU A C 1
ATOM 1645 O O . LEU A 1 209 ? 14.555 12.359 9.359 1 88.19 209 LEU A O 1
ATOM 1649 N N . LEU A 1 210 ? 13.633 10.688 8.25 1 87.56 210 LEU A N 1
ATOM 1650 C CA . LEU A 1 210 ? 14.203 11.148 6.984 1 87.56 210 LEU A CA 1
ATOM 1651 C C . LEU A 1 210 ? 13.688 12.547 6.637 1 87.56 210 LEU A C 1
ATOM 1653 O O . LEU A 1 210 ? 14.461 13.414 6.238 1 87.56 210 LEU A O 1
ATOM 1657 N N . GLU A 1 211 ? 12.422 12.719 6.789 1 88.19 211 GLU A N 1
ATOM 1658 C CA . GLU A 1 211 ? 11.828 14.031 6.523 1 88.19 211 GLU A CA 1
ATOM 1659 C C . GLU A 1 211 ? 12.383 15.086 7.477 1 88.19 211 GLU A C 1
ATOM 1661 O O . GLU A 1 211 ? 12.688 16.203 7.059 1 88.19 211 GLU A O 1
ATOM 1666 N N . ALA A 1 212 ? 12.414 14.703 8.727 1 90.38 212 ALA A N 1
ATOM 1667 C CA . ALA A 1 212 ? 12.938 15.625 9.727 1 90.38 212 ALA A CA 1
ATOM 1668 C C . ALA A 1 212 ? 14.367 16.031 9.414 1 90.38 212 ALA A C 1
ATOM 1670 O O . ALA A 1 212 ? 14.719 17.219 9.508 1 90.38 212 ALA A O 1
ATOM 1671 N N . LEU A 1 213 ? 15.164 15.156 8.984 1 84.38 213 LEU A N 1
ATOM 1672 C CA . LEU A 1 213 ? 16.562 15.438 8.68 1 84.38 213 LEU A CA 1
ATOM 1673 C C . LEU A 1 213 ? 16.672 16.328 7.445 1 84.38 213 LEU A C 1
ATOM 1675 O O . LEU A 1 213 ? 17.578 17.172 7.363 1 84.38 213 LEU A O 1
ATOM 1679 N N . GLU A 1 214 ? 15.82 16.094 6.562 1 85.31 214 GLU A N 1
ATOM 1680 C CA . GLU A 1 214 ? 15.781 16.969 5.402 1 85.31 214 GLU A CA 1
ATOM 1681 C C . GLU A 1 214 ? 15.461 18.406 5.809 1 85.31 214 GLU A C 1
ATOM 1683 O O . GLU A 1 214 ? 16.078 19.344 5.312 1 85.31 214 GLU A O 1
ATOM 1688 N N . ILE A 1 215 ? 14.516 18.547 6.664 1 88.25 215 ILE A N 1
ATOM 1689 C CA . ILE A 1 215 ? 14.125 19.859 7.148 1 88.25 215 ILE A CA 1
ATOM 1690 C C . ILE A 1 215 ? 15.305 20.516 7.867 1 88.25 215 ILE A C 1
ATOM 1692 O O . ILE A 1 215 ? 15.578 21.703 7.668 1 88.25 215 ILE A O 1
ATOM 1696 N N . VAL A 1 216 ? 16 19.719 8.656 1 85 216 VAL A N 1
ATOM 1697 C CA . VAL A 1 216 ? 17.172 20.219 9.367 1 85 216 VAL A CA 1
ATOM 1698 C C . VAL A 1 216 ? 18.188 20.75 8.367 1 85 216 VAL A C 1
ATOM 1700 O O . VAL A 1 216 ? 18.781 21.812 8.562 1 85 216 VAL A O 1
ATOM 1703 N N . GLY A 1 217 ? 18.359 19.969 7.336 1 82.38 217 GLY A N 1
ATOM 1704 C CA . GLY A 1 217 ? 19.281 20.406 6.301 1 82.38 217 GLY A CA 1
ATOM 1705 C C . GLY A 1 217 ? 18.922 21.75 5.699 1 82.38 217 GLY A C 1
ATOM 1706 O O . GLY A 1 217 ? 19.781 22.594 5.5 1 82.38 217 GLY A O 1
ATOM 1707 N N . HIS A 1 218 ? 17.703 21.969 5.484 1 82.44 218 HIS A N 1
ATOM 1708 C CA . HIS A 1 218 ? 17.234 23.219 4.902 1 82.44 218 HIS A CA 1
ATOM 1709 C C . HIS A 1 218 ? 17.312 24.359 5.91 1 82.44 218 HIS A C 1
ATOM 1711 O O . HIS A 1 218 ? 17.625 25.5 5.547 1 82.44 218 HIS A O 1
ATOM 1717 N N . LEU A 1 219 ? 17.016 24.047 7.066 1 82.25 219 LEU A N 1
ATOM 1718 C CA . LEU A 1 219 ? 17.062 25.078 8.094 1 82.25 219 LEU A CA 1
ATOM 1719 C C . LEU A 1 219 ? 18.5 25.531 8.352 1 82.25 219 LEU A C 1
ATOM 1721 O O . LEU A 1 219 ? 18.734 26.703 8.633 1 82.25 219 LEU A O 1
ATOM 1725 N N . ASP A 1 220 ? 19.375 24.562 8.219 1 77.31 220 ASP A N 1
ATOM 1726 C CA . ASP A 1 220 ? 20.797 24.891 8.43 1 77.31 220 ASP A CA 1
ATOM 1727 C C . ASP A 1 220 ? 21.359 25.641 7.238 1 77.31 220 ASP A C 1
ATOM 1729 O O . ASP A 1 220 ? 22.172 26.562 7.41 1 77.31 220 ASP A O 1
ATOM 1733 N N . SER A 1 221 ? 20.922 25.172 6.035 1 64.31 221 SER A N 1
ATOM 1734 C CA . SER A 1 221 ? 21.375 25.891 4.855 1 64.31 221 SER A CA 1
ATOM 1735 C C . SER A 1 221 ? 20.766 27.297 4.809 1 64.31 221 SER A C 1
ATOM 1737 O O . SER A 1 221 ? 21.344 28.219 4.227 1 64.31 221 SER A O 1
ATOM 1739 N N . GLY A 1 222 ? 19.438 27.344 4.973 1 54.28 222 GLY A N 1
ATOM 1740 C CA . GLY A 1 222 ? 18.812 28.656 5.039 1 54.28 222 GLY A CA 1
ATOM 1741 C C . GLY A 1 222 ? 19.562 29.641 5.918 1 54.28 222 GLY A C 1
ATOM 1742 O O . GLY A 1 222 ? 19.547 30.844 5.676 1 54.28 222 GLY A O 1
ATOM 1743 N N . ARG A 1 223 ? 20.062 29.078 6.941 1 49.88 223 ARG A N 1
ATOM 1744 C CA . ARG A 1 223 ? 20.953 30 7.629 1 49.88 223 ARG A CA 1
ATOM 1745 C C . ARG A 1 223 ? 22 30.578 6.672 1 49.88 223 ARG A C 1
ATOM 1747 O O . ARG A 1 223 ? 22.297 31.766 6.711 1 49.88 223 ARG A O 1
ATOM 1754 N N . MET A 1 224 ? 22.375 29.656 5.777 1 43.09 224 MET A N 1
ATOM 1755 C CA . MET A 1 224 ? 23.328 30.203 4.82 1 43.09 224 MET A CA 1
ATOM 1756 C C . MET A 1 224 ? 22.609 30.844 3.637 1 43.09 224 MET A C 1
ATOM 1758 O O . MET A 1 224 ? 23.062 31.844 3.09 1 43.09 224 MET A O 1
ATOM 1762 N N . ALA A 1 225 ? 21.609 30.109 3.02 1 42.16 225 ALA A N 1
ATOM 1763 C CA . ALA A 1 225 ? 20.938 30.516 1.79 1 42.16 225 ALA A CA 1
ATOM 1764 C C . ALA A 1 225 ? 19.828 31.531 2.078 1 42.16 225 ALA A C 1
ATOM 1766 O O . ALA A 1 225 ? 19.047 31.859 1.194 1 42.16 225 ALA A O 1
ATOM 1767 N N . ILE A 1 226 ? 19.25 31.984 3.111 1 40.34 226 ILE A N 1
ATOM 1768 C CA . ILE A 1 226 ? 18.312 33.094 2.967 1 40.34 226 ILE A CA 1
ATOM 1769 C C . ILE A 1 226 ? 18.688 33.938 1.732 1 40.34 226 ILE A C 1
ATOM 1771 O O . ILE A 1 226 ? 17.844 34.625 1.177 1 40.34 226 ILE A O 1
ATOM 1775 N N . GLN A 1 227 ? 19.859 34.062 1.29 1 36.19 227 GLN A N 1
ATOM 1776 C CA . GLN A 1 227 ? 20.094 34.812 0.068 1 36.19 227 GLN A CA 1
ATOM 1777 C C . GLN A 1 227 ? 19.531 34.094 -1.149 1 36.19 227 GLN A C 1
ATOM 1779 O O . GLN A 1 227 ? 18.812 34.688 -1.961 1 36.19 227 GLN A O 1
ATOM 1784 N N . ALA A 1 228 ? 20.156 33.188 -2.064 1 35.31 228 ALA A N 1
ATOM 1785 C CA . ALA A 1 228 ? 19.953 32.75 -3.451 1 35.31 228 ALA A CA 1
ATOM 1786 C C . ALA A 1 228 ? 18.984 31.594 -3.541 1 35.31 228 ALA A C 1
ATOM 1788 O O . ALA A 1 228 ? 18.594 31.172 -4.637 1 35.31 228 ALA A O 1
ATOM 1789 N N . TRP A 1 229 ? 18.641 30.641 -2.678 1 33.22 229 TRP A N 1
ATOM 1790 C CA . TRP A 1 229 ? 18.281 29.266 -2.992 1 33.22 229 TRP A CA 1
ATOM 1791 C C . TRP A 1 229 ? 16.781 29.031 -2.838 1 33.22 229 TRP A C 1
ATOM 1793 O O . TRP A 1 229 ? 16.312 27.891 -2.779 1 33.22 229 TRP A O 1
ATOM 1803 N N . ALA A 1 230 ? 15.867 29.891 -3.086 1 38.62 230 ALA A N 1
ATOM 1804 C CA . ALA A 1 230 ? 14.422 29.781 -2.945 1 38.62 230 ALA A CA 1
ATOM 1805 C C . ALA A 1 230 ? 13.875 28.609 -3.771 1 38.62 230 ALA A C 1
ATOM 1807 O O . ALA A 1 230 ? 13.07 27.828 -3.283 1 38.62 230 ALA A O 1
ATOM 1808 N N . PRO A 1 231 ? 14.148 28.516 -4.988 1 37.94 231 PRO A N 1
ATOM 1809 C CA . PRO A 1 231 ? 13.414 27.578 -5.844 1 37.94 231 PRO A CA 1
ATOM 1810 C C . PRO A 1 231 ? 13.648 26.109 -5.457 1 37.94 231 PRO A C 1
ATOM 1812 O O . PRO A 1 231 ? 12.734 25.281 -5.578 1 37.94 231 PRO A O 1
ATOM 1815 N N . ALA A 1 232 ? 14.828 25.797 -4.977 1 37.69 232 ALA A N 1
ATOM 1816 C CA . ALA A 1 232 ? 15.18 24.406 -4.766 1 37.69 232 ALA A CA 1
ATOM 1817 C C . ALA A 1 232 ? 14.43 23.828 -3.564 1 37.69 232 ALA A C 1
ATOM 1819 O O . ALA A 1 232 ? 14.062 22.656 -3.562 1 37.69 232 ALA A O 1
ATOM 1820 N N . VAL A 1 233 ? 14.211 24.578 -2.609 1 41.47 233 VAL A N 1
ATOM 1821 C CA . VAL A 1 233 ? 13.508 24.156 -1.401 1 41.47 233 VAL A CA 1
ATOM 1822 C C . VAL A 1 233 ? 12.086 23.734 -1.752 1 41.47 233 VAL A C 1
ATOM 1824 O O . VAL A 1 233 ? 11.57 22.734 -1.222 1 41.47 233 VAL A O 1
ATOM 1827 N N . LEU A 1 234 ? 11.469 24.453 -2.646 1 39.44 234 LEU A N 1
ATOM 1828 C CA . LEU A 1 234 ? 10.102 24.172 -3.066 1 39.44 234 LEU A CA 1
ATOM 1829 C C . LEU A 1 234 ? 10 22.797 -3.711 1 39.44 234 LEU A C 1
ATOM 1831 O O . LEU A 1 234 ? 9.008 22.078 -3.516 1 39.44 234 LEU A O 1
ATOM 1835 N N . PHE A 1 235 ? 11 22.5 -4.441 1 39.47 235 PHE A N 1
ATOM 1836 C CA . PHE A 1 235 ? 10.961 21.25 -5.168 1 39.47 235 PHE A CA 1
ATOM 1837 C C . PHE A 1 235 ? 10.969 20.062 -4.207 1 39.47 235 PHE A C 1
ATOM 1839 O O . PHE A 1 235 ? 10.227 19.094 -4.395 1 39.47 235 PHE A O 1
ATOM 1846 N N . LEU A 1 236 ? 11.797 20.156 -3.262 1 40.09 236 LEU A N 1
ATOM 1847 C CA . LEU A 1 236 ? 11.906 19.047 -2.32 1 40.09 236 LEU A CA 1
ATOM 1848 C C . LEU A 1 236 ? 10.633 18.906 -1.492 1 40.09 236 LEU A C 1
ATOM 1850 O O . LEU A 1 236 ? 10.219 17.797 -1.17 1 40.09 236 LEU A O 1
ATOM 1854 N N . CYS A 1 237 ? 10.062 20 -1.159 1 40.75 237 CYS A N 1
ATOM 1855 C CA . CYS A 1 237 ? 8.797 19.984 -0.427 1 40.75 237 CYS A CA 1
ATOM 1856 C C . CYS A 1 237 ? 7.711 19.281 -1.224 1 40.75 237 CYS A C 1
ATOM 1858 O O . CYS A 1 237 ? 6.914 18.531 -0.661 1 40.75 237 CYS A O 1
ATOM 1860 N N . PHE A 1 238 ? 7.734 19.594 -2.502 1 40.25 238 PHE A N 1
ATOM 1861 C CA . PHE A 1 238 ? 6.711 19.031 -3.371 1 40.25 238 PHE A CA 1
ATOM 1862 C C . PHE A 1 238 ? 6.84 17.516 -3.445 1 40.25 238 PHE A C 1
ATOM 1864 O O . PHE A 1 238 ? 5.84 16.797 -3.396 1 40.25 238 PHE A O 1
ATOM 1871 N N . ILE A 1 239 ? 8.016 17.125 -3.693 1 40.94 239 ILE A N 1
ATOM 1872 C CA . ILE A 1 239 ? 8.211 15.688 -3.848 1 40.94 239 ILE A CA 1
ATOM 1873 C C . ILE A 1 239 ? 7.727 14.961 -2.596 1 40.94 239 ILE A C 1
ATOM 1875 O O . ILE A 1 239 ? 7.078 13.914 -2.688 1 40.94 239 ILE A O 1
ATOM 1879 N N . TYR A 1 240 ? 8.07 15.461 -1.47 1 41.56 240 TYR A N 1
ATOM 1880 C CA . TYR A 1 240 ? 7.762 14.766 -0.222 1 41.56 240 TYR A CA 1
ATOM 1881 C C . TYR A 1 240 ? 6.289 14.922 0.14 1 41.56 240 TYR A C 1
ATOM 1883 O O . TYR A 1 240 ? 5.688 14.008 0.714 1 41.56 240 TYR A O 1
ATOM 1891 N N . THR A 1 241 ? 5.746 16.016 -0.038 1 42.75 241 THR A N 1
ATOM 1892 C CA . THR A 1 241 ? 4.336 16.203 0.282 1 42.75 241 THR A CA 1
ATOM 1893 C C . THR A 1 241 ? 3.471 15.203 -0.466 1 42.75 241 THR A C 1
ATOM 1895 O O . THR A 1 241 ? 2.51 14.664 0.091 1 42.75 241 THR A O 1
ATOM 1898 N N . PHE A 1 242 ? 3.822 15.062 -1.676 1 43.28 242 PHE A N 1
ATOM 1899 C CA . PHE A 1 242 ? 2.988 14.172 -2.475 1 43.28 242 PHE A CA 1
ATOM 1900 C C . PHE A 1 242 ? 3.43 12.727 -2.311 1 43.28 242 PHE A C 1
ATOM 1902 O O . PHE A 1 242 ? 2.602 11.812 -2.348 1 43.28 242 PHE A O 1
ATOM 1909 N N . GLY A 1 243 ? 4.66 12.656 -2.141 1 44.22 243 GLY A N 1
ATOM 1910 C CA . GLY A 1 243 ? 5.148 11.297 -2.02 1 44.22 243 GLY A CA 1
ATOM 1911 C C . GLY A 1 243 ? 4.82 10.664 -0.68 1 44.22 243 GLY A C 1
ATOM 1912 O O . GLY A 1 243 ? 4.559 9.461 -0.603 1 44.22 243 GLY A O 1
ATOM 1913 N N . ASN A 1 244 ? 4.844 11.383 0.418 1 45.72 244 ASN A N 1
ATOM 1914 C CA . ASN A 1 244 ? 4.715 10.883 1.782 1 45.72 244 ASN A CA 1
ATOM 1915 C C . ASN A 1 244 ? 3.254 10.766 2.199 1 45.72 244 ASN A C 1
ATOM 1917 O O . ASN A 1 244 ? 2.955 10.367 3.326 1 45.72 244 ASN A O 1
ATOM 1921 N N . TYR A 1 245 ? 2.389 11.18 1.387 1 47.06 245 TYR A N 1
ATOM 1922 C CA . TYR A 1 245 ? 0.98 10.992 1.716 1 47.06 245 TYR A CA 1
ATOM 1923 C C . TYR A 1 245 ? 0.7 9.547 2.104 1 47.06 245 TYR A C 1
ATOM 1925 O O . TYR A 1 245 ? -0.142 9.281 2.963 1 47.06 245 TYR A O 1
ATOM 1933 N N . TRP A 1 246 ? 1.612 8.828 1.614 1 45.38 246 TRP A N 1
ATOM 1934 C CA . TRP A 1 246 ? 1.379 7.406 1.874 1 45.38 246 TRP A CA 1
ATOM 1935 C C . TRP A 1 246 ? 1.67 7.066 3.332 1 45.38 246 TRP A C 1
ATOM 1937 O O . TRP A 1 246 ? 0.958 6.266 3.941 1 45.38 246 TRP A O 1
ATOM 1947 N N . ILE A 1 247 ? 2.574 7.793 3.893 1 46.94 247 ILE A N 1
ATOM 1948 C CA . ILE A 1 247 ? 2.863 7.492 5.289 1 46.94 247 ILE A CA 1
ATOM 1949 C C . ILE A 1 247 ? 1.656 7.852 6.156 1 46.94 247 ILE A C 1
ATOM 1951 O O . ILE A 1 247 ? 1.286 7.098 7.059 1 46.94 247 ILE A O 1
ATOM 1955 N N . HIS A 1 248 ? 1.104 8.938 5.688 1 45.09 248 HIS A N 1
ATOM 1956 C CA . HIS A 1 248 ? -0.076 9.344 6.441 1 45.09 248 HIS A CA 1
ATOM 1957 C C . HIS A 1 248 ? -1.221 8.352 6.25 1 45.09 248 HIS A C 1
ATOM 1959 O O . HIS A 1 248 ? -1.93 8.023 7.203 1 45.09 248 HIS A O 1
ATOM 1965 N N . HIS A 1 249 ? -1.341 7.934 5.074 1 46.31 249 HIS A N 1
ATOM 1966 C CA . HIS A 1 249 ? -2.387 6.953 4.812 1 46.31 249 HIS A CA 1
ATOM 1967 C C . HIS A 1 249 ? -2.148 5.668 5.602 1 46.31 249 HIS A C 1
ATOM 1969 O O . HIS A 1 249 ? -3.09 5.082 6.137 1 46.31 249 HIS A O 1
ATOM 1975 N N . LEU A 1 250 ? -0.991 5.285 5.617 1 48.47 250 LEU A N 1
ATOM 1976 C CA . LEU A 1 250 ? -0.636 4.113 6.41 1 48.47 250 LEU A CA 1
ATOM 1977 C C . LEU A 1 250 ? -0.991 4.324 7.879 1 48.47 250 LEU A C 1
ATOM 1979 O O . LEU A 1 250 ? -1.521 3.418 8.531 1 48.47 250 LEU A O 1
ATOM 1983 N N . PHE A 1 251 ? -0.751 5.488 8.305 1 46.25 251 PHE A N 1
ATOM 1984 C CA . PHE A 1 251 ? -1.067 5.812 9.688 1 46.25 251 PHE A CA 1
ATOM 1985 C C . PHE A 1 251 ? -2.576 5.852 9.906 1 46.25 251 PHE A C 1
ATOM 1987 O O . PHE A 1 251 ? -3.076 5.367 10.922 1 46.25 251 PHE A O 1
ATOM 1994 N N . CYS A 1 252 ? -3.164 6.551 8.914 1 43.5 252 CYS A N 1
ATOM 1995 C CA . CYS A 1 252 ? -4.617 6.602 9.039 1 43.5 252 CYS A CA 1
ATOM 1996 C C . CYS A 1 252 ? -5.207 5.195 9.086 1 43.5 252 CYS A C 1
ATOM 1998 O O . CYS A 1 252 ? -6.133 4.934 9.852 1 43.5 252 CYS A O 1
ATOM 2000 N N . LEU A 1 253 ? -4.672 4.371 8.383 1 45.28 253 LEU A N 1
ATOM 2001 C CA . LEU A 1 253 ? -5.137 2.988 8.391 1 45.28 253 LEU A CA 1
ATOM 2002 C C . LEU A 1 253 ? -4.84 2.32 9.727 1 45.28 253 LEU A C 1
ATOM 2004 O O . LEU A 1 253 ? -5.656 1.542 10.227 1 45.28 253 LEU A O 1
ATOM 2008 N N . LEU A 1 254 ? -3.779 2.572 10.273 1 44.94 254 LEU A N 1
ATOM 2009 C CA . LEU A 1 254 ? -3.43 2.025 11.586 1 44.94 254 LEU A CA 1
ATOM 2010 C C . LEU A 1 254 ? -4.324 2.607 12.672 1 44.94 254 LEU A C 1
ATOM 2012 O O . LEU A 1 254 ? -4.645 1.925 13.648 1 44.94 254 LEU A O 1
ATOM 2016 N N . LEU A 1 255 ? -4.68 3.857 12.547 1 41.12 255 LEU A N 1
ATOM 2017 C CA . LEU A 1 255 ? -5.547 4.508 13.531 1 41.12 255 LEU A CA 1
ATOM 2018 C C . LEU A 1 255 ? -6.965 3.949 13.461 1 41.12 255 LEU A C 1
ATOM 2020 O O . LEU A 1 255 ? -7.652 3.867 14.477 1 41.12 255 LEU A O 1
ATOM 2024 N N . THR A 1 256 ? -7.402 3.773 12.297 1 37.97 256 THR A N 1
ATOM 2025 C CA . THR A 1 256 ? -8.734 3.188 12.234 1 37.97 256 THR A CA 1
ATOM 2026 C C . THR A 1 256 ? -8.789 1.873 13.008 1 37.97 256 THR A C 1
ATOM 2028 O O . THR A 1 256 ? -9.844 1.481 13.508 1 37.97 256 THR A O 1
ATOM 2031 N N . LYS A 1 257 ? -7.727 1.187 13.188 1 44.66 257 LYS A N 1
ATOM 2032 C CA . LYS A 1 257 ? -7.699 0.003 14.039 1 44.66 257 LYS A CA 1
ATOM 2033 C C . LYS A 1 257 ? -7.895 0.38 15.508 1 44.66 257 LYS A C 1
ATOM 2035 O O . LYS A 1 257 ? -8.516 -0.365 16.266 1 44.66 257 LYS A O 1
ATOM 2040 N N . GLN A 1 258 ? -7.371 1.508 15.898 1 36.97 258 GLN A N 1
ATOM 2041 C CA . GLN A 1 258 ? -7.453 1.9 17.297 1 36.97 258 GLN A CA 1
ATOM 2042 C C . GLN A 1 258 ? -8.828 2.484 17.625 1 36.97 258 GLN A C 1
ATOM 2044 O O . GLN A 1 258 ? -9.266 2.441 18.781 1 36.97 258 GLN A O 1
ATOM 2049 N N . CYS A 1 259 ? -9.406 3.057 16.688 1 35.31 259 CYS A N 1
ATOM 2050 C CA . CYS A 1 259 ? -10.719 3.609 17.016 1 35.31 259 CYS A CA 1
ATOM 2051 C C . CYS A 1 259 ? -11.766 2.508 17.109 1 35.31 259 CYS A C 1
ATOM 2053 O O . CYS A 1 259 ? -12.891 2.752 17.547 1 35.31 259 CYS A O 1
ATOM 2055 N N . SER A 1 260 ? -11.594 1.421 16.547 1 34.91 260 SER A N 1
ATOM 2056 C CA . SER A 1 260 ? -12.594 0.37 16.703 1 34.91 260 SER A CA 1
ATOM 2057 C C . SER A 1 260 ? -12.367 -0.412 17.984 1 34.91 260 SER A C 1
ATOM 2059 O O . SER A 1 260 ? -13.047 -1.412 18.234 1 34.91 260 SER A O 1
ATOM 2061 N N . LEU A 1 261 ? -11.422 -0.147 18.766 1 29.25 261 LEU A N 1
ATOM 2062 C CA . LEU A 1 261 ? -11.445 -0.699 20.109 1 29.25 261 LEU A CA 1
ATOM 2063 C C . LEU A 1 261 ? -12.062 0.288 21.094 1 29.25 261 LEU A C 1
ATOM 2065 O O . LEU A 1 261 ? -11.797 1.491 21.031 1 29.25 261 LEU A O 1
ATOM 2069 N N . VAL B 1 1 ? 26.328 2.125 15.516 1 42.66 1 VAL B N 1
ATOM 2070 C CA . VAL B 1 1 ? 26.312 0.75 15.023 1 42.66 1 VAL B CA 1
ATOM 2071 C C . VAL B 1 1 ? 27.031 0.662 13.688 1 42.66 1 VAL B C 1
ATOM 2073 O O . VAL B 1 1 ? 26.859 1.525 12.82 1 42.66 1 VAL B O 1
ATOM 2076 N N . GLY B 1 2 ? 27.984 0.221 13.539 1 42.25 2 GLY B N 1
ATOM 2077 C CA . GLY B 1 2 ? 28.891 0.15 12.406 1 42.25 2 GLY B CA 1
ATOM 2078 C C . GLY B 1 2 ? 28.281 -0.563 11.211 1 42.25 2 GLY B C 1
ATOM 2079 O O . GLY B 1 2 ? 27.25 -1.227 11.328 1 42.25 2 GLY B O 1
ATOM 2080 N N . PRO B 1 3 ? 28.625 -0.359 9.93 1 47.75 3 PRO B N 1
ATOM 2081 C CA . PRO B 1 3 ? 28.156 -0.923 8.656 1 47.75 3 PRO B CA 1
ATOM 2082 C C . PRO B 1 3 ? 27.969 -2.436 8.719 1 47.75 3 PRO B C 1
ATOM 2084 O O . PRO B 1 3 ? 27.188 -2.992 7.941 1 47.75 3 PRO B O 1
ATOM 2087 N N . GLY B 1 4 ? 28.453 -3.025 9.766 1 51.66 4 GLY B N 1
ATOM 2088 C CA . GLY B 1 4 ? 28.375 -4.473 9.867 1 51.66 4 GLY B CA 1
ATOM 2089 C C . GLY B 1 4 ? 27.375 -4.949 10.914 1 51.66 4 GLY B C 1
ATOM 2090 O O . GLY B 1 4 ? 27.094 -6.145 11 1 51.66 4 GLY B O 1
ATOM 2091 N N . HIS B 1 5 ? 26.828 -4.074 11.656 1 59.72 5 HIS B N 1
ATOM 2092 C CA . HIS B 1 5 ? 25.984 -4.496 12.766 1 59.72 5 HIS B CA 1
ATOM 2093 C C . HIS B 1 5 ? 24.547 -4.703 12.312 1 59.72 5 HIS B C 1
ATOM 2095 O O . HIS B 1 5 ? 24.062 -3.988 11.438 1 59.72 5 HIS B O 1
ATOM 2101 N N . PRO B 1 6 ? 23.969 -5.809 12.758 1 67.44 6 PRO B N 1
ATOM 2102 C CA . PRO B 1 6 ? 22.594 -6.133 12.414 1 67.44 6 PRO B CA 1
ATOM 2103 C C . PRO B 1 6 ? 21.656 -4.926 12.5 1 67.44 6 PRO B C 1
ATOM 2105 O O . PRO B 1 6 ? 20.703 -4.82 11.727 1 67.44 6 PRO B O 1
ATOM 2108 N N . ASP B 1 7 ? 22.109 -4.09 13.273 1 75.56 7 ASP B N 1
ATOM 2109 C CA . ASP B 1 7 ? 21.297 -2.881 13.398 1 75.56 7 ASP B CA 1
ATOM 2110 C C . ASP B 1 7 ? 21.406 -2.021 12.141 1 75.56 7 ASP B C 1
ATOM 2112 O O . ASP B 1 7 ? 20.406 -1.42 11.711 1 75.56 7 ASP B O 1
ATOM 2116 N N . TYR B 1 8 ? 22.609 -2.092 11.531 1 81.06 8 TYR B N 1
ATOM 2117 C CA . TYR B 1 8 ? 22.812 -1.337 10.297 1 81.06 8 TYR B CA 1
ATOM 2118 C C . TYR B 1 8 ? 22.016 -1.947 9.148 1 81.06 8 TYR B C 1
ATOM 2120 O O . TYR B 1 8 ? 21.391 -1.227 8.359 1 81.06 8 TYR B O 1
ATOM 2128 N N . ALA B 1 9 ? 21.938 -3.271 9.117 1 88.94 9 ALA B N 1
ATOM 2129 C CA . ALA B 1 9 ? 21.156 -3.969 8.094 1 88.94 9 ALA B CA 1
ATOM 2130 C C . ALA B 1 9 ? 19.688 -3.604 8.195 1 88.94 9 ALA B C 1
ATOM 2132 O O . ALA B 1 9 ? 19.016 -3.412 7.18 1 88.94 9 ALA B O 1
ATOM 2133 N N . ASN B 1 10 ? 19.281 -3.484 9.414 1 89.12 10 ASN B N 1
ATOM 2134 C CA . ASN B 1 10 ? 17.891 -3.127 9.648 1 89.12 10 ASN B CA 1
ATOM 2135 C C . ASN B 1 10 ? 17.594 -1.705 9.18 1 89.12 10 ASN B C 1
ATOM 2137 O O . ASN B 1 10 ? 16.547 -1.448 8.594 1 89.12 10 ASN B O 1
ATOM 2141 N N . THR B 1 11 ? 18.5 -0.827 9.461 1 86.56 11 THR B N 1
ATOM 2142 C CA . THR B 1 11 ? 18.328 0.556 9.031 1 86.56 11 THR B CA 1
ATOM 2143 C C . THR B 1 11 ? 18.266 0.64 7.508 1 86.56 11 THR B C 1
ATOM 2145 O O . THR B 1 11 ? 17.422 1.354 6.957 1 86.56 11 THR B O 1
ATOM 2148 N N . MET B 1 12 ? 19.047 -0.13 6.855 1 89.25 12 MET B N 1
ATOM 2149 C CA . MET B 1 12 ? 19.047 -0.147 5.398 1 89.25 12 MET B CA 1
ATOM 2150 C C . MET B 1 12 ? 17.719 -0.659 4.863 1 89.25 12 MET B C 1
ATOM 2152 O O . MET B 1 12 ? 17.172 -0.118 3.896 1 89.25 12 MET B O 1
ATOM 2156 N N . TYR B 1 13 ? 17.188 -1.625 5.516 1 93.12 13 TYR B N 1
ATOM 2157 C CA . TYR B 1 13 ? 15.914 -2.203 5.109 1 93.12 13 TYR B CA 1
ATOM 2158 C C . TYR B 1 13 ? 14.773 -1.205 5.297 1 93.12 13 TYR B C 1
ATOM 2160 O O . TYR B 1 13 ? 13.945 -1.026 4.402 1 93.12 13 TYR B O 1
ATOM 2168 N N . LEU B 1 14 ? 14.82 -0.559 6.445 1 90.5 14 LEU B N 1
ATOM 2169 C CA . LEU B 1 14 ? 13.766 0.407 6.73 1 90.5 14 LEU B CA 1
ATOM 2170 C C . LEU B 1 14 ? 13.812 1.575 5.754 1 90.5 14 LEU B C 1
ATOM 2172 O O . LEU B 1 14 ? 12.781 2.029 5.266 1 90.5 14 LEU B O 1
ATOM 2176 N N . LEU B 1 15 ? 14.953 2 5.414 1 88.44 15 LEU B N 1
ATOM 2177 C CA . LEU B 1 15 ? 15.117 3.074 4.438 1 88.44 15 LEU B CA 1
ATOM 2178 C C . LEU B 1 15 ? 14.648 2.629 3.059 1 88.44 15 LEU B C 1
ATOM 2180 O O . LEU B 1 15 ? 14 3.398 2.34 1 88.44 15 LEU B O 1
ATOM 2184 N N . ALA B 1 16 ? 14.992 1.404 2.754 1 92.12 16 ALA B N 1
ATOM 2185 C CA . ALA B 1 16 ? 14.57 0.864 1.464 1 92.12 16 ALA B CA 1
ATOM 2186 C C . ALA B 1 16 ? 13.047 0.852 1.348 1 92.12 16 ALA B C 1
ATOM 2188 O O . ALA B 1 16 ? 12.5 1.181 0.295 1 92.12 16 ALA B O 1
ATOM 2189 N N . ARG B 1 17 ? 12.406 0.507 2.414 1 90.81 17 ARG B N 1
ATOM 2190 C CA . ARG B 1 17 ? 10.945 0.47 2.436 1 90.81 17 ARG B CA 1
ATOM 2191 C C . ARG B 1 17 ? 10.359 1.859 2.209 1 90.81 17 ARG B C 1
ATOM 2193 O O . ARG B 1 17 ? 9.391 2.016 1.465 1 90.81 17 ARG B O 1
ATOM 2200 N N . VAL B 1 18 ? 10.961 2.848 2.838 1 87.75 18 VAL B N 1
ATOM 2201 C CA . VAL B 1 18 ? 10.5 4.227 2.695 1 87.75 18 VAL B CA 1
ATOM 2202 C C . VAL B 1 18 ? 10.734 4.703 1.264 1 87.75 18 VAL B C 1
ATOM 2204 O O . VAL B 1 18 ? 9.836 5.27 0.637 1 87.75 18 VAL B O 1
ATOM 2207 N N . LEU B 1 19 ? 11.859 4.395 0.733 1 88.25 19 LEU B N 1
ATOM 2208 C CA . LEU B 1 19 ? 12.203 4.855 -0.607 1 88.25 19 LEU B CA 1
ATOM 2209 C C . LEU B 1 19 ? 11.344 4.164 -1.658 1 88.25 19 LEU B C 1
ATOM 2211 O O . LEU B 1 19 ? 10.969 4.777 -2.66 1 88.25 19 LEU B O 1
ATOM 2215 N N . SER B 1 20 ? 11.062 2.93 -1.393 1 91.06 20 SER B N 1
ATOM 2216 C CA . SER B 1 20 ? 10.18 2.199 -2.301 1 91.06 20 SER B CA 1
ATOM 2217 C C . SER B 1 20 ? 8.805 2.857 -2.385 1 91.06 20 SER B C 1
ATOM 2219 O O . SER B 1 20 ? 8.234 2.967 -3.471 1 91.06 20 SER B O 1
ATOM 2221 N N . GLN B 1 21 ? 8.336 3.256 -1.264 1 82.5 21 GLN B N 1
ATOM 2222 C CA . GLN B 1 21 ? 7.043 3.928 -1.222 1 82.5 21 GLN B CA 1
ATOM 2223 C C . GLN B 1 21 ? 7.074 5.234 -2.006 1 82.5 21 GLN B C 1
ATOM 2225 O O . GLN B 1 21 ? 6.055 5.66 -2.557 1 82.5 21 GLN B O 1
ATOM 2230 N N . GLN B 1 22 ? 8.25 5.824 -2.115 1 80.19 22 GLN B N 1
ATOM 2231 C CA . GLN B 1 22 ? 8.438 7.059 -2.869 1 80.19 22 GLN B CA 1
ATOM 2232 C C . GLN B 1 22 ? 8.781 6.766 -4.328 1 80.19 22 GLN B C 1
ATOM 2234 O O . GLN B 1 22 ? 9.148 7.668 -5.078 1 80.19 22 GLN B O 1
ATOM 2239 N N . ARG B 1 23 ? 8.805 5.539 -4.676 1 84.75 23 ARG B N 1
ATOM 2240 C CA . ARG B 1 23 ? 9.039 5.055 -6.031 1 84.75 23 ARG B CA 1
ATOM 2241 C C . ARG B 1 23 ? 10.492 5.262 -6.438 1 84.75 23 ARG B C 1
ATOM 2243 O O . ARG B 1 23 ? 10.812 5.281 -7.625 1 84.75 23 ARG B O 1
ATOM 2250 N N . LYS B 1 24 ? 11.305 5.547 -5.492 1 90.38 24 LYS B N 1
ATOM 2251 C CA . LYS B 1 24 ? 12.75 5.527 -5.719 1 90.38 24 LYS B CA 1
ATOM 2252 C C . LYS B 1 24 ? 13.297 4.105 -5.66 1 90.38 24 LYS B C 1
ATOM 2254 O O . LYS B 1 24 ? 14.078 3.771 -4.762 1 90.38 24 LYS B O 1
ATOM 2259 N N . ARG B 1 25 ? 13 3.367 -6.664 1 92.81 25 ARG B N 1
ATOM 2260 C CA . ARG B 1 25 ? 13.141 1.914 -6.637 1 92.81 25 ARG B CA 1
ATOM 2261 C C . ARG B 1 25 ? 14.602 1.506 -6.75 1 92.81 25 ARG B C 1
ATOM 2263 O O . ARG B 1 25 ? 15.031 0.531 -6.129 1 92.81 25 ARG B O 1
ATOM 2270 N N . LYS B 1 26 ? 15.352 2.232 -7.543 1 94.38 26 LYS B N 1
ATOM 2271 C CA . LYS B 1 26 ? 16.766 1.886 -7.691 1 94.38 26 LYS B CA 1
ATOM 2272 C C . LYS B 1 26 ? 17.516 2.062 -6.379 1 94.38 26 LYS B C 1
ATOM 2274 O O . LYS B 1 26 ? 18.312 1.207 -5.996 1 94.38 26 LYS B O 1
ATOM 2279 N N . ASP B 1 27 ? 17.234 3.164 -5.746 1 92.38 27 ASP B N 1
ATOM 2280 C CA . ASP B 1 27 ? 17.844 3.404 -4.441 1 92.38 27 ASP B CA 1
ATOM 2281 C C . ASP B 1 27 ? 17.406 2.354 -3.428 1 92.38 27 ASP B C 1
ATOM 2283 O O . ASP B 1 27 ? 18.203 1.869 -2.633 1 92.38 27 ASP B O 1
ATOM 2287 N N . ALA B 1 28 ? 16.125 2.033 -3.398 1 94.56 28 ALA B N 1
ATOM 2288 C CA . ALA B 1 28 ? 15.602 1 -2.51 1 94.56 28 ALA B CA 1
ATOM 2289 C C . ALA B 1 28 ? 16.297 -0.337 -2.754 1 94.56 28 ALA B C 1
ATOM 2291 O O . ALA B 1 28 ? 16.688 -1.022 -1.806 1 94.56 28 ALA B O 1
ATOM 2292 N N . GLU B 1 29 ? 16.406 -0.669 -3.992 1 96.25 29 GLU B N 1
ATOM 2293 C CA . GLU B 1 29 ? 17.047 -1.924 -4.371 1 96.25 29 GLU B CA 1
ATOM 2294 C C . GLU B 1 29 ? 18.484 -1.987 -3.854 1 96.25 29 GLU B C 1
ATOM 2296 O O . GLU B 1 29 ? 18.922 -3.02 -3.334 1 96.25 29 GLU B O 1
ATOM 2301 N N . ALA B 1 30 ? 19.219 -0.909 -4.023 1 95.38 30 ALA B N 1
ATOM 2302 C CA . ALA B 1 30 ? 20.609 -0.854 -3.562 1 95.38 30 ALA B CA 1
ATOM 2303 C C . ALA B 1 30 ? 20.688 -1.054 -2.053 1 95.38 30 ALA B C 1
ATOM 2305 O O . ALA B 1 30 ? 21.578 -1.768 -1.562 1 95.38 30 ALA B O 1
ATOM 2306 N N . LEU B 1 31 ? 19.828 -0.479 -1.335 1 94.12 31 LEU B N 1
ATOM 2307 C CA . LEU B 1 31 ? 19.797 -0.585 0.12 1 94.12 31 LEU B CA 1
ATOM 2308 C C . LEU B 1 31 ? 19.422 -1.994 0.558 1 94.12 31 LEU B C 1
ATOM 2310 O O . LEU B 1 31 ? 19.953 -2.506 1.547 1 94.12 31 LEU B O 1
ATOM 2314 N N . LEU B 1 32 ? 18.5 -2.58 -0.167 1 96.62 32 LEU B N 1
ATOM 2315 C CA . LEU B 1 32 ? 18.109 -3.955 0.133 1 96.62 32 LEU B CA 1
ATOM 2316 C C . LEU B 1 32 ? 19.281 -4.906 -0.074 1 96.62 32 LEU B C 1
ATOM 2318 O O . LEU B 1 32 ? 19.531 -5.777 0.758 1 96.62 32 LEU B O 1
ATOM 2322 N N . ARG B 1 33 ? 19.969 -4.727 -1.156 1 97 33 ARG B N 1
ATOM 2323 C CA . ARG B 1 33 ? 21.141 -5.547 -1.453 1 97 33 ARG B CA 1
ATOM 2324 C C . ARG B 1 33 ? 22.172 -5.457 -0.33 1 97 33 ARG B C 1
ATOM 2326 O O . ARG B 1 33 ? 22.734 -6.477 0.085 1 97 33 ARG B O 1
ATOM 2333 N N . GLU B 1 34 ? 22.391 -4.277 0.087 1 93.31 34 GLU B N 1
ATOM 2334 C CA . GLU B 1 34 ? 23.344 -4.07 1.176 1 93.31 34 GLU B CA 1
ATOM 2335 C C . GLU B 1 34 ? 22.844 -4.723 2.467 1 93.31 34 GLU B C 1
ATOM 2337 O O . GLU B 1 34 ? 23.625 -5.344 3.188 1 93.31 34 GLU B O 1
ATOM 2342 N N . SER B 1 35 ? 21.609 -4.582 2.805 1 94.38 35 SER B N 1
ATOM 2343 C CA . SER B 1 35 ? 21.031 -5.188 4 1 94.38 35 SER B CA 1
ATOM 2344 C C . SER B 1 35 ? 21.172 -6.703 3.977 1 94.38 35 SER B C 1
ATOM 2346 O O . SER B 1 35 ? 21.547 -7.312 4.984 1 94.38 35 SER B O 1
ATOM 2348 N N . ILE B 1 36 ? 20.891 -7.258 2.854 1 96.94 36 ILE B N 1
ATOM 2349 C CA . ILE B 1 36 ? 20.969 -8.703 2.695 1 96.94 36 ILE B CA 1
ATOM 2350 C C . ILE B 1 36 ? 22.422 -9.156 2.826 1 96.94 36 ILE B C 1
ATOM 2352 O O . ILE B 1 36 ? 22.719 -10.125 3.527 1 96.94 36 ILE B O 1
ATOM 2356 N N . ARG B 1 37 ? 23.312 -8.422 2.164 1 95.38 37 ARG B N 1
ATOM 2357 C CA . ARG B 1 37 ? 24.734 -8.742 2.221 1 95.38 37 ARG B CA 1
ATOM 2358 C C . ARG B 1 37 ? 25.234 -8.766 3.662 1 95.38 37 ARG B C 1
ATOM 2360 O O . ARG B 1 37 ? 25.953 -9.688 4.059 1 95.38 37 ARG B O 1
ATOM 2367 N N . ILE B 1 38 ? 24.875 -7.824 4.434 1 92.56 38 ILE B N 1
ATOM 2368 C CA . ILE B 1 38 ? 25.312 -7.715 5.824 1 92.56 38 ILE B CA 1
ATOM 2369 C C . ILE B 1 38 ? 24.828 -8.93 6.613 1 92.56 38 ILE B C 1
ATOM 2371 O O . ILE B 1 38 ? 25.578 -9.523 7.383 1 92.56 38 ILE B O 1
ATOM 2375 N N . LEU B 1 39 ? 23.594 -9.312 6.387 1 94.81 39 LEU B N 1
ATOM 2376 C CA . LEU B 1 39 ? 23.047 -10.461 7.098 1 94.81 39 LEU B CA 1
ATOM 2377 C C . LEU B 1 39 ? 23.734 -11.75 6.664 1 94.81 39 LEU B C 1
ATOM 2379 O O . LEU B 1 39 ? 24.031 -12.617 7.492 1 94.81 39 LEU B O 1
ATOM 2383 N N . GLU B 1 40 ? 23.922 -11.883 5.387 1 94.94 40 GLU B N 1
ATOM 2384 C CA . GLU B 1 40 ? 24.609 -13.07 4.875 1 94.94 40 GLU B CA 1
ATOM 2385 C C . GLU B 1 40 ? 26.016 -13.18 5.461 1 94.94 40 GLU B C 1
ATOM 2387 O O . GLU B 1 40 ? 26.438 -14.266 5.871 1 94.94 40 GLU B O 1
ATOM 2392 N N . GLU B 1 41 ? 26.719 -12.094 5.492 1 94 41 GLU B N 1
ATOM 2393 C CA . GLU B 1 41 ? 28.078 -12.07 6.027 1 94 41 GLU B CA 1
ATOM 2394 C C . GLU B 1 41 ? 28.094 -12.383 7.523 1 94 41 GLU B C 1
ATOM 2396 O O . GLU B 1 41 ? 29.062 -12.938 8.039 1 94 41 GLU B O 1
ATOM 2401 N N . ALA B 1 42 ? 27.062 -12.094 8.195 1 93.12 42 ALA B N 1
ATOM 2402 C CA . ALA B 1 42 ? 26.938 -12.367 9.625 1 93.12 42 ALA B CA 1
ATOM 2403 C C . ALA B 1 42 ? 26.453 -13.789 9.875 1 93.12 42 ALA B C 1
ATOM 2405 O O . ALA B 1 42 ? 26.203 -14.18 11.016 1 93.12 42 ALA B O 1
ATOM 2406 N N . GLY B 1 43 ? 26.297 -14.586 8.883 1 93.44 43 GLY B N 1
ATOM 2407 C CA . GLY B 1 43 ? 25.844 -15.961 9.016 1 93.44 43 GLY B CA 1
ATOM 2408 C C . GLY B 1 43 ? 24.328 -16.078 9.18 1 93.44 43 GLY B C 1
ATOM 2409 O O . GLY B 1 43 ? 23.828 -17.125 9.594 1 93.44 43 GLY B O 1
ATOM 2410 N N . LEU B 1 44 ? 23.625 -15.023 8.883 1 93.81 44 LEU B N 1
ATOM 2411 C CA . LEU B 1 44 ? 22.172 -14.984 9.062 1 93.81 44 LEU B CA 1
ATOM 2412 C C . LEU B 1 44 ? 21.453 -14.961 7.719 1 93.81 44 LEU B C 1
ATOM 2414 O O . LEU B 1 44 ? 20.359 -14.414 7.602 1 93.81 44 LEU B O 1
ATOM 2418 N N . GLY B 1 45 ? 21.969 -15.492 6.688 1 93.06 45 GLY B N 1
ATOM 2419 C CA . GLY B 1 45 ? 21.469 -15.461 5.324 1 93.06 45 GLY B CA 1
ATOM 2420 C C . GLY B 1 45 ? 20.156 -16.203 5.16 1 93.06 45 GLY B C 1
ATOM 2421 O O . GLY B 1 45 ? 19.391 -15.922 4.242 1 93.06 45 GLY B O 1
ATOM 2422 N N . GLU B 1 46 ? 19.859 -17.141 6.082 1 93.94 46 GLU B N 1
ATOM 2423 C CA . GLU B 1 46 ? 18.641 -17.938 5.977 1 93.94 46 GLU B CA 1
ATOM 2424 C C . GLU B 1 46 ? 17.656 -17.562 7.082 1 93.94 46 GLU B C 1
ATOM 2426 O O . GLU B 1 46 ? 16.656 -18.25 7.281 1 93.94 46 GLU B O 1
ATOM 2431 N N . SER B 1 47 ? 17.984 -16.531 7.801 1 92.44 47 SER B N 1
ATOM 2432 C CA . SER B 1 47 ? 17.109 -16.094 8.875 1 92.44 47 SER B CA 1
ATOM 2433 C C . SER B 1 47 ? 15.797 -15.531 8.32 1 92.44 47 SER B C 1
ATOM 2435 O O . SER B 1 47 ? 15.742 -15.102 7.168 1 92.44 47 SER B O 1
ATOM 2437 N N . PRO B 1 48 ? 14.758 -15.562 9.141 1 90.56 48 PRO B N 1
ATOM 2438 C CA . PRO B 1 48 ? 13.492 -14.961 8.711 1 90.56 48 PRO B CA 1
ATOM 2439 C C . PRO B 1 48 ? 13.648 -13.5 8.305 1 90.56 48 PRO B C 1
ATOM 2441 O O . PRO B 1 48 ? 13 -13.047 7.352 1 90.56 48 PRO B O 1
ATOM 2444 N N . ALA B 1 49 ? 14.508 -12.789 8.977 1 90.25 49 ALA B N 1
ATOM 2445 C CA . ALA B 1 49 ? 14.75 -11.391 8.648 1 90.25 49 ALA B CA 1
ATOM 2446 C C . ALA B 1 49 ? 15.359 -11.25 7.254 1 90.25 49 ALA B C 1
ATOM 2448 O O . ALA B 1 49 ? 14.945 -10.398 6.469 1 90.25 49 ALA B O 1
ATOM 2449 N N . CYS B 1 50 ? 16.281 -12.094 6.992 1 93.88 50 CYS B N 1
ATOM 2450 C CA . CYS B 1 50 ? 16.938 -12.039 5.688 1 93.88 50 CYS B CA 1
ATOM 2451 C C . CYS B 1 50 ? 15.969 -12.445 4.582 1 93.88 50 CYS B C 1
ATOM 2453 O O . CYS B 1 50 ? 15.953 -11.836 3.512 1 93.88 50 CYS B O 1
ATOM 2455 N N . LEU B 1 51 ? 15.164 -13.477 4.84 1 94.75 51 LEU B N 1
ATOM 2456 C CA . LEU B 1 51 ? 14.188 -13.93 3.865 1 94.75 51 LEU B CA 1
ATOM 2457 C C . LEU B 1 51 ? 13.195 -12.82 3.527 1 94.75 51 LEU B C 1
ATOM 2459 O O . LEU B 1 51 ? 12.836 -12.641 2.363 1 94.75 51 LEU B O 1
ATOM 2463 N N . GLN B 1 52 ? 12.852 -12.117 4.535 1 92.69 52 GLN B N 1
ATOM 2464 C CA . GLN B 1 52 ? 11.953 -10.984 4.332 1 92.69 52 GLN B CA 1
ATOM 2465 C C . GLN B 1 52 ? 12.586 -9.938 3.422 1 92.69 52 GLN B C 1
ATOM 2467 O O . GLN B 1 52 ? 11.922 -9.406 2.531 1 92.69 52 GLN B O 1
ATOM 2472 N N . ARG B 1 53 ? 13.742 -9.633 3.637 1 94.5 53 ARG B N 1
ATOM 2473 C CA . ARG B 1 53 ? 14.453 -8.656 2.814 1 94.5 53 ARG B CA 1
ATOM 2474 C C . ARG B 1 53 ? 14.617 -9.164 1.386 1 94.5 53 ARG B C 1
ATOM 2476 O O . ARG B 1 53 ? 14.453 -8.406 0.429 1 94.5 53 ARG B O 1
ATOM 2483 N N . MET B 1 54 ? 14.914 -10.438 1.278 1 97.12 54 MET B N 1
ATOM 2484 C CA . MET B 1 54 ? 15.062 -11.031 -0.046 1 97.12 54 MET B CA 1
ATOM 2485 C C . MET B 1 54 ? 13.75 -10.969 -0.824 1 97.12 54 MET B C 1
ATOM 2487 O O . MET B 1 54 ? 13.75 -10.672 -2.021 1 97.12 54 MET B O 1
ATOM 2491 N N . MET B 1 55 ? 12.781 -11.25 -0.146 1 95 55 MET B N 1
ATOM 2492 C CA . MET B 1 55 ? 11.469 -11.211 -0.792 1 95 55 MET B CA 1
ATOM 2493 C C . MET B 1 55 ? 11.156 -9.812 -1.302 1 95 55 MET B C 1
ATOM 2495 O O . MET B 1 55 ? 10.727 -9.641 -2.445 1 95 55 MET B O 1
ATOM 2499 N N . PHE B 1 56 ? 11.375 -8.852 -0.436 1 94.31 56 PHE B N 1
ATOM 2500 C CA . PHE B 1 56 ? 11.125 -7.473 -0.841 1 94.31 56 PHE B CA 1
ATOM 2501 C C . PHE B 1 56 ? 12.062 -7.066 -1.977 1 94.31 56 PHE B C 1
ATOM 2503 O O . PHE B 1 56 ? 11.648 -6.379 -2.912 1 94.31 56 PHE B O 1
ATOM 2510 N N . HIS B 1 57 ? 13.258 -7.492 -1.872 1 96.19 57 HIS B N 1
ATOM 2511 C CA . HIS B 1 57 ? 14.227 -7.219 -2.93 1 96.19 57 HIS B CA 1
ATOM 2512 C C . HIS B 1 57 ? 13.758 -7.789 -4.266 1 96.19 57 HIS B C 1
ATOM 2514 O O . HIS B 1 57 ? 13.844 -7.121 -5.297 1 96.19 57 HIS B O 1
ATOM 2520 N N . SER B 1 58 ? 13.312 -9 -4.207 1 96.62 58 SER B N 1
ATOM 2521 C CA . SER B 1 58 ? 12.867 -9.648 -5.438 1 96.62 58 SER B CA 1
ATOM 2522 C C . SER B 1 58 ? 11.711 -8.891 -6.074 1 96.62 58 SER B C 1
ATOM 2524 O O . SER B 1 58 ? 11.602 -8.828 -7.301 1 96.62 58 SER B O 1
ATOM 2526 N N . MET B 1 59 ? 10.914 -8.297 -5.312 1 93.94 59 MET B N 1
ATOM 2527 C CA . MET B 1 59 ? 9.812 -7.492 -5.809 1 93.94 59 MET B CA 1
ATOM 2528 C C . MET B 1 59 ? 10.32 -6.227 -6.488 1 93.94 59 MET B C 1
ATOM 2530 O O . MET B 1 59 ? 9.844 -5.852 -7.562 1 93.94 59 MET B O 1
ATOM 2534 N N . GLU B 1 60 ? 11.219 -5.59 -5.816 1 94.56 60 GLU B N 1
ATOM 2535 C CA . GLU B 1 60 ? 11.781 -4.383 -6.41 1 94.56 60 GLU B CA 1
ATOM 2536 C C . GLU B 1 60 ? 12.484 -4.695 -7.727 1 94.56 60 GLU B C 1
ATOM 2538 O O . GLU B 1 60 ? 12.422 -3.904 -8.672 1 94.56 60 GLU B O 1
ATOM 2543 N N . LEU B 1 61 ? 13.133 -5.824 -7.789 1 96.62 61 LEU B N 1
ATOM 2544 C CA . LEU B 1 61 ? 13.797 -6.234 -9.023 1 96.62 61 LEU B CA 1
ATOM 2545 C C . LEU B 1 61 ? 12.789 -6.41 -10.156 1 96.62 61 LEU B C 1
ATOM 2547 O O . LEU B 1 61 ? 13.07 -6.043 -11.297 1 96.62 61 LEU B O 1
ATOM 2551 N N . MET B 1 62 ? 11.672 -6.953 -9.844 1 94.38 62 MET B N 1
ATOM 2552 C CA . MET B 1 62 ? 10.602 -7.078 -10.828 1 94.38 62 MET B CA 1
ATOM 2553 C C . MET B 1 62 ? 10.172 -5.707 -11.344 1 94.38 62 MET B C 1
ATOM 2555 O O . MET B 1 62 ? 10.016 -5.516 -12.547 1 94.38 62 MET B O 1
ATOM 2559 N N . ASN B 1 63 ? 10.023 -4.801 -10.414 1 90.88 63 ASN B N 1
ATOM 2560 C CA . ASN B 1 63 ? 9.617 -3.445 -10.773 1 90.88 63 ASN B CA 1
ATOM 2561 C C . ASN B 1 63 ? 10.672 -2.756 -11.633 1 90.88 63 ASN B C 1
ATOM 2563 O O . ASN B 1 63 ? 10.336 -1.929 -12.484 1 90.88 63 ASN B O 1
ATOM 2567 N N . LEU B 1 64 ? 11.836 -3.141 -11.469 1 94.62 64 LEU B N 1
ATOM 2568 C CA . LEU B 1 64 ? 12.945 -2.559 -12.219 1 94.62 64 LEU B CA 1
ATOM 2569 C C . LEU B 1 64 ? 13.195 -3.34 -13.508 1 94.62 64 LEU B C 1
ATOM 2571 O O . LEU B 1 64 ? 14.141 -3.039 -14.242 1 94.62 64 LEU B O 1
ATOM 2575 N N . LYS B 1 65 ? 12.484 -4.336 -13.758 1 94.25 65 LYS B N 1
ATOM 2576 C CA . LYS B 1 65 ? 12.531 -5.176 -14.953 1 94.25 65 LYS B CA 1
ATOM 2577 C C . LYS B 1 65 ? 13.844 -5.953 -15.023 1 94.25 65 LYS B C 1
ATOM 2579 O O . LYS B 1 65 ? 14.312 -6.293 -16.109 1 94.25 65 LYS B O 1
ATOM 2584 N N . GLN B 1 66 ? 14.414 -6.109 -13.945 1 97.06 66 GLN B N 1
ATOM 2585 C CA . GLN B 1 66 ? 15.547 -7.023 -13.836 1 97.06 66 GLN B CA 1
ATOM 2586 C C . GLN B 1 66 ? 15.078 -8.445 -13.539 1 97.06 66 GLN B C 1
ATOM 2588 O O . GLN B 1 66 ? 15.312 -8.969 -12.445 1 97.06 66 GLN B O 1
ATOM 2593 N N . LEU B 1 67 ? 14.547 -9.133 -14.484 1 96.62 67 LEU B N 1
ATOM 2594 C CA . LEU B 1 67 ? 13.758 -10.352 -14.336 1 96.62 67 LEU B CA 1
ATOM 2595 C C . LEU B 1 67 ? 14.656 -11.539 -14.008 1 96.62 67 LEU B C 1
ATOM 2597 O O . LEU B 1 67 ? 14.297 -12.383 -13.18 1 96.62 67 LEU B O 1
ATOM 2601 N N . ASP B 1 68 ? 15.812 -11.586 -14.633 1 98 68 ASP B N 1
ATOM 2602 C CA . ASP B 1 68 ? 16.703 -12.719 -14.398 1 98 68 ASP B CA 1
ATOM 2603 C C . ASP B 1 68 ? 17.172 -12.75 -12.945 1 98 68 ASP B C 1
ATOM 2605 O O . ASP B 1 68 ? 17.188 -13.805 -12.312 1 98 68 ASP B O 1
ATOM 2609 N N . GLU B 1 69 ? 17.516 -11.633 -12.5 1 97.88 69 GLU B N 1
ATOM 2610 C CA . GLU B 1 69 ? 17.953 -11.539 -11.117 1 97.88 69 GLU B CA 1
ATOM 2611 C C . GLU B 1 69 ? 16.812 -11.844 -10.156 1 97.88 69 GLU B C 1
ATOM 2613 O O . GLU B 1 69 ? 17.016 -12.477 -9.117 1 97.88 69 GLU B O 1
ATOM 2618 N N . ALA B 1 70 ? 15.648 -11.422 -10.445 1 97.81 70 ALA B N 1
ATOM 2619 C CA . ALA B 1 70 ? 14.469 -11.703 -9.633 1 97.81 70 ALA B CA 1
ATOM 2620 C C . ALA B 1 70 ? 14.195 -13.203 -9.555 1 97.81 70 ALA B C 1
ATOM 2622 O O . ALA B 1 70 ? 13.891 -13.727 -8.484 1 97.81 70 ALA B O 1
ATOM 2623 N N . GLU B 1 71 ? 14.297 -13.859 -10.664 1 98.12 71 GLU B N 1
ATOM 2624 C CA . GLU B 1 71 ? 14.086 -15.305 -10.688 1 98.12 71 GLU B CA 1
ATOM 2625 C C . GLU B 1 71 ? 15.078 -16.016 -9.773 1 98.12 71 GLU B C 1
ATOM 2627 O O . GLU B 1 71 ? 14.688 -16.875 -8.977 1 98.12 71 GLU B O 1
ATOM 2632 N N . ASN B 1 72 ? 16.375 -15.641 -10.016 1 98.62 72 ASN B N 1
ATOM 2633 C CA . ASN B 1 72 ? 17.406 -16.281 -9.211 1 98.62 72 ASN B CA 1
ATOM 2634 C C . ASN B 1 72 ? 17.141 -16.109 -7.719 1 98.62 72 ASN B C 1
ATOM 2636 O O . ASN B 1 72 ? 17.266 -17.062 -6.949 1 98.62 72 ASN B O 1
ATOM 2640 N N . LEU B 1 73 ? 16.781 -14.961 -7.363 1 98.19 73 LEU B N 1
ATOM 2641 C CA . LEU B 1 73 ? 16.516 -14.672 -5.957 1 98.19 73 LEU B CA 1
ATOM 2642 C C . LEU B 1 73 ? 15.281 -15.422 -5.465 1 98.19 73 LEU B C 1
ATOM 2644 O O . LEU B 1 73 ? 15.289 -15.984 -4.367 1 98.19 73 LEU B O 1
ATOM 2648 N N . ARG B 1 74 ? 14.234 -15.461 -6.238 1 98 74 ARG B N 1
ATOM 2649 C CA . ARG B 1 74 ? 13 -16.125 -5.832 1 98 74 ARG B CA 1
ATOM 2650 C C . ARG B 1 74 ? 13.18 -17.641 -5.773 1 98 74 ARG B C 1
ATOM 2652 O O . ARG B 1 74 ? 12.578 -18.312 -4.934 1 98 74 ARG B O 1
ATOM 2659 N N . ARG B 1 75 ? 14.039 -18.219 -6.594 1 98.56 75 ARG B N 1
ATOM 2660 C CA . ARG B 1 75 ? 14.391 -19.625 -6.488 1 98.56 75 ARG B CA 1
ATOM 2661 C C . ARG B 1 75 ? 15.109 -19.906 -5.176 1 98.56 75 ARG B C 1
ATOM 2663 O O . ARG B 1 75 ? 14.836 -20.922 -4.52 1 98.56 75 ARG B O 1
ATOM 2670 N N . LYS B 1 76 ? 16.031 -19.047 -4.898 1 98 76 LYS B N 1
ATOM 2671 C CA . LYS B 1 76 ? 16.75 -19.188 -3.633 1 98 76 LYS B CA 1
ATOM 2672 C C . LYS B 1 76 ? 15.789 -19.125 -2.449 1 98 76 LYS B C 1
ATOM 2674 O O . LYS B 1 76 ? 15.883 -19.938 -1.522 1 98 76 LYS B O 1
ATOM 2679 N N . ILE B 1 77 ? 14.883 -18.203 -2.467 1 97.81 77 ILE B N 1
ATOM 2680 C CA . ILE B 1 77 ? 13.898 -18.031 -1.404 1 97.81 77 ILE B CA 1
ATOM 2681 C C . ILE B 1 77 ? 13.062 -19.297 -1.273 1 97.81 77 ILE B C 1
ATOM 2683 O O . ILE B 1 77 ? 12.859 -19.812 -0.167 1 97.81 77 ILE B O 1
ATOM 2687 N N . LEU B 1 78 ? 12.555 -19.781 -2.375 1 97.81 78 LEU B N 1
ATOM 2688 C CA . LEU B 1 78 ? 11.727 -20.984 -2.359 1 97.81 78 LEU B CA 1
ATOM 2689 C C . LEU B 1 78 ? 12.492 -22.172 -1.771 1 97.81 78 LEU B C 1
ATOM 2691 O O . LEU B 1 78 ? 11.945 -22.922 -0.969 1 97.81 78 LEU B O 1
ATOM 2695 N N . HIS B 1 79 ? 13.742 -22.25 -2.178 1 97.81 79 HIS B N 1
ATOM 2696 C CA . HIS B 1 79 ? 14.578 -23.328 -1.669 1 97.81 79 HIS B CA 1
ATOM 2697 C C . HIS B 1 79 ? 14.727 -23.25 -0.153 1 97.81 79 HIS B C 1
ATOM 2699 O O . HIS B 1 79 ? 14.562 -24.25 0.544 1 97.81 79 HIS B O 1
ATOM 2705 N N . ILE B 1 80 ? 15 -22.109 0.353 1 96.88 80 ILE B N 1
ATOM 2706 C CA . ILE B 1 80 ? 15.172 -21.906 1.787 1 96.88 80 ILE B CA 1
ATOM 2707 C C . ILE B 1 80 ? 13.867 -22.219 2.514 1 96.88 80 ILE B C 1
ATOM 2709 O O . ILE B 1 80 ? 13.867 -22.891 3.547 1 96.88 80 ILE B O 1
ATOM 2713 N N . MET B 1 81 ? 12.789 -21.797 1.953 1 96.38 81 MET B N 1
ATOM 2714 C CA . MET B 1 81 ? 11.484 -22.031 2.574 1 96.38 81 MET B CA 1
ATOM 2715 C C . MET B 1 81 ? 11.156 -23.516 2.594 1 96.38 81 MET B C 1
ATOM 2717 O O . MET B 1 81 ? 10.648 -24.031 3.592 1 96.38 81 MET B O 1
ATOM 2721 N N . GLU B 1 82 ? 11.352 -24.141 1.502 1 96.38 82 GLU B N 1
ATOM 2722 C CA . GLU B 1 82 ? 11.086 -25.578 1.404 1 96.38 82 GLU B CA 1
ATOM 2723 C C . GLU B 1 82 ? 11.883 -26.359 2.443 1 96.38 82 GLU B C 1
ATOM 2725 O O . GLU B 1 82 ? 11.352 -27.266 3.092 1 96.38 82 GLU B O 1
ATOM 2730 N N . LEU B 1 83 ? 13.109 -25.953 2.592 1 95.5 83 LEU B N 1
ATOM 2731 C CA . LEU B 1 83 ? 13.977 -26.641 3.551 1 95.5 83 LEU B CA 1
ATOM 2732 C C . LEU B 1 83 ? 13.523 -26.359 4.98 1 95.5 83 LEU B C 1
ATOM 2734 O O . LEU B 1 83 ? 13.594 -27.234 5.84 1 95.5 83 LEU B O 1
ATOM 2738 N N . SER B 1 84 ? 13.117 -25.203 5.25 1 94.25 84 SER B N 1
ATOM 2739 C CA . SER B 1 84 ? 12.805 -24.766 6.609 1 94.25 84 SER B CA 1
ATOM 2740 C C . SER B 1 84 ? 11.406 -25.219 7.023 1 94.25 84 SER B C 1
ATOM 2742 O O . SER B 1 84 ? 11.203 -25.641 8.164 1 94.25 84 SER B O 1
ATOM 2744 N N . LYS B 1 85 ? 10.445 -25.156 6.125 1 94.56 85 LYS B N 1
ATOM 2745 C CA . LYS B 1 85 ? 9.055 -25.328 6.531 1 94.56 85 LYS B CA 1
ATOM 2746 C C . LYS B 1 85 ? 8.398 -26.484 5.77 1 94.56 85 LYS B C 1
ATOM 2748 O O . LYS B 1 85 ? 7.293 -26.906 6.105 1 94.56 85 LYS B O 1
ATOM 2753 N N . GLY B 1 86 ? 9.062 -26.984 4.746 1 95.25 86 GLY B N 1
ATOM 2754 C CA . GLY B 1 86 ? 8.461 -27.984 3.893 1 95.25 86 GLY B CA 1
ATOM 2755 C C . GLY B 1 86 ? 7.531 -27.406 2.846 1 95.25 86 GLY B C 1
ATOM 2756 O O . GLY B 1 86 ? 7.191 -26.234 2.896 1 95.25 86 GLY B O 1
ATOM 2757 N N . TRP B 1 87 ? 7.066 -28.188 1.954 1 93.94 87 TRP B N 1
ATOM 2758 C CA . TRP B 1 87 ? 6.246 -27.75 0.828 1 93.94 87 TRP B CA 1
ATOM 2759 C C . TRP B 1 87 ? 4.809 -27.5 1.267 1 93.94 87 TRP B C 1
ATOM 2761 O O . TRP B 1 87 ? 4.082 -26.734 0.631 1 93.94 87 TRP B O 1
ATOM 2771 N N . ASP B 1 88 ? 4.43 -28.172 2.357 1 93.56 88 ASP B N 1
ATOM 2772 C CA . ASP B 1 88 ? 3.051 -28.047 2.824 1 93.56 88 ASP B CA 1
ATOM 2773 C C . ASP B 1 88 ? 2.904 -26.891 3.797 1 93.56 88 ASP B C 1
ATOM 2775 O O . ASP B 1 88 ? 2.373 -27.047 4.898 1 93.56 88 ASP B O 1
ATOM 2779 N N . SER B 1 89 ? 3.436 -25.797 3.48 1 93.75 89 SER B N 1
ATOM 2780 C CA . SER B 1 89 ? 3.322 -24.594 4.297 1 93.75 89 SER B CA 1
ATOM 2781 C C . SER B 1 89 ? 2.859 -23.406 3.467 1 93.75 89 SER B C 1
ATOM 2783 O O . SER B 1 89 ? 3.129 -23.344 2.266 1 93.75 89 SER B O 1
ATOM 2785 N N . LEU B 1 90 ? 2.18 -22.5 4.102 1 91.62 90 LEU B N 1
ATOM 2786 C CA . LEU B 1 90 ? 1.697 -21.297 3.432 1 91.62 90 LEU B CA 1
ATOM 2787 C C . LEU B 1 90 ? 2.861 -20.422 2.969 1 91.62 90 LEU B C 1
ATOM 2789 O O . LEU B 1 90 ? 2.791 -19.797 1.91 1 91.62 90 LEU B O 1
ATOM 2793 N N . GLY B 1 91 ? 3.898 -20.5 3.797 1 90.62 91 GLY B N 1
ATOM 2794 C CA . GLY B 1 91 ? 5.078 -19.719 3.443 1 90.62 91 GLY B CA 1
ATOM 2795 C C . GLY B 1 91 ? 5.762 -20.219 2.184 1 90.62 91 GLY B C 1
ATOM 2796 O O . GLY B 1 91 ? 6.145 -19.422 1.322 1 90.62 91 GLY B O 1
ATOM 2797 N N . THR B 1 92 ? 5.828 -21.484 2.027 1 95.12 92 THR B N 1
ATOM 2798 C CA . THR B 1 92 ? 6.492 -22.078 0.872 1 95.12 92 THR B CA 1
ATOM 2799 C C . THR B 1 92 ? 5.656 -21.891 -0.391 1 95.12 92 THR B C 1
ATOM 2801 O O . THR B 1 92 ? 6.188 -21.516 -1.44 1 95.12 92 THR B O 1
ATOM 2804 N N . THR B 1 93 ? 4.359 -22.078 -0.272 1 95.19 93 THR B N 1
ATOM 2805 C CA . THR B 1 93 ? 3.506 -21.891 -1.441 1 95.19 93 THR B CA 1
ATOM 2806 C C . THR B 1 93 ? 3.486 -20.422 -1.867 1 95.19 93 THR B C 1
ATOM 2808 O O . THR B 1 93 ? 3.385 -20.125 -3.059 1 95.19 93 THR B O 1
ATOM 2811 N N . ALA B 1 94 ? 3.588 -19.516 -0.89 1 92.94 94 ALA B N 1
ATOM 2812 C CA . ALA B 1 94 ? 3.672 -18.094 -1.229 1 92.94 94 ALA B CA 1
ATOM 2813 C C . ALA B 1 94 ? 4.93 -17.797 -2.037 1 92.94 94 ALA B C 1
ATOM 2815 O O . ALA B 1 94 ? 4.879 -17.078 -3.029 1 92.94 94 ALA B O 1
ATOM 2816 N N . ALA B 1 95 ? 6 -18.359 -1.574 1 94.75 95 ALA B N 1
ATOM 2817 C CA . ALA B 1 95 ? 7.25 -18.188 -2.307 1 94.75 95 ALA B CA 1
ATOM 2818 C C . ALA B 1 95 ? 7.152 -18.781 -3.707 1 94.75 95 ALA B C 1
ATOM 2820 O O . ALA B 1 95 ? 7.641 -18.203 -4.676 1 94.75 95 ALA B O 1
ATOM 2821 N N . ALA B 1 96 ? 6.5 -19.891 -3.844 1 96.5 96 ALA B N 1
ATOM 2822 C CA . ALA B 1 96 ? 6.34 -20.562 -5.125 1 96.5 96 ALA B CA 1
ATOM 2823 C C . ALA B 1 96 ? 5.477 -19.75 -6.078 1 96.5 96 ALA B C 1
ATOM 2825 O O . ALA B 1 96 ? 5.773 -19.656 -7.273 1 96.5 96 ALA B O 1
ATOM 2826 N N . VAL B 1 97 ? 4.48 -19.156 -5.59 1 94.19 97 VAL B N 1
ATOM 2827 C CA . VAL B 1 97 ? 3.605 -18.328 -6.41 1 94.19 97 VAL B CA 1
ATOM 2828 C C . VAL B 1 97 ? 4.383 -17.125 -6.934 1 94.19 97 VAL B C 1
ATOM 2830 O O . VAL B 1 97 ? 4.262 -16.766 -8.109 1 94.19 97 VAL B O 1
ATOM 2833 N N . GLN B 1 98 ? 5.18 -16.531 -6.055 1 94 98 GLN B N 1
ATOM 2834 C CA . GLN B 1 98 ? 5.977 -15.383 -6.484 1 94 98 GLN B CA 1
ATOM 2835 C C . GLN B 1 98 ? 6.953 -15.781 -7.59 1 94 98 GLN B C 1
ATOM 2837 O O . GLN B 1 98 ? 7.133 -15.039 -8.555 1 94 98 GLN B O 1
ATOM 2842 N N . LEU B 1 99 ? 7.539 -16.938 -7.418 1 96.94 99 LEU B N 1
ATOM 2843 C CA . LEU B 1 99 ? 8.422 -17.422 -8.469 1 96.94 99 LEU B CA 1
ATOM 2844 C C . LEU B 1 99 ? 7.652 -17.672 -9.758 1 96.94 99 LEU B C 1
ATOM 2846 O O . LEU B 1 99 ? 8.133 -17.328 -10.844 1 96.94 99 LEU B O 1
ATOM 2850 N N . SER B 1 100 ? 6.484 -18.234 -9.633 1 96.31 100 SER B N 1
ATOM 2851 C CA . SER B 1 100 ? 5.684 -18.531 -10.812 1 96.31 100 SER B CA 1
ATOM 2852 C C . SER B 1 100 ? 5.371 -17.266 -11.609 1 96.31 100 SER B C 1
ATOM 2854 O O . SER B 1 100 ? 5.383 -17.297 -12.844 1 96.31 100 SER B O 1
ATOM 2856 N N . VAL B 1 101 ? 5.121 -16.188 -10.969 1 92.88 101 VAL B N 1
ATOM 2857 C CA . VAL B 1 101 ? 4.844 -14.922 -11.625 1 92.88 101 VAL B CA 1
ATOM 2858 C C . VAL B 1 101 ? 6.078 -14.453 -12.398 1 92.88 101 VAL B C 1
ATOM 2860 O O . VAL B 1 101 ? 5.965 -13.977 -13.523 1 92.88 101 VAL B O 1
ATOM 2863 N N . THR B 1 102 ? 7.18 -14.586 -11.773 1 95.62 102 THR B N 1
ATOM 2864 C CA . THR B 1 102 ? 8.422 -14.211 -12.438 1 95.62 102 THR B CA 1
ATOM 2865 C C . THR B 1 102 ? 8.688 -15.094 -13.648 1 95.62 102 THR B C 1
ATOM 2867 O O . THR B 1 102 ? 9.125 -14.609 -14.695 1 95.62 102 THR B O 1
ATOM 2870 N N . LEU B 1 103 ? 8.398 -16.359 -13.539 1 96.06 103 LEU B N 1
ATOM 2871 C CA . LEU B 1 103 ? 8.609 -17.312 -14.625 1 96.06 103 LEU B CA 1
ATOM 2872 C C . LEU B 1 103 ? 7.73 -16.969 -15.828 1 96.06 103 LEU B C 1
ATOM 2874 O O . LEU B 1 103 ? 8.172 -17.062 -16.969 1 96.06 103 LEU B O 1
ATOM 2878 N N . VAL B 1 104 ? 6.539 -16.516 -15.617 1 92 104 VAL B N 1
ATOM 2879 C CA . VAL B 1 104 ? 5.648 -16.094 -16.688 1 92 104 VAL B CA 1
ATOM 2880 C C . VAL B 1 104 ? 6.254 -14.898 -17.422 1 92 104 VAL B C 1
ATOM 2882 O O . VAL B 1 104 ? 6.277 -14.867 -18.656 1 92 104 VAL B O 1
ATOM 2885 N N . ALA B 1 105 ? 6.754 -13.977 -16.609 1 90.62 105 ALA B N 1
ATOM 2886 C CA . ALA B 1 105 ? 7.359 -12.781 -17.188 1 90.62 105 ALA B CA 1
ATOM 2887 C C . ALA B 1 105 ? 8.562 -13.148 -18.047 1 90.62 105 ALA B C 1
ATOM 2889 O O . ALA B 1 105 ? 8.875 -12.453 -19.031 1 90.62 105 ALA B O 1
ATOM 2890 N N . LEU B 1 106 ? 9.141 -14.25 -17.719 1 94.94 106 LEU B N 1
ATOM 2891 C CA . LEU B 1 106 ? 10.328 -14.703 -18.453 1 94.94 106 LEU B CA 1
ATOM 2892 C C . LEU B 1 106 ? 9.945 -15.648 -19.578 1 94.94 106 LEU B C 1
ATOM 2894 O O . LEU B 1 106 ? 10.812 -16.109 -20.328 1 94.94 106 LEU B O 1
ATOM 2898 N N . GLY B 1 107 ? 8.672 -15.977 -19.75 1 90.94 107 GLY B N 1
ATOM 2899 C CA . GLY B 1 107 ? 8.195 -16.844 -20.812 1 90.94 107 GLY B CA 1
ATOM 2900 C C . GLY B 1 107 ? 8.328 -18.312 -20.5 1 90.94 107 GLY B C 1
ATOM 2901 O O . GLY B 1 107 ? 8.125 -19.156 -21.375 1 90.94 107 GLY B O 1
ATOM 2902 N N . LYS B 1 108 ? 8.656 -18.609 -19.328 1 94.94 108 LYS B N 1
ATOM 2903 C CA . LYS B 1 108 ? 8.773 -20 -18.891 1 94.94 108 LYS B CA 1
ATOM 2904 C C . LYS B 1 108 ? 7.43 -20.531 -18.375 1 94.94 108 LYS B C 1
ATOM 2906 O O . LYS B 1 108 ? 7.301 -20.891 -17.203 1 94.94 108 LYS B O 1
ATOM 2911 N N . LEU B 1 109 ? 6.457 -20.719 -19.266 1 92.88 109 LEU B N 1
ATOM 2912 C CA . LEU B 1 109 ? 5.043 -20.938 -18.969 1 92.88 109 LEU B CA 1
ATOM 2913 C C . LEU B 1 109 ? 4.816 -22.312 -18.375 1 92.88 109 LEU B C 1
ATOM 2915 O O . LEU B 1 109 ? 4.043 -22.469 -17.422 1 92.88 109 LEU B O 1
ATOM 2919 N N . ARG B 1 110 ? 5.48 -23.328 -18.891 1 93.38 110 ARG B N 1
ATOM 2920 C CA . ARG B 1 110 ? 5.277 -24.688 -18.422 1 93.38 110 ARG B CA 1
ATOM 2921 C C . ARG B 1 110 ? 5.742 -24.859 -16.969 1 93.38 110 ARG B C 1
ATOM 2923 O O . ARG B 1 110 ? 5.039 -25.453 -16.156 1 93.38 110 ARG B O 1
ATOM 2930 N N . GLU B 1 111 ? 6.926 -24.328 -16.734 1 97.25 111 GLU B N 1
ATOM 2931 C CA . GLU B 1 111 ? 7.441 -24.391 -15.367 1 97.25 111 GLU B CA 1
ATOM 2932 C C . GLU B 1 111 ? 6.527 -23.656 -14.391 1 97.25 111 GLU B C 1
ATOM 2934 O O . GLU B 1 111 ? 6.277 -24.125 -13.281 1 97.25 111 GLU B O 1
ATOM 2939 N N . SER B 1 112 ? 6.047 -22.5 -14.75 1 96.94 112 SER B N 1
ATOM 2940 C CA . SER B 1 112 ? 5.117 -21.734 -13.938 1 96.94 112 SER B CA 1
ATOM 2941 C C . SER B 1 112 ? 3.844 -22.516 -13.648 1 96.94 112 SER B C 1
ATOM 2943 O O . SER B 1 112 ? 3.377 -22.562 -12.508 1 96.94 112 SER B O 1
ATOM 2945 N N . GLU B 1 113 ? 3.322 -23.156 -14.633 1 96.06 113 GLU B N 1
ATOM 2946 C CA . GLU B 1 113 ? 2.086 -23.922 -14.5 1 96.06 113 GLU B CA 1
ATOM 2947 C C . GLU B 1 113 ? 2.25 -25.062 -13.508 1 96.06 113 GLU B C 1
ATOM 2949 O O . GLU B 1 113 ? 1.381 -25.281 -12.664 1 96.06 113 GLU B O 1
ATOM 2954 N N . GLU B 1 114 ? 3.369 -25.75 -13.672 1 97.62 114 GLU B N 1
ATOM 2955 C CA . GLU B 1 114 ? 3.635 -26.859 -12.766 1 97.62 114 GLU B CA 1
ATOM 2956 C C . GLU B 1 114 ? 3.721 -26.391 -11.32 1 97.62 114 GLU B C 1
ATOM 2958 O O . GLU B 1 114 ? 3.166 -27.031 -10.414 1 97.62 114 GLU B O 1
ATOM 2963 N N . LEU B 1 115 ? 4.371 -25.344 -11.109 1 97.81 115 LEU B N 1
ATOM 2964 C CA . LEU B 1 115 ? 4.527 -24.781 -9.773 1 97.81 115 LEU B CA 1
ATOM 2965 C C . LEU B 1 115 ? 3.184 -24.328 -9.211 1 97.81 115 LEU B C 1
ATOM 2967 O O . LEU B 1 115 ? 2.873 -24.609 -8.047 1 97.81 115 LEU B O 1
ATOM 2971 N N . LEU B 1 116 ? 2.375 -23.703 -10 1 97.75 116 LEU B N 1
ATOM 2972 C CA . LEU B 1 116 ? 1.079 -23.203 -9.562 1 97.75 116 LEU B CA 1
ATOM 2973 C C . LEU B 1 116 ? 0.121 -24.344 -9.266 1 97.75 116 LEU B C 1
ATOM 2975 O O . LEU B 1 116 ? -0.683 -24.266 -8.328 1 97.75 116 LEU B O 1
ATOM 2979 N N . GLN B 1 117 ? 0.212 -25.406 -10.031 1 97.69 117 GLN B N 1
ATOM 2980 C CA . GLN B 1 117 ? -0.624 -26.578 -9.773 1 97.69 117 GLN B CA 1
ATOM 2981 C C . GLN B 1 117 ? -0.287 -27.203 -8.422 1 97.69 117 GLN B C 1
ATOM 2983 O O . GLN B 1 117 ? -1.184 -27.594 -7.672 1 97.69 117 GLN B O 1
ATOM 2988 N N . ARG B 1 118 ? 0.974 -27.281 -8.188 1 97.25 118 ARG B N 1
ATOM 2989 C CA . ARG B 1 118 ? 1.398 -27.812 -6.898 1 97.25 118 ARG B CA 1
ATOM 2990 C C . ARG B 1 118 ? 0.924 -26.922 -5.758 1 97.25 118 ARG B C 1
ATOM 2992 O O . ARG B 1 118 ? 0.458 -27.422 -4.727 1 97.25 118 ARG B O 1
ATOM 2999 N N . CYS B 1 119 ? 1.024 -25.625 -5.922 1 96.94 119 CYS B N 1
ATOM 3000 C CA . CYS B 1 119 ? 0.555 -24.656 -4.926 1 96.94 119 CYS B CA 1
ATOM 3001 C C . CYS B 1 119 ? -0.943 -24.812 -4.691 1 96.94 119 CYS B C 1
ATOM 3003 O O . CYS B 1 119 ? -1.402 -24.781 -3.549 1 96.94 119 CYS B O 1
ATOM 3005 N N . LEU B 1 120 ? -1.667 -24.938 -5.77 1 96.94 120 LEU B N 1
ATOM 3006 C CA . LEU B 1 120 ? -3.117 -25.062 -5.684 1 96.94 120 LEU B CA 1
ATOM 3007 C C . LEU B 1 120 ? -3.508 -26.266 -4.836 1 96.94 120 LEU B C 1
ATOM 3009 O O . LEU B 1 120 ? -4.371 -26.172 -3.963 1 96.94 120 LEU B O 1
ATOM 3013 N N . ALA B 1 121 ? -2.834 -27.391 -5.078 1 96.75 121 ALA B N 1
ATOM 3014 C CA . ALA B 1 121 ? -3.125 -28.625 -4.34 1 96.75 121 ALA B CA 1
ATOM 3015 C C . ALA B 1 121 ? -2.881 -28.422 -2.844 1 96.75 121 ALA B C 1
ATOM 3017 O O . ALA B 1 121 ? -3.703 -28.828 -2.018 1 96.75 121 ALA B O 1
ATOM 3018 N N . VAL B 1 122 ? -1.814 -27.781 -2.52 1 96.25 122 VAL B N 1
ATOM 3019 C CA . VAL B 1 122 ? -1.436 -27.594 -1.124 1 96.25 122 VAL B CA 1
ATOM 3020 C C . VAL B 1 122 ? -2.395 -26.594 -0.462 1 96.25 122 VAL B C 1
ATOM 3022 O O . VAL B 1 122 ? -2.873 -26.844 0.649 1 96.25 122 VAL B O 1
ATOM 3025 N N . ARG B 1 123 ? -2.672 -25.5 -1.152 1 94.38 123 ARG B N 1
ATOM 3026 C CA . ARG B 1 123 ? -3.527 -24.469 -0.568 1 94.38 123 ARG B CA 1
ATOM 3027 C C . ARG B 1 123 ? -4.949 -24.984 -0.366 1 94.38 123 ARG B C 1
ATOM 3029 O O . ARG B 1 123 ? -5.613 -24.625 0.606 1 94.38 123 ARG B O 1
ATOM 3036 N N . LYS B 1 124 ? -5.434 -25.766 -1.238 1 95.25 124 LYS B N 1
ATOM 3037 C CA . LYS B 1 124 ? -6.754 -26.359 -1.062 1 95.25 124 LYS B CA 1
ATOM 3038 C C . LYS B 1 124 ? -6.789 -27.25 0.178 1 95.25 124 LYS B C 1
ATOM 3040 O O . LYS B 1 124 ? -7.812 -27.328 0.861 1 95.25 124 LYS B O 1
ATOM 3045 N N . LYS B 1 125 ? -5.641 -27.859 0.429 1 93.88 125 LYS B N 1
ATOM 3046 C CA . LYS B 1 125 ? -5.551 -28.781 1.564 1 93.88 125 LYS B CA 1
ATOM 3047 C C . LYS B 1 125 ? -5.465 -28.016 2.881 1 93.88 125 LYS B C 1
ATOM 3049 O O . LYS B 1 125 ? -6.117 -28.375 3.863 1 93.88 125 LYS B O 1
ATOM 3054 N N . ILE B 1 126 ? -4.641 -27.016 2.881 1 92.75 126 ILE B N 1
ATOM 3055 C CA . ILE B 1 126 ? -4.336 -26.312 4.125 1 92.75 126 ILE B CA 1
ATOM 3056 C C . ILE B 1 126 ? -5.414 -25.281 4.414 1 92.75 126 ILE B C 1
ATOM 3058 O O . ILE B 1 126 ? -5.715 -25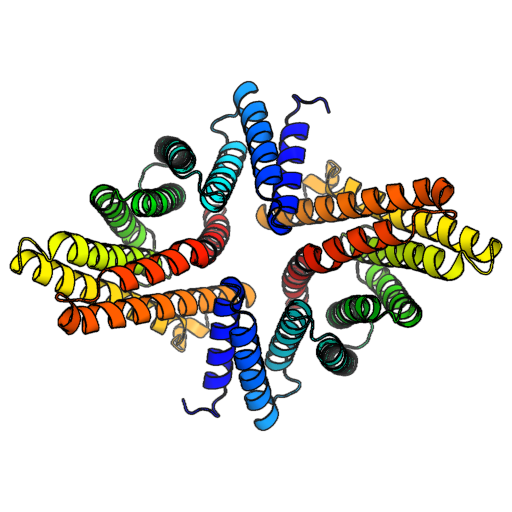 5.578 1 92.75 126 ILE B O 1
ATOM 3062 N N . LEU B 1 127 ? -5.77 -24.766 3.344 1 91.75 127 LEU B N 1
ATOM 3063 C CA . LEU B 1 127 ? -6.844 -23.781 3.5 1 91.75 127 LEU B CA 1
ATOM 3064 C C . LEU B 1 127 ? -8.188 -24.391 3.102 1 91.75 127 LEU B C 1
ATOM 3066 O O . LEU B 1 127 ? -8.32 -25.609 3.01 1 91.75 127 LEU B O 1
ATOM 3070 N N . SER B 1 128 ? -9.266 -23.797 2.863 1 89.06 128 SER B N 1
ATOM 3071 C CA . SER B 1 128 ? -10.523 -24.266 2.287 1 89.06 128 SER B CA 1
ATOM 3072 C C . SER B 1 128 ? -10.594 -23.984 0.792 1 89.06 128 SER B C 1
ATOM 3074 O O . SER B 1 128 ? -9.875 -23.109 0.29 1 89.06 128 SER B O 1
ATOM 3076 N N . GLU B 1 129 ? -11.328 -24.703 0.074 1 92.5 129 GLU B N 1
ATOM 3077 C CA . GLU B 1 129 ? -11.5 -24.578 -1.37 1 92.5 129 GLU B CA 1
ATOM 3078 C C . GLU B 1 129 ? -12.055 -23.203 -1.741 1 92.5 129 GLU B C 1
ATOM 3080 O O . GLU B 1 129 ? -11.875 -22.734 -2.867 1 92.5 129 GLU B O 1
ATOM 3085 N N . ASP B 1 130 ? -12.594 -22.547 -0.751 1 91.19 130 ASP B N 1
ATOM 3086 C CA . ASP B 1 130 ? -13.242 -21.266 -1.046 1 91.19 130 ASP B CA 1
ATOM 3087 C C . ASP B 1 130 ? -12.43 -20.094 -0.498 1 91.19 130 ASP B C 1
ATOM 3089 O O . ASP B 1 130 ? -12.938 -18.984 -0.381 1 91.19 130 ASP B O 1
ATOM 3093 N N . HIS B 1 131 ? -11.242 -20.406 -0.192 1 93.12 131 HIS B N 1
ATOM 3094 C CA . HIS B 1 131 ? -10.398 -19.344 0.335 1 93.12 131 HIS B CA 1
ATOM 3095 C C . HIS B 1 131 ? -9.906 -18.422 -0.781 1 93.12 131 HIS B C 1
ATOM 3097 O O . HIS B 1 131 ? -9.617 -18.891 -1.889 1 93.12 131 HIS B O 1
ATOM 3103 N N . ILE B 1 132 ? -9.742 -17.156 -0.519 1 92.38 132 ILE B N 1
ATOM 3104 C CA . ILE B 1 132 ? -9.398 -16.141 -1.498 1 92.38 132 ILE B CA 1
ATOM 3105 C C . ILE B 1 132 ? -8.055 -16.453 -2.139 1 92.38 132 ILE B C 1
ATOM 3107 O O . ILE B 1 132 ? -7.836 -16.172 -3.318 1 92.38 132 ILE B O 1
ATOM 3111 N N . GLN B 1 133 ? -7.133 -17.078 -1.392 1 91.81 133 GLN B N 1
ATOM 3112 C CA . GLN B 1 133 ? -5.812 -17.406 -1.915 1 91.81 133 GLN B CA 1
ATOM 3113 C C . GLN B 1 133 ? -5.898 -18.516 -2.961 1 91.81 133 GLN B C 1
ATOM 3115 O O . GLN B 1 133 ? -5.047 -18.609 -3.846 1 91.81 133 GLN B O 1
ATOM 3120 N N . VAL B 1 134 ? -6.863 -19.359 -2.828 1 95.25 134 VAL B N 1
ATOM 3121 C CA . VAL B 1 134 ? -7.105 -20.391 -3.844 1 95.25 134 VAL B CA 1
ATOM 3122 C C . VAL B 1 134 ? -7.59 -19.719 -5.133 1 95.25 134 VAL B C 1
ATOM 3124 O O . VAL B 1 134 ? -7.105 -20.047 -6.223 1 95.25 134 VAL B O 1
ATOM 3127 N N . ALA B 1 135 ? -8.5 -18.75 -4.992 1 94.69 135 ALA B N 1
ATOM 3128 C CA . ALA B 1 135 ? -9.016 -18.031 -6.152 1 94.69 135 ALA B CA 1
ATOM 3129 C C . ALA B 1 135 ? -7.895 -17.344 -6.91 1 94.69 135 ALA B C 1
ATOM 3131 O O . ALA B 1 135 ? -7.891 -17.312 -8.148 1 94.69 135 ALA B O 1
ATOM 3132 N N . SER B 1 136 ? -6.988 -16.797 -6.156 1 94.12 136 SER B N 1
ATOM 3133 C CA . SER B 1 136 ? -5.863 -16.094 -6.77 1 94.12 136 SER B CA 1
ATOM 3134 C C . SER B 1 136 ? -5.031 -17.047 -7.633 1 94.12 136 SER B C 1
ATOM 3136 O O . SER B 1 136 ? -4.629 -16.688 -8.742 1 94.12 136 SER B O 1
ATOM 3138 N N . ILE B 1 137 ? -4.754 -18.234 -7.156 1 95.62 137 ILE B N 1
ATOM 3139 C CA . ILE B 1 137 ? -3.973 -19.203 -7.906 1 95.62 137 ILE B CA 1
ATOM 3140 C C . ILE B 1 137 ? -4.754 -19.656 -9.141 1 95.62 137 ILE B C 1
ATOM 3142 O O . ILE B 1 137 ? -4.18 -19.844 -10.219 1 95.62 137 ILE B O 1
ATOM 3146 N N . LEU B 1 138 ? -6.047 -19.828 -8.992 1 96.25 138 LEU B N 1
ATOM 3147 C CA . LEU B 1 138 ? -6.902 -20.234 -10.102 1 96.25 138 LEU B CA 1
ATOM 3148 C C . LEU B 1 138 ? -6.832 -19.219 -11.242 1 96.25 138 LEU B C 1
ATOM 3150 O O . LEU B 1 138 ? -6.754 -19.594 -12.406 1 96.25 138 LEU B O 1
ATOM 3154 N N . VAL B 1 139 ? -6.805 -17.984 -10.93 1 94.56 139 VAL B N 1
ATOM 3155 C CA . VAL B 1 139 ? -6.734 -16.938 -11.938 1 94.56 139 VAL B CA 1
ATOM 3156 C C . VAL B 1 139 ? -5.387 -16.984 -12.648 1 94.56 139 VAL B C 1
ATOM 3158 O O . VAL B 1 139 ? -5.316 -16.812 -13.875 1 94.56 139 VAL B O 1
ATOM 3161 N N . HIS B 1 140 ? -4.344 -17.203 -11.875 1 93.94 140 HIS B N 1
ATOM 3162 C CA . HIS B 1 140 ? -3.023 -17.328 -12.484 1 93.94 140 HIS B CA 1
ATOM 3163 C C . HIS B 1 140 ? -2.963 -18.5 -13.445 1 93.94 140 HIS B C 1
ATOM 3165 O O . HIS B 1 140 ? -2.408 -18.391 -14.539 1 93.94 140 HIS B O 1
ATOM 3171 N N . LEU B 1 141 ? -3.525 -19.594 -13.062 1 96.44 141 LEU B N 1
ATOM 3172 C CA . LEU B 1 141 ? -3.543 -20.766 -13.914 1 96.44 141 LEU B CA 1
ATOM 3173 C C . LEU B 1 141 ? -4.391 -20.531 -15.156 1 96.44 141 LEU B C 1
ATOM 3175 O O . LEU B 1 141 ? -4.027 -20.969 -16.25 1 96.44 141 LEU B O 1
ATOM 3179 N N . ALA B 1 142 ? -5.508 -19.859 -14.969 1 94.19 142 ALA B N 1
ATOM 3180 C CA . ALA B 1 142 ? -6.355 -19.531 -16.109 1 94.19 142 ALA B CA 1
ATOM 3181 C C . ALA B 1 142 ? -5.621 -18.641 -17.109 1 94.19 142 ALA B C 1
ATOM 3183 O O . ALA B 1 142 ? -5.715 -18.828 -18.312 1 94.19 142 ALA B O 1
ATOM 3184 N N . ARG B 1 143 ? -4.945 -17.766 -16.609 1 91.19 143 ARG B N 1
ATOM 3185 C CA . ARG B 1 143 ? -4.148 -16.891 -17.453 1 91.19 143 ARG B CA 1
ATOM 3186 C C . ARG B 1 143 ? -3.098 -17.672 -18.234 1 91.19 143 ARG B C 1
ATOM 3188 O O . ARG B 1 143 ? -2.85 -17.375 -19.406 1 91.19 143 ARG B O 1
ATOM 3195 N N . LEU B 1 144 ? -2.479 -18.578 -17.578 1 92.75 144 LEU B N 1
ATOM 3196 C CA . LEU B 1 144 ? -1.477 -19.422 -18.234 1 92.75 144 LEU B CA 1
ATOM 3197 C C . LEU B 1 144 ? -2.102 -20.219 -19.375 1 92.75 144 LEU B C 1
ATOM 3199 O O . LEU B 1 144 ? -1.485 -20.406 -20.422 1 92.75 144 LEU B O 1
ATOM 3203 N N . SER B 1 145 ? -3.299 -20.703 -19.125 1 91.38 145 SER B N 1
ATOM 3204 C CA . SER B 1 145 ? -3.998 -21.422 -20.172 1 91.38 145 SER B CA 1
ATOM 3205 C C . SER B 1 145 ? -4.207 -20.547 -21.406 1 91.38 145 SER B C 1
ATOM 3207 O O . SER B 1 145 ? -4.039 -21.016 -22.547 1 91.38 145 SER B O 1
ATOM 3209 N N . LEU B 1 146 ? -4.543 -19.375 -21.203 1 86.44 146 LEU B N 1
ATOM 3210 C CA . LEU B 1 146 ? -4.723 -18.422 -22.297 1 86.44 146 LEU B CA 1
ATOM 3211 C C . LEU B 1 146 ? -3.414 -18.188 -23.047 1 86.44 146 LEU B C 1
ATOM 3213 O O . LEU B 1 146 ? -3.398 -18.156 -24.281 1 86.44 146 LEU B O 1
ATOM 3217 N N . LEU B 1 147 ? -2.35 -18.047 -22.281 1 86.25 147 LEU B N 1
ATOM 3218 C CA . LEU B 1 147 ? -1.051 -17.812 -22.906 1 86.25 147 LEU B CA 1
ATOM 3219 C C . LEU B 1 147 ? -0.609 -19.031 -23.719 1 86.25 147 LEU B C 1
ATOM 3221 O O . LEU B 1 147 ? 0.007 -18.891 -24.766 1 86.25 147 LEU B O 1
ATOM 3225 N N . ARG B 1 148 ? -0.958 -20.125 -23.188 1 86.06 148 ARG B N 1
ATOM 3226 C CA . ARG B 1 148 ? -0.603 -21.344 -23.906 1 86.06 148 ARG B CA 1
ATOM 3227 C C . ARG B 1 148 ? -1.416 -21.484 -25.188 1 86.06 148 ARG B C 1
ATOM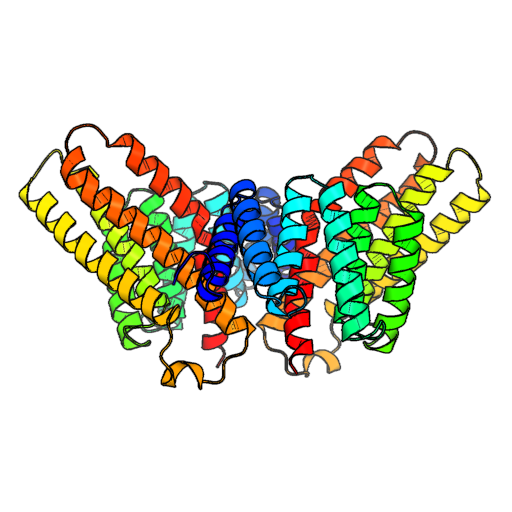 3229 O O . ARG B 1 148 ? -0.922 -22.016 -26.188 1 86.06 148 ARG B O 1
ATOM 3236 N N . ILE B 1 149 ? -2.639 -21.078 -25.172 1 84.06 149 ILE B N 1
ATOM 3237 C CA . ILE B 1 149 ? -3.469 -21.078 -26.375 1 84.06 149 ILE B CA 1
ATOM 3238 C C . ILE B 1 149 ? -2.826 -20.188 -27.438 1 84.06 149 ILE B C 1
ATOM 3240 O O . ILE B 1 149 ? -2.764 -20.562 -28.609 1 84.06 149 ILE B O 1
ATOM 3244 N N . ILE B 1 150 ? -2.326 -19.156 -27.016 1 78.12 150 ILE B N 1
ATOM 3245 C CA . ILE B 1 150 ? -1.717 -18.203 -27.938 1 78.12 150 ILE B CA 1
ATOM 3246 C C . ILE B 1 150 ? -0.42 -18.781 -28.5 1 78.12 150 ILE B C 1
ATOM 3248 O O . ILE B 1 150 ? -0.127 -18.625 -29.688 1 78.12 150 ILE B O 1
ATOM 3252 N N . SER B 1 151 ? 0.284 -19.438 -27.703 1 78.19 151 SER B N 1
ATOM 3253 C CA . SER B 1 151 ? 1.56 -20 -28.109 1 78.19 151 SER B CA 1
ATOM 3254 C C . SER B 1 151 ? 1.354 -21.219 -29.016 1 78.19 151 SER B C 1
ATOM 3256 O O . SER B 1 151 ? 2.146 -21.453 -29.922 1 78.19 151 SER B O 1
ATOM 3258 N N . ASP B 1 152 ? 0.247 -21.906 -28.828 1 75.5 152 ASP B N 1
ATOM 3259 C CA . ASP B 1 152 ? 0.026 -23.156 -29.531 1 75.5 152 ASP B CA 1
ATOM 3260 C C . ASP B 1 152 ? -0.908 -22.953 -30.734 1 75.5 152 ASP B C 1
ATOM 3262 O O . ASP B 1 152 ? -1.15 -23.891 -31.5 1 75.5 152 ASP B O 1
ATOM 3266 N N . ILE B 1 153 ? -1.567 -21.859 -30.844 1 64.19 153 ILE B N 1
ATOM 3267 C CA . ILE B 1 153 ? -2.557 -21.625 -31.891 1 64.19 153 ILE B CA 1
ATOM 3268 C C . ILE B 1 153 ? -2.014 -22.109 -33.25 1 64.19 153 ILE B C 1
ATOM 3270 O O . ILE B 1 153 ? -2.752 -22.672 -34.031 1 64.19 153 ILE B O 1
ATOM 3274 N N . LYS B 1 154 ? -0.8 -21.938 -33.531 1 60.81 154 LYS B N 1
ATOM 3275 C CA . LYS B 1 154 ? -0.281 -22.297 -34.844 1 60.81 154 LYS B CA 1
ATOM 3276 C C . LYS B 1 154 ? -0.181 -23.812 -35 1 60.81 154 LYS B C 1
ATOM 3278 O O . LYS B 1 154 ? -0.065 -24.312 -36.125 1 60.81 154 LYS B O 1
ATOM 3283 N N . VAL B 1 155 ? -0.325 -24.5 -33.969 1 60.53 155 VAL B N 1
ATOM 3284 C CA . VAL B 1 155 ? 0.217 -25.844 -34.125 1 60.53 155 VAL B CA 1
ATOM 3285 C C . VAL B 1 155 ? -0.91 -26.875 -34.031 1 60.53 155 VAL B C 1
ATOM 3287 O O . VAL B 1 155 ? -0.993 -27.781 -34.875 1 60.53 155 VAL B O 1
ATOM 3290 N N . ASN B 1 156 ? -1.686 -26.859 -33 1 66.31 156 ASN B N 1
ATOM 3291 C CA . ASN B 1 156 ? -2.578 -27.984 -32.719 1 66.31 156 ASN B CA 1
ATOM 3292 C C . ASN B 1 156 ? -3.918 -27.516 -32.156 1 66.31 156 ASN B C 1
ATOM 3294 O O . ASN B 1 156 ? -3.988 -27.047 -31.031 1 66.31 156 ASN B O 1
ATOM 3298 N N . ASN B 1 157 ? -4.977 -27.641 -32.906 1 72.69 157 ASN B N 1
ATOM 3299 C CA . ASN B 1 157 ? -6.328 -27.203 -32.562 1 72.69 157 ASN B CA 1
ATOM 3300 C C . ASN B 1 157 ? -6.867 -27.938 -31.359 1 72.69 157 ASN B C 1
ATOM 3302 O O . ASN B 1 157 ? -7.559 -27.344 -30.516 1 72.69 157 ASN B O 1
ATOM 3306 N N . ASP B 1 158 ? -6.496 -29.172 -31.312 1 80 158 ASP B N 1
ATOM 3307 C CA . ASP B 1 158 ? -6.996 -29.953 -30.188 1 80 158 ASP B CA 1
ATOM 3308 C C . ASP B 1 158 ? -6.398 -29.469 -28.859 1 80 158 ASP B C 1
ATOM 3310 O O . ASP B 1 158 ? -7.094 -29.406 -27.844 1 80 158 ASP B O 1
ATOM 3314 N N . LEU B 1 159 ? -5.184 -29.219 -28.938 1 81 159 LEU B N 1
ATOM 3315 C CA . LEU B 1 159 ? -4.504 -28.703 -27.75 1 81 159 LEU B CA 1
ATOM 3316 C C . LEU B 1 159 ? -5.059 -27.344 -27.344 1 81 159 LEU B C 1
ATOM 3318 O O . LEU B 1 159 ? -5.258 -27.078 -26.156 1 81 159 LEU B O 1
ATOM 3322 N N . CYS B 1 160 ? -5.371 -26.594 -28.297 1 82.31 160 CYS B N 1
ATOM 3323 C CA . CYS B 1 160 ? -5.945 -25.281 -28.047 1 82.31 160 CYS B CA 1
ATOM 3324 C C . CYS B 1 160 ? -7.32 -25.391 -27.391 1 82.31 160 CYS B C 1
ATOM 3326 O O . CYS B 1 160 ? -7.637 -24.656 -26.469 1 82.31 160 CYS B O 1
ATOM 3328 N N . ARG B 1 161 ? -8.039 -26.312 -27.875 1 83.06 161 ARG B N 1
ATOM 3329 C CA . ARG B 1 161 ? -9.367 -26.547 -27.297 1 83.06 161 ARG B CA 1
ATOM 3330 C C . ARG B 1 161 ? -9.273 -27 -25.844 1 83.06 161 ARG B C 1
ATOM 3332 O O . ARG B 1 161 ? -10.07 -26.594 -25 1 83.06 161 ARG B O 1
ATOM 3339 N N . SER B 1 162 ? -8.32 -27.844 -25.625 1 88.38 162 SER B N 1
ATOM 3340 C CA . SER B 1 162 ? -8.133 -28.344 -24.266 1 88.38 162 SER B CA 1
ATOM 3341 C C . SER B 1 162 ? -7.738 -27.219 -23.312 1 88.38 162 SER B C 1
ATOM 3343 O O . SER B 1 162 ? -8.227 -27.141 -22.188 1 88.38 162 SER B O 1
ATOM 3345 N N . HIS B 1 163 ? -6.922 -26.328 -23.797 1 87.94 163 HIS B N 1
ATOM 3346 C CA . HIS B 1 163 ? -6.508 -25.188 -22.984 1 87.94 163 HIS B CA 1
ATOM 3347 C C . HIS B 1 163 ? -7.676 -24.234 -22.734 1 87.94 163 HIS B C 1
ATOM 3349 O O . HIS B 1 163 ? -7.781 -23.656 -21.656 1 87.94 163 HIS B O 1
ATOM 3355 N N . LEU B 1 164 ? -8.469 -24.109 -23.688 1 85.38 164 LEU B N 1
ATOM 3356 C CA . LEU B 1 164 ? -9.633 -23.25 -23.578 1 85.38 164 LEU B CA 1
ATOM 3357 C C . LEU B 1 164 ? -10.602 -23.766 -22.516 1 85.38 164 LEU B C 1
ATOM 3359 O O . LEU B 1 164 ? -11.062 -23 -21.672 1 85.38 164 LEU B O 1
ATOM 3363 N N . VAL B 1 165 ? -10.898 -25.047 -22.594 1 90.06 165 VAL B N 1
ATOM 3364 C CA . VAL B 1 165 ? -11.82 -25.656 -21.656 1 90.06 16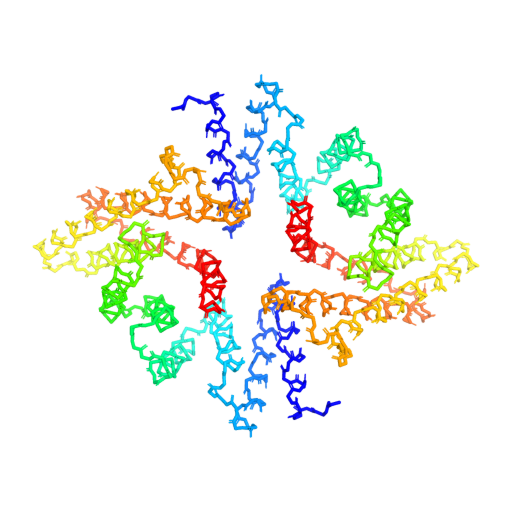5 VAL B CA 1
ATOM 3365 C C . VAL B 1 165 ? -11.266 -25.547 -20.234 1 90.06 165 VAL B C 1
ATOM 3367 O O . VAL B 1 165 ? -11.992 -25.188 -19.297 1 90.06 165 VAL B O 1
ATOM 3370 N N . ARG B 1 166 ? -10.016 -25.828 -20.156 1 93.38 166 ARG B N 1
ATOM 3371 C CA . ARG B 1 166 ? -9.359 -25.75 -18.859 1 93.38 166 ARG B CA 1
ATOM 3372 C C . ARG B 1 166 ? -9.383 -24.312 -18.312 1 93.38 166 ARG B C 1
ATOM 3374 O O . ARG B 1 166 ? -9.719 -24.094 -17.156 1 93.38 166 ARG B O 1
ATOM 3381 N N . GLY B 1 167 ? -9.039 -23.406 -19.125 1 93.88 167 GLY B N 1
ATOM 3382 C CA . GLY B 1 167 ? -9.047 -22 -18.719 1 93.88 167 GLY B CA 1
ATOM 3383 C C . GLY B 1 167 ? -10.406 -21.516 -18.266 1 93.88 167 GLY B C 1
ATOM 3384 O O . GLY B 1 167 ? -10.516 -20.828 -17.25 1 93.88 167 GLY B O 1
ATOM 3385 N N . LYS B 1 168 ? -11.414 -21.922 -18.906 1 90.69 168 LYS B N 1
ATOM 3386 C CA . LYS B 1 168 ? -12.781 -21.531 -18.562 1 90.69 168 LYS B CA 1
ATOM 3387 C C . LYS B 1 168 ? -13.195 -22.109 -17.219 1 90.69 168 LYS B C 1
ATOM 3389 O O . LYS B 1 168 ? -13.812 -21.422 -16.406 1 90.69 168 LYS B O 1
ATOM 3394 N N . ARG B 1 169 ? -12.812 -23.344 -17.047 1 96.56 169 ARG B N 1
ATOM 3395 C CA . ARG B 1 169 ? -13.133 -23.969 -15.773 1 96.56 169 ARG B CA 1
ATOM 3396 C C . ARG B 1 169 ? -12.43 -23.266 -14.617 1 96.56 169 ARG B C 1
ATOM 3398 O O . ARG B 1 169 ? -13.055 -22.953 -13.594 1 96.56 169 ARG B O 1
ATOM 3405 N N . LEU B 1 170 ? -11.195 -23.016 -14.828 1 97.38 170 LEU B N 1
ATOM 3406 C CA . LEU B 1 170 ? -10.383 -22.391 -13.789 1 97.38 170 LEU B CA 1
ATOM 3407 C C . LEU B 1 170 ? 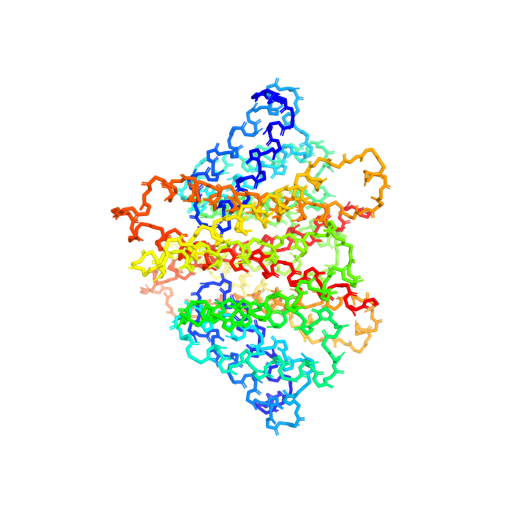-10.906 -21 -13.469 1 97.38 170 LEU B C 1
ATOM 3409 O O . LEU B 1 170 ? -11.047 -20.641 -12.297 1 97.38 170 LEU B O 1
ATOM 3413 N N . VAL B 1 171 ? -11.203 -20.266 -14.43 1 95.12 171 VAL B N 1
ATOM 3414 C CA . VAL B 1 171 ? -11.625 -18.875 -14.234 1 95.12 171 VAL B CA 1
ATOM 3415 C C . VAL B 1 171 ? -13.023 -18.859 -13.609 1 95.12 171 VAL B C 1
ATOM 3417 O O . VAL B 1 171 ? -13.32 -18 -12.773 1 95.12 171 VAL B O 1
ATOM 3420 N N . ASN B 1 172 ? -13.891 -19.734 -13.984 1 95.44 172 ASN B N 1
ATOM 3421 C CA . ASN B 1 172 ? -15.219 -19.828 -13.383 1 95.44 172 ASN B CA 1
ATOM 3422 C C . ASN B 1 172 ? -15.141 -20.188 -11.906 1 95.44 172 ASN B C 1
ATOM 3424 O O . ASN B 1 172 ? -15.922 -19.672 -11.102 1 95.44 172 ASN B O 1
ATOM 3428 N N . ASP B 1 173 ? -14.211 -21.094 -11.625 1 97.19 173 ASP B N 1
ATOM 3429 C CA . ASP B 1 173 ? -14.008 -21.422 -10.219 1 97.19 173 ASP B CA 1
ATOM 3430 C C . ASP B 1 173 ? -13.539 -20.188 -9.43 1 97.19 173 ASP B C 1
ATOM 3432 O O . ASP B 1 173 ? -13.984 -19.969 -8.305 1 97.19 173 ASP B O 1
ATOM 3436 N N . ALA B 1 174 ? -12.633 -19.422 -9.984 1 96.31 174 ALA B N 1
ATOM 3437 C CA . ALA B 1 174 ? -12.156 -18.203 -9.344 1 96.31 174 ALA B CA 1
ATOM 3438 C C . ALA B 1 174 ? -13.289 -17.203 -9.141 1 96.31 174 ALA B C 1
ATOM 3440 O O . ALA B 1 174 ? -13.398 -16.578 -8.078 1 96.31 174 ALA B O 1
ATOM 3441 N N . ILE B 1 175 ? -14.148 -17.062 -10.141 1 93.31 175 ILE B N 1
ATOM 3442 C CA . ILE B 1 175 ? -15.289 -16.156 -10.07 1 93.31 175 ILE B CA 1
ATOM 3443 C C . ILE B 1 175 ? -16.234 -16.594 -8.953 1 93.31 175 ILE B C 1
ATOM 3445 O O . ILE B 1 175 ? -16.672 -15.766 -8.148 1 93.31 175 ILE B O 1
ATOM 3449 N N . ARG B 1 176 ? -16.469 -17.859 -8.883 1 94.88 176 ARG B N 1
ATOM 3450 C CA . ARG B 1 176 ? -17.359 -18.406 -7.855 1 94.88 176 ARG B CA 1
ATOM 3451 C C . ARG B 1 176 ? -16.844 -18.047 -6.457 1 94.88 176 ARG B C 1
ATOM 3453 O O . ARG B 1 176 ? -17.625 -17.625 -5.602 1 94.88 176 ARG B O 1
ATOM 3460 N N . ILE B 1 177 ? -15.578 -18.25 -6.238 1 95.62 177 ILE B N 1
ATOM 3461 C CA . ILE B 1 177 ? -14.992 -17.984 -4.93 1 95.62 177 ILE B CA 1
ATOM 3462 C C . ILE B 1 177 ? -15.07 -16.484 -4.621 1 95.62 177 ILE B C 1
ATOM 3464 O O . ILE B 1 177 ? -15.461 -16.094 -3.523 1 95.62 177 ILE B O 1
ATOM 3468 N N . ALA B 1 178 ? -14.703 -15.633 -5.57 1 92.62 178 ALA B N 1
ATOM 3469 C CA . ALA B 1 178 ? -14.734 -14.188 -5.379 1 92.62 178 ALA B CA 1
ATOM 3470 C C . ALA B 1 178 ? -16.156 -13.703 -5.074 1 92.62 178 ALA B C 1
ATOM 3472 O O . ALA B 1 178 ? -16.344 -12.875 -4.184 1 92.62 178 ALA B O 1
ATOM 3473 N N . GLU B 1 179 ? -17.109 -14.234 -5.754 1 90.19 179 GLU B N 1
ATOM 3474 C CA . GLU B 1 179 ? -18.5 -13.852 -5.551 1 90.19 179 GLU B CA 1
ATOM 3475 C C . GLU B 1 179 ? -18.984 -14.258 -4.164 1 90.19 179 GLU B C 1
ATOM 3477 O O . GLU B 1 179 ? -19.766 -13.539 -3.539 1 90.19 179 GLU B O 1
ATOM 3482 N N . LYS B 1 180 ? -18.547 -15.359 -3.748 1 91.12 180 LYS B N 1
ATOM 3483 C CA . LYS B 1 180 ? -18.922 -15.812 -2.412 1 91.12 180 LYS B CA 1
ATOM 3484 C C . LYS B 1 180 ? -18.406 -14.852 -1.343 1 91.12 180 LYS B C 1
ATOM 3486 O O . LYS B 1 180 ? -19.078 -14.594 -0.35 1 91.12 180 LYS B O 1
ATOM 3491 N N . ILE B 1 181 ? -17.234 -14.375 -1.561 1 90.88 181 ILE B N 1
ATOM 3492 C CA . ILE B 1 181 ? -16.641 -13.445 -0.605 1 90.88 181 ILE B CA 1
ATOM 3493 C C . ILE B 1 181 ? -17.375 -12.109 -0.655 1 90.88 181 ILE B C 1
ATOM 3495 O O . ILE B 1 181 ? -17.625 -11.484 0.383 1 90.88 181 ILE B O 1
ATOM 3499 N N . LEU B 1 182 ? -17.719 -11.664 -1.824 1 87.88 182 LEU B N 1
ATOM 3500 C CA . LEU B 1 182 ? -18.344 -10.359 -2.012 1 87.88 182 LEU B CA 1
ATOM 3501 C C . LEU B 1 182 ? -19.812 -10.406 -1.591 1 87.88 182 LEU B C 1
ATOM 3503 O O . LEU B 1 182 ? -20.406 -9.375 -1.263 1 87.88 182 LEU B O 1
ATOM 3507 N N . ASN B 1 183 ? -20.375 -11.586 -1.609 1 85.31 183 ASN B N 1
ATOM 3508 C CA . ASN B 1 183 ? -21.766 -11.805 -1.201 1 85.31 183 ASN B CA 1
ATOM 3509 C C . ASN B 1 183 ? -21.859 -12.883 -0.124 1 85.31 183 ASN B C 1
ATOM 3511 O O . ASN B 1 183 ? -22.453 -13.938 -0.354 1 85.31 183 ASN B O 1
ATOM 3515 N N . PRO B 1 184 ? -21.391 -12.422 1.066 1 82.12 184 PRO B N 1
ATOM 3516 C CA . PRO B 1 184 ? -21.375 -13.453 2.111 1 82.12 184 PRO B CA 1
ATOM 3517 C C . PRO B 1 184 ? -22.781 -13.844 2.568 1 82.12 184 PRO B C 1
ATOM 3519 O O . PRO B 1 184 ? -23.672 -12.992 2.621 1 82.12 184 PRO B O 1
ATOM 3522 N N . SER B 1 185 ? -22.891 -15.086 2.893 1 79.44 185 SER B N 1
ATOM 3523 C CA . SER B 1 185 ? -24.141 -15.562 3.475 1 79.44 185 SER B CA 1
ATOM 3524 C C . SER B 1 185 ? -24.359 -14.977 4.867 1 79.44 185 SER B C 1
ATOM 3526 O O . SER B 1 185 ? -23.453 -14.398 5.457 1 79.44 185 SER B O 1
ATOM 3528 N N . ARG B 1 186 ? -25.547 -15.117 5.309 1 73.62 186 ARG B N 1
ATOM 3529 C CA . ARG B 1 186 ? -25.891 -14.633 6.641 1 73.62 186 ARG B CA 1
ATOM 3530 C C . ARG B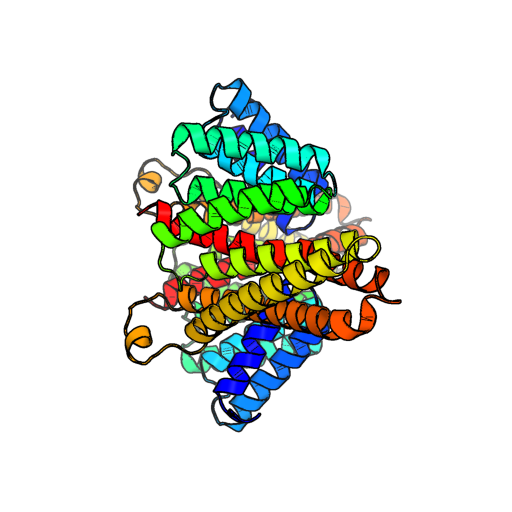 1 186 ? -25 -15.258 7.707 1 73.62 186 ARG B C 1
ATOM 3532 O O . ARG B 1 186 ? -24.594 -14.594 8.664 1 73.62 186 ARG B O 1
ATOM 3539 N N . GLU B 1 187 ? -24.672 -16.531 7.461 1 75.88 187 GLU B N 1
ATOM 3540 C CA . GLU B 1 187 ? -23.828 -17.266 8.406 1 75.88 187 GLU B CA 1
ATOM 3541 C C . GLU B 1 187 ? -22.406 -16.719 8.398 1 75.88 187 GLU B C 1
ATOM 3543 O O . GLU B 1 187 ? -21.766 -16.625 9.453 1 75.88 187 GLU B O 1
ATOM 3548 N N . ASP B 1 188 ? -21.969 -16.25 7.309 1 74.62 188 ASP B N 1
ATOM 3549 C CA . ASP B 1 188 ? -20.594 -15.758 7.16 1 74.62 188 ASP B CA 1
ATOM 3550 C C . ASP B 1 188 ? -20.453 -14.344 7.719 1 74.62 188 ASP B C 1
ATOM 3552 O O . ASP B 1 188 ? -19.359 -13.93 8.094 1 74.62 188 ASP B O 1
ATOM 3556 N N . GLN B 1 189 ? -21.5 -13.703 7.777 1 70.31 189 GLN B N 1
ATOM 3557 C CA . GLN B 1 189 ? -21.484 -12.336 8.281 1 70.31 189 GLN B CA 1
ATOM 3558 C C . GLN B 1 189 ? -21.312 -12.305 9.797 1 70.31 189 GLN B C 1
ATOM 3560 O O . GLN B 1 189 ? -20.875 -11.305 10.359 1 70.31 189 GLN B O 1
ATOM 3565 N N . LYS B 1 190 ? -21.609 -13.375 10.508 1 68.81 190 LYS B N 1
ATOM 3566 C CA . LYS B 1 190 ? -21.594 -13.422 11.969 1 68.81 190 LYS B CA 1
ATOM 3567 C C . LYS B 1 190 ? -20.172 -13.641 12.484 1 68.81 190 LYS B C 1
ATOM 3569 O O . LYS B 1 190 ? -19.906 -13.461 13.68 1 68.81 190 LYS B O 1
ATOM 3574 N N . LYS B 1 191 ? -19.266 -14 11.586 1 69.69 191 LYS B N 1
ATOM 3575 C CA . LYS B 1 191 ? -17.906 -14.258 12.039 1 69.69 191 LYS B CA 1
ATOM 3576 C C . LYS B 1 191 ? -17.172 -12.961 12.375 1 69.69 191 LYS B C 1
ATOM 3578 O O . LYS B 1 191 ? -17.234 -12 11.617 1 69.69 191 LYS B O 1
ATOM 3583 N N . PRO B 1 192 ? -16.672 -13.023 13.547 1 66.5 192 PRO B N 1
ATOM 3584 C CA . PRO B 1 192 ? -15.984 -11.789 13.961 1 66.5 192 PRO B CA 1
ATOM 3585 C C . PRO B 1 192 ? -14.727 -11.508 13.141 1 66.5 192 PRO B C 1
ATOM 3587 O O . PRO B 1 192 ? -13.812 -12.328 13.109 1 66.5 192 PRO B O 1
ATOM 3590 N N . LYS B 1 193 ? -14.734 -10.742 12.281 1 73.06 193 LYS B N 1
ATOM 3591 C CA . LYS B 1 193 ? -13.555 -10.203 11.609 1 73.06 193 LYS B CA 1
ATOM 3592 C C . LYS B 1 193 ? -13.438 -8.695 11.828 1 73.06 193 LYS B C 1
ATOM 3594 O O . LYS B 1 193 ? -14.445 -8.008 12.008 1 73.06 193 LYS B O 1
ATOM 3599 N N . ASN B 1 194 ? -12.164 -8.359 11.992 1 77.69 194 ASN B N 1
ATOM 3600 C CA . ASN B 1 194 ? -11.984 -6.914 12.07 1 77.69 194 ASN B CA 1
ATOM 3601 C C . ASN B 1 194 ? -12.375 -6.227 10.766 1 77.69 194 ASN B C 1
ATOM 3603 O O . ASN B 1 194 ? -12.219 -6.805 9.688 1 77.69 194 ASN B O 1
ATOM 3607 N N . ALA B 1 195 ? -13.047 -5.207 10.859 1 76.88 195 ALA B N 1
ATOM 3608 C CA . ALA B 1 195 ? -13.602 -4.453 9.742 1 76.88 195 ALA B CA 1
ATOM 3609 C C . ALA B 1 195 ? -12.547 -4.18 8.68 1 76.88 195 ALA B C 1
ATOM 3611 O O . ALA B 1 195 ? -12.836 -4.227 7.48 1 76.88 195 ALA B O 1
ATOM 3612 N N . PHE B 1 196 ? -11.383 -4.141 9.164 1 74.06 196 PHE B N 1
ATOM 3613 C CA . PHE B 1 196 ? -10.289 -3.852 8.242 1 74.06 196 PHE B CA 1
ATOM 3614 C C . PHE B 1 196 ? -9.945 -5.086 7.414 1 74.06 196 PHE B C 1
ATOM 3616 O O . PHE B 1 196 ? -9.742 -4.988 6.203 1 74.06 196 PHE B O 1
ATOM 3623 N N . GLY B 1 197 ? -9.914 -6.105 8.125 1 78.88 197 GLY B N 1
ATOM 3624 C CA . GLY B 1 197 ? -9.648 -7.352 7.422 1 78.88 197 GLY B CA 1
ATOM 3625 C C . GLY B 1 197 ? -10.703 -7.688 6.383 1 78.88 197 GLY B C 1
ATOM 3626 O O . GLY B 1 197 ? -10.375 -8.133 5.281 1 78.88 197 GLY B O 1
ATOM 3627 N N . ILE B 1 198 ? -11.828 -7.426 6.684 1 84 198 ILE B N 1
ATOM 3628 C CA . ILE B 1 198 ? -12.953 -7.699 5.789 1 84 198 ILE B CA 1
ATOM 3629 C C . ILE B 1 198 ? -12.852 -6.809 4.551 1 84 198 ILE B C 1
ATOM 3631 O O . ILE B 1 198 ? -13.016 -7.281 3.424 1 84 198 ILE B O 1
ATOM 3635 N N . GLU B 1 199 ? -12.562 -5.594 4.758 1 84.44 199 GLU B N 1
ATOM 3636 C CA . GLU B 1 199 ? -12.453 -4.656 3.643 1 84.44 199 GLU B CA 1
ATOM 3637 C C . GLU B 1 199 ? -11.344 -5.066 2.684 1 84.44 199 GLU B C 1
ATOM 3639 O O . GLU B 1 199 ? -11.523 -5.043 1.465 1 84.44 199 GLU B O 1
ATOM 3644 N N . LEU B 1 200 ? -10.297 -5.441 3.283 1 84.62 200 LEU B N 1
ATOM 3645 C CA . LEU B 1 200 ? -9.172 -5.844 2.451 1 84.62 200 LEU B CA 1
ATOM 3646 C C . LEU B 1 200 ? -9.516 -7.074 1.62 1 84.62 200 LEU B C 1
ATOM 3648 O O . LEU B 1 200 ? -9.141 -7.168 0.45 1 84.62 200 LEU B O 1
ATOM 3652 N N . GLU B 1 201 ? -10.203 -7.941 2.238 1 87.62 201 GLU B N 1
ATOM 3653 C CA . GLU B 1 201 ? -10.617 -9.156 1.538 1 87.62 201 GLU B CA 1
ATOM 3654 C C . GLU B 1 201 ? -11.57 -8.828 0.392 1 87.62 201 GLU B C 1
ATOM 3656 O O . GLU B 1 201 ? -11.484 -9.43 -0.683 1 87.62 201 GLU B O 1
ATOM 3661 N N . ARG B 1 202 ? -12.391 -7.965 0.635 1 88.31 202 ARG B N 1
ATOM 3662 C CA . ARG B 1 202 ? -13.352 -7.582 -0.393 1 88.31 202 ARG B CA 1
ATOM 3663 C C . ARG B 1 202 ? -12.664 -6.871 -1.551 1 88.31 202 ARG B C 1
ATOM 3665 O O . ARG B 1 202 ? -13.016 -7.074 -2.713 1 88.31 202 ARG B O 1
ATOM 3672 N N . ILE B 1 203 ? -11.742 -6.059 -1.199 1 90 203 ILE B N 1
ATOM 3673 C CA . ILE B 1 203 ? -10.969 -5.379 -2.236 1 90 203 ILE B CA 1
ATOM 3674 C C . ILE B 1 203 ? -10.219 -6.41 -3.076 1 90 203 ILE B C 1
ATOM 3676 O O . ILE B 1 203 ? -10.242 -6.352 -4.309 1 90 203 ILE B O 1
ATOM 3680 N N . ALA B 1 204 ? -9.641 -7.352 -2.402 1 88.56 204 ALA B N 1
ATOM 3681 C CA . ALA B 1 204 ? -8.914 -8.414 -3.098 1 88.56 204 ALA B CA 1
ATOM 3682 C C . ALA B 1 204 ? -9.844 -9.227 -3.984 1 88.56 204 ALA B C 1
ATOM 3684 O O . ALA B 1 204 ? -9.5 -9.555 -5.121 1 88.56 204 ALA B O 1
ATOM 3685 N N . ALA B 1 205 ? -10.953 -9.555 -3.426 1 90.81 205 ALA B N 1
ATOM 3686 C CA . ALA B 1 205 ? -11.93 -10.328 -4.191 1 90.81 205 ALA B CA 1
ATOM 3687 C C . ALA B 1 205 ? -12.383 -9.57 -5.43 1 90.81 205 ALA B C 1
ATOM 3689 O O . ALA B 1 205 ? -12.555 -10.156 -6.5 1 90.81 205 ALA B O 1
ATOM 3690 N N . THR B 1 206 ? -12.586 -8.328 -5.324 1 89.38 206 THR B N 1
ATOM 3691 C CA . THR B 1 206 ? -12.969 -7.492 -6.457 1 89.38 206 THR B CA 1
ATOM 3692 C C . THR B 1 206 ? -11.875 -7.477 -7.516 1 89.38 206 THR B C 1
ATOM 3694 O O . THR B 1 206 ? -12.156 -7.547 -8.711 1 89.38 206 THR B O 1
ATOM 3697 N N . GLY B 1 207 ? -10.641 -7.363 -7.02 1 90.62 207 GLY B N 1
ATOM 3698 C CA . GLY B 1 207 ? -9.523 -7.445 -7.949 1 90.62 207 GLY B CA 1
ATOM 3699 C C . GLY B 1 207 ? -9.469 -8.758 -8.703 1 90.62 207 GLY B C 1
ATOM 3700 O O . GLY B 1 207 ? -9.258 -8.781 -9.914 1 90.62 207 GLY B O 1
ATOM 3701 N N . ILE B 1 208 ? -9.672 -9.836 -8.023 1 91.44 208 ILE B N 1
ATOM 3702 C CA . ILE B 1 208 ? -9.672 -11.164 -8.625 1 91.44 208 ILE B CA 1
ATOM 3703 C C . ILE B 1 208 ? -10.82 -11.273 -9.633 1 91.44 208 ILE B C 1
ATOM 3705 O O . ILE B 1 208 ? -10.633 -11.797 -10.734 1 91.44 208 ILE B O 1
ATOM 3709 N N . LEU B 1 209 ? -11.945 -10.82 -9.242 1 88.5 209 LEU B N 1
ATOM 3710 C CA . LEU B 1 209 ? -13.102 -10.875 -10.117 1 88.5 209 LEU B CA 1
ATOM 3711 C C . LEU B 1 209 ? -12.852 -10.102 -11.406 1 88.5 209 LEU B C 1
ATOM 3713 O O . LEU B 1 209 ? -13.18 -10.57 -12.5 1 88.5 209 LEU B O 1
ATOM 3717 N N . LEU B 1 210 ? -12.312 -8.961 -11.266 1 87.75 210 LEU B N 1
ATOM 3718 C CA . LEU B 1 210 ? -12.008 -8.148 -12.438 1 87.75 210 LEU B CA 1
ATOM 3719 C C . LEU B 1 210 ? -11.039 -8.867 -13.367 1 87.75 210 LEU B C 1
ATOM 3721 O O . LEU B 1 210 ? -11.242 -8.898 -14.586 1 87.75 210 LEU B O 1
ATOM 3725 N N . GLU B 1 211 ? -10.023 -9.43 -12.797 1 88.31 211 GLU B N 1
ATOM 3726 C CA . GLU B 1 211 ? -9.062 -10.18 -13.586 1 88.31 211 GLU B CA 1
ATOM 3727 C C . GLU B 1 211 ? -9.711 -11.391 -14.25 1 88.31 211 GLU B C 1
ATOM 3729 O O . GLU B 1 211 ? -9.453 -11.68 -15.422 1 88.31 211 GLU B O 1
ATOM 3734 N N . ALA B 1 212 ? -10.477 -12.086 -13.445 1 90.5 212 ALA B N 1
ATOM 3735 C CA . ALA B 1 212 ? -11.164 -13.266 -13.961 1 90.5 212 ALA B CA 1
ATOM 3736 C C . ALA B 1 212 ? -12.07 -12.898 -15.133 1 90.5 212 ALA B C 1
ATOM 3738 O O . ALA B 1 212 ? -12.086 -13.594 -16.156 1 90.5 212 ALA B O 1
ATOM 3739 N N . LEU B 1 213 ? -12.75 -11.836 -15.062 1 84.56 213 LEU B N 1
ATOM 3740 C CA . LEU B 1 213 ? -13.664 -11.406 -16.109 1 84.56 213 LEU B CA 1
ATOM 3741 C C . LEU B 1 213 ? -12.891 -11 -17.359 1 84.56 213 LEU B C 1
ATOM 3743 O O . LEU B 1 213 ? -13.359 -11.219 -18.484 1 84.56 213 LEU B O 1
ATOM 3747 N N . GLU B 1 214 ? -11.812 -10.414 -17.125 1 85.44 214 GLU B N 1
ATOM 3748 C CA . GLU B 1 214 ? -10.961 -10.094 -18.266 1 85.44 214 GLU B CA 1
ATOM 3749 C C . GLU B 1 214 ? -10.523 -11.359 -19 1 85.44 214 GLU B C 1
ATOM 3751 O O . GLU B 1 214 ? -10.523 -11.398 -20.234 1 85.44 214 GLU B O 1
ATOM 3756 N N . ILE B 1 215 ? -10.141 -12.328 -18.266 1 88.62 215 ILE B N 1
ATOM 3757 C CA . ILE B 1 215 ? -9.711 -13.602 -18.844 1 88.62 215 ILE B CA 1
ATOM 3758 C C . ILE B 1 215 ? -10.867 -14.227 -19.625 1 88.62 215 ILE B C 1
ATOM 3760 O O . ILE B 1 215 ? -10.672 -14.727 -20.734 1 88.62 215 ILE B O 1
ATOM 3764 N N . VAL B 1 216 ? -12.047 -14.141 -19.031 1 85.44 216 VAL B N 1
ATOM 3765 C CA . VAL B 1 216 ? -13.227 -14.68 -19.703 1 85.44 216 VAL B CA 1
ATOM 3766 C C . VAL B 1 216 ? -13.422 -13.977 -21.047 1 85.44 216 VAL B C 1
ATOM 3768 O O . VAL B 1 216 ? -13.711 -14.617 -22.062 1 85.44 216 VAL B O 1
ATOM 3771 N N . GLY B 1 217 ? -13.25 -12.68 -20.984 1 82.38 217 GLY B N 1
ATOM 3772 C CA . GLY B 1 217 ? -13.367 -11.93 -22.219 1 82.38 217 GLY B CA 1
ATOM 3773 C C . GLY B 1 217 ? -12.398 -12.391 -23.297 1 82.38 217 GLY B C 1
ATOM 3774 O O . GLY B 1 217 ? -12.781 -12.531 -24.453 1 82.38 217 GLY B O 1
ATOM 3775 N N . HIS B 1 218 ? -11.242 -12.703 -22.938 1 82.69 218 HIS B N 1
ATOM 3776 C CA . HIS B 1 218 ? -10.227 -13.148 -23.891 1 82.69 218 HIS B CA 1
ATOM 3777 C C . HIS B 1 218 ? -10.492 -14.578 -24.344 1 82.69 218 HIS B C 1
ATOM 3779 O O . HIS B 1 218 ? -10.273 -14.914 -25.5 1 82.69 218 HIS B O 1
ATOM 3785 N N . LEU B 1 219 ? -10.906 -15.328 -23.453 1 82.56 219 LEU B N 1
ATOM 3786 C CA . LEU B 1 219 ? -11.195 -16.719 -23.812 1 82.56 219 LEU B CA 1
ATOM 3787 C C . LEU B 1 219 ? -12.383 -16.797 -24.766 1 82.56 219 LEU B C 1
ATOM 3789 O O . LEU B 1 219 ? -12.414 -17.656 -25.641 1 82.56 219 LEU B O 1
ATOM 3793 N N . ASP B 1 220 ? -13.297 -15.875 -24.547 1 77.75 220 ASP B N 1
ATOM 3794 C CA . ASP B 1 220 ? -14.469 -15.859 -25.406 1 77.75 220 ASP B CA 1
ATOM 3795 C C . ASP B 1 220 ? -14.133 -15.281 -26.781 1 77.75 220 ASP B C 1
ATOM 3797 O O . ASP B 1 220 ? -14.641 -15.75 -27.797 1 77.75 220 ASP B O 1
ATOM 3801 N N . SER B 1 221 ? -13.281 -14.219 -26.719 1 64.56 221 SER B N 1
ATOM 3802 C CA . SER B 1 221 ? -12.852 -13.664 -28 1 64.56 221 SER B CA 1
ATOM 3803 C C . SER B 1 221 ? -11.961 -14.648 -28.75 1 64.56 221 SER B C 1
ATOM 3805 O O . SER B 1 221 ? -11.891 -14.617 -29.984 1 64.56 221 SER B O 1
ATOM 3807 N N . GLY B 1 222 ? -10.953 -15.141 -28.031 1 54.22 222 GLY B N 1
ATOM 3808 C CA . GLY B 1 222 ? -10.125 -16.156 -28.656 1 54.22 222 GLY B CA 1
ATOM 3809 C C . GLY B 1 222 ? -10.922 -17.219 -29.406 1 54.22 222 GLY B C 1
ATOM 3810 O O . GLY B 1 222 ? -10.453 -17.781 -30.391 1 54.22 222 GLY B O 1
ATOM 3811 N N . ARG B 1 223 ? -11.977 -17.5 -28.797 1 49.72 223 ARG B N 1
ATOM 3812 C CA . ARG B 1 223 ? -12.805 -18.344 -29.656 1 49.72 223 ARG B CA 1
ATOM 3813 C C . ARG B 1 223 ? -13.023 -17.688 -31.016 1 49.72 223 ARG B C 1
ATOM 3815 O O . ARG B 1 223 ? -12.969 -18.359 -32.031 1 49.72 223 ARG B O 1
ATOM 3822 N N . MET B 1 224 ? -13.133 -16.359 -30.859 1 43.09 224 MET B N 1
ATOM 3823 C CA . MET B 1 224 ? -13.289 -15.703 -32.156 1 43.09 224 MET B CA 1
ATOM 3824 C C . MET B 1 224 ? -11.93 -15.406 -32.781 1 43.09 224 MET B C 1
ATOM 3826 O O . MET B 1 224 ? -11.781 -15.453 -34 1 43.09 224 MET B O 1
ATOM 3830 N N . ALA B 1 225 ? -10.984 -14.781 -31.984 1 42.22 225 ALA B N 1
ATOM 3831 C CA . ALA B 1 225 ? -9.695 -14.305 -32.469 1 42.22 225 ALA B CA 1
ATOM 3832 C C . ALA B 1 225 ? -8.688 -15.445 -32.562 1 42.22 225 ALA B C 1
ATOM 3834 O O . ALA B 1 225 ? -7.5 -15.219 -32.812 1 42.22 225 ALA B O 1
ATOM 3835 N N . ILE B 1 226 ? -8.641 -16.656 -32.156 1 40.22 226 ILE B N 1
ATOM 3836 C CA . ILE B 1 226 ? -7.535 -17.484 -32.594 1 40.22 226 ILE B CA 1
ATOM 3837 C C . ILE B 1 226 ? -7.008 -16.984 -33.938 1 40.22 226 ILE B C 1
ATOM 3839 O O . ILE B 1 226 ? -5.863 -17.25 -34.312 1 40.22 226 ILE B O 1
ATOM 3843 N N . GLN B 1 227 ? -7.73 -16.438 -34.812 1 36.06 227 GLN B N 1
ATOM 3844 C CA . GLN B 1 227 ? -7.094 -15.945 -36.031 1 36.06 227 GLN B CA 1
ATOM 3845 C C . GLN B 1 227 ? -6.199 -14.742 -35.75 1 36.06 227 GLN B C 1
ATOM 3847 O O . GLN B 1 227 ? -5.047 -14.703 -36.188 1 36.06 227 GLN B O 1
ATOM 3852 N N . ALA B 1 228 ? -6.461 -13.336 -35.781 1 35.12 228 ALA B N 1
ATOM 3853 C CA . ALA B 1 228 ? -5.688 -12.117 -36 1 35.12 228 ALA B CA 1
ATOM 3854 C C . ALA B 1 228 ? -5.152 -11.562 -34.688 1 35.12 228 ALA B C 1
ATOM 3856 O O . ALA B 1 228 ? -4.355 -10.625 -34.688 1 35.12 228 ALA B O 1
ATOM 3857 N N . TRP B 1 229 ? -5.602 -11.648 -33.438 1 32.91 229 TRP B N 1
ATOM 3858 C CA . TRP B 1 229 ? -5.484 -10.617 -32.406 1 32.91 229 TRP B CA 1
ATOM 3859 C C . TRP B 1 229 ? -4.434 -11 -31.359 1 32.91 229 TRP B C 1
ATOM 3861 O O . TRP B 1 229 ? -4.398 -10.438 -30.266 1 32.91 229 TRP B O 1
ATOM 3871 N N . ALA B 1 230 ? -3.33 -11.609 -31.594 1 38.56 230 ALA B N 1
ATOM 3872 C CA . ALA B 1 230 ? -2.266 -12.047 -30.703 1 38.56 230 ALA B CA 1
ATOM 3873 C C . ALA B 1 230 ? -1.7 -10.867 -29.906 1 38.56 230 ALA B C 1
ATOM 3875 O O . ALA B 1 230 ? -1.517 -10.953 -28.688 1 38.56 230 ALA B O 1
ATOM 3876 N N . PRO B 1 231 ? -1.304 -9.82 -30.5 1 37.88 231 PRO B N 1
ATOM 3877 C CA . PRO B 1 231 ? -0.503 -8.82 -29.797 1 37.88 231 PRO B CA 1
ATOM 3878 C C . PRO B 1 231 ? -1.271 -8.141 -28.656 1 37.88 231 PRO B C 1
ATOM 3880 O O . PRO B 1 231 ? -0.69 -7.812 -27.625 1 37.88 231 PRO B O 1
ATOM 3883 N N . ALA B 1 232 ? -2.576 -7.973 -28.844 1 37.44 232 ALA B N 1
ATOM 3884 C CA . ALA B 1 232 ? -3.344 -7.172 -27.891 1 37.44 232 ALA B CA 1
ATOM 3885 C C . ALA B 1 232 ? -3.516 -7.906 -26.562 1 37.44 232 ALA B C 1
ATOM 3887 O O . ALA B 1 232 ? -3.502 -7.289 -25.5 1 37.44 232 ALA B O 1
ATOM 3888 N N . VAL B 1 233 ? -3.645 -9.141 -26.594 1 41.44 233 VAL B N 1
ATOM 3889 C CA . VAL B 1 233 ? -3.816 -9.977 -25.406 1 41.44 233 VAL B CA 1
ATOM 3890 C C . VAL B 1 233 ? -2.584 -9.859 -24.516 1 41.44 233 VAL B C 1
ATOM 3892 O O . VAL B 1 233 ? -2.703 -9.797 -23.297 1 41.44 233 VAL B O 1
ATOM 3895 N N . LEU B 1 234 ? -1.427 -9.797 -25.109 1 39.19 234 LEU B N 1
ATOM 3896 C CA . LEU B 1 234 ? -0.166 -9.711 -24.375 1 39.19 234 LEU B CA 1
ATOM 3897 C C . LEU B 1 234 ? -0.095 -8.422 -23.562 1 39.19 234 LEU B C 1
ATOM 3899 O O . LEU B 1 234 ? 0.428 -8.406 -22.453 1 39.19 234 LEU B O 1
ATOM 3903 N N . PHE B 1 235 ? -0.594 -7.418 -24.188 1 39.5 235 PHE B N 1
ATOM 3904 C CA . PHE B 1 235 ? -0.497 -6.117 -23.531 1 39.5 235 PHE B CA 1
ATOM 3905 C C . PHE B 1 235 ? -1.312 -6.098 -22.25 1 39.5 235 PHE B C 1
ATOM 3907 O O . PHE B 1 235 ? -0.852 -5.582 -21.219 1 39.5 235 PHE B O 1
ATOM 3914 N N . LEU B 1 236 ? -2.457 -6.598 -22.328 1 40.16 236 LEU B N 1
ATOM 3915 C CA . LEU B 1 236 ? -3.326 -6.578 -21.156 1 40.16 236 LEU B CA 1
ATOM 3916 C C . LEU B 1 236 ? -2.768 -7.465 -20.062 1 40.16 236 LEU B C 1
ATOM 3918 O O . LEU B 1 236 ? -2.889 -7.141 -18.875 1 40.16 236 LEU B O 1
ATOM 3922 N N . CYS B 1 237 ? -2.195 -8.539 -20.438 1 41 237 CYS B N 1
ATOM 3923 C CA . CYS B 1 237 ? -1.558 -9.43 -19.484 1 41 237 CYS B CA 1
ATOM 3924 C C . CYS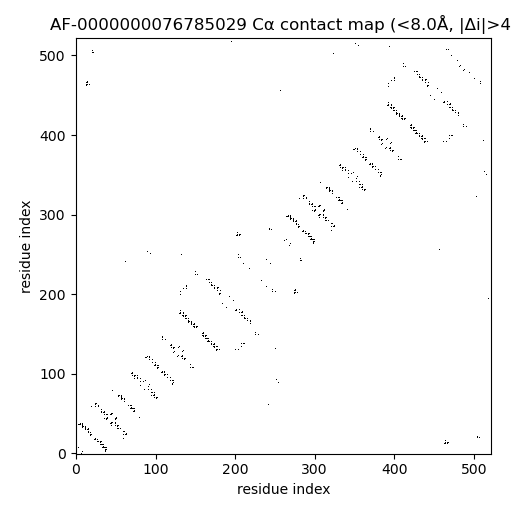 B 1 237 ? -0.442 -8.711 -18.734 1 41 237 CYS B C 1
ATOM 3926 O O . CYS B 1 237 ? -0.282 -8.891 -17.516 1 41 237 CYS B O 1
ATOM 3928 N N . PHE B 1 238 ? 0.305 -7.961 -19.531 1 40.16 238 PHE B N 1
ATOM 3929 C CA . PHE B 1 238 ? 1.449 -7.27 -18.953 1 40.16 238 PHE B CA 1
ATOM 3930 C C . PHE B 1 238 ? 0.996 -6.242 -17.922 1 40.16 238 PHE B C 1
ATOM 3932 O O . PHE B 1 238 ? 1.597 -6.121 -16.844 1 40.16 238 PHE B O 1
ATOM 3939 N N . ILE B 1 239 ? 0.063 -5.48 -18.344 1 41.12 239 ILE B N 1
ATOM 3940 C CA . ILE B 1 239 ? -0.38 -4.426 -17.438 1 41.12 239 ILE B CA 1
ATOM 3941 C C . ILE B 1 239 ? -0.829 -5.031 -16.109 1 41.12 239 ILE B C 1
ATOM 3943 O O . ILE B 1 239 ? -0.52 -4.5 -15.039 1 41.12 239 ILE B O 1
ATOM 3947 N N . TYR B 1 240 ? -1.566 -6.074 -16.172 1 41.53 240 TYR B N 1
ATOM 3948 C CA . TYR B 1 240 ? -2.145 -6.656 -14.961 1 41.53 240 TYR B CA 1
ATOM 3949 C C . TYR B 1 240 ? -1.096 -7.426 -14.172 1 41.53 240 TYR B C 1
ATOM 3951 O O . TYR B 1 240 ? -1.14 -7.461 -12.938 1 41.53 240 TYR B O 1
ATOM 3959 N N . THR B 1 241 ? -0.273 -8.109 -14.781 1 42.69 241 THR B N 1
ATOM 3960 C CA . THR B 1 241 ? 0.761 -8.852 -14.07 1 42.69 241 THR B CA 1
ATOM 3961 C C . THR B 1 241 ? 1.587 -7.922 -13.188 1 42.69 241 THR B C 1
ATOM 3963 O O . THR B 1 241 ? 1.947 -8.281 -12.062 1 42.69 241 THR B O 1
ATOM 3966 N N . PHE B 1 242 ? 1.89 -6.848 -13.781 1 43.16 242 PHE B N 1
ATOM 3967 C CA . PHE B 1 242 ? 2.75 -5.941 -13.031 1 43.16 242 PHE B CA 1
ATOM 3968 C C . PHE B 1 242 ? 1.924 -5.055 -12.10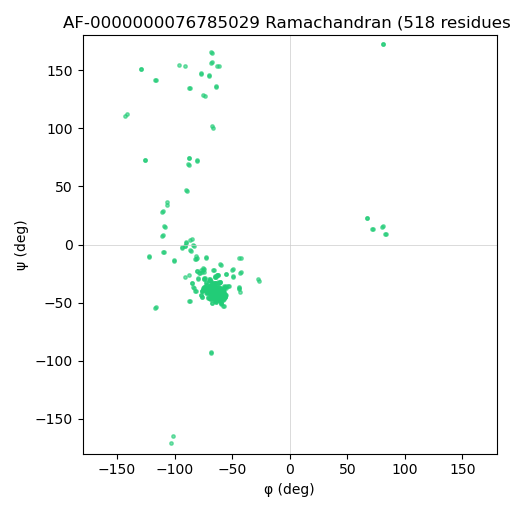9 1 43.16 242 PHE B C 1
ATOM 3970 O O . PHE B 1 242 ? 2.379 -4.684 -11.023 1 43.16 242 PHE B O 1
ATOM 3977 N N . GLY B 1 243 ? 0.824 -4.801 -12.633 1 44.22 243 GLY B N 1
ATOM 3978 C CA . GLY B 1 243 ? 0.008 -3.922 -11.812 1 44.22 243 GLY B CA 1
ATOM 3979 C C . GLY B 1 243 ? -0.573 -4.613 -10.586 1 44.22 243 GLY B C 1
ATOM 3980 O O . GLY B 1 243 ? -0.709 -4 -9.531 1 44.22 243 GLY B O 1
ATOM 3981 N N . ASN B 1 244 ? -0.964 -5.863 -10.664 1 45.97 244 ASN B N 1
ATOM 3982 C CA . ASN B 1 244 ? -1.681 -6.605 -9.633 1 45.97 244 ASN B CA 1
ATOM 3983 C C . ASN B 1 244 ? -0.721 -7.234 -8.625 1 45.97 244 ASN B C 1
ATOM 3985 O O . ASN B 1 244 ? -1.149 -7.93 -7.703 1 45.97 244 ASN B O 1
ATOM 3989 N N . TYR B 1 245 ? 0.504 -7.121 -8.867 1 47.06 245 TYR B N 1
ATOM 3990 C CA . TYR B 1 245 ? 1.443 -7.625 -7.871 1 47.06 245 TYR B CA 1
ATOM 3991 C C . TYR B 1 245 ? 1.096 -7.109 -6.48 1 47.06 245 TYR B C 1
ATOM 3993 O O . TYR B 1 245 ? 1.285 -7.812 -5.484 1 47.06 245 TYR B O 1
ATOM 4001 N N . TRP B 1 246 ? 0.394 -6.066 -6.617 1 45.38 246 TRP B N 1
ATOM 4002 C CA . TRP B 1 246 ? 0.083 -5.457 -5.328 1 45.38 246 TRP B CA 1
ATOM 4003 C C . TRP B 1 246 ? -0.975 -6.266 -4.582 1 45.38 246 TRP B C 1
ATOM 4005 O O . TRP B 1 246 ? -0.899 -6.426 -3.363 1 45.38 246 TRP B O 1
ATOM 4015 N N . ILE B 1 247 ? -1.806 -6.891 -5.332 1 47.12 247 ILE B N 1
ATOM 4016 C CA . ILE B 1 247 ? -2.826 -7.672 -4.645 1 47.12 247 ILE B CA 1
ATOM 4017 C C . ILE B 1 247 ? -2.174 -8.852 -3.93 1 47.12 247 ILE B C 1
ATOM 4019 O O . ILE B 1 247 ? -2.521 -9.164 -2.787 1 47.12 247 ILE B O 1
ATOM 4023 N N . HIS B 1 248 ? -1.206 -9.312 -4.676 1 45.31 248 HIS B N 1
ATOM 4024 C CA . HIS B 1 248 ? -0.507 -10.43 -4.059 1 45.31 248 HIS B CA 1
ATOM 4025 C C . HIS B 1 248 ? 0.277 -9.984 -2.828 1 45.31 248 HIS B C 1
ATOM 4027 O O . HIS B 1 248 ? 0.295 -10.68 -1.811 1 45.31 248 HIS B O 1
ATOM 4033 N N . HIS B 1 249 ? 0.854 -8.891 -2.957 1 46.5 249 HIS B N 1
ATOM 4034 C CA . HIS B 1 249 ? 1.587 -8.375 -1.809 1 46.5 249 HIS B CA 1
ATOM 4035 C C . HIS B 1 249 ? 0.654 -8.125 -0.627 1 46.5 249 HIS B C 1
ATOM 4037 O O . HIS B 1 249 ? 1.005 -8.414 0.518 1 46.5 249 HIS B O 1
ATOM 4043 N N . LEU B 1 250 ? -0.4 -7.586 -0.915 1 48.59 250 LEU B N 1
ATOM 4044 C CA . LEU B 1 250 ? -1.4 -7.379 0.127 1 48.59 250 LEU B CA 1
ATOM 4045 C C . LEU B 1 250 ? -1.781 -8.703 0.785 1 48.59 250 LEU B C 1
ATOM 4047 O O . LEU B 1 250 ? -1.905 -8.773 2.01 1 48.59 250 LEU B O 1
ATOM 4051 N N . PHE B 1 251 ? -1.886 -9.68 -0.019 1 46.59 251 PHE B N 1
ATOM 4052 C CA . PHE B 1 251 ? -2.23 -10.992 0.506 1 46.59 251 PHE B CA 1
ATOM 4053 C C . PHE B 1 251 ? -1.078 -11.57 1.316 1 46.59 251 PHE B C 1
ATOM 4055 O O . PHE B 1 251 ? -1.294 -12.172 2.373 1 46.59 251 PHE B O 1
ATOM 4062 N N . CYS B 1 252 ? 0.073 -11.414 0.66 1 43.75 252 CYS B N 1
ATOM 4063 C CA . CYS B 1 252 ? 1.227 -11.914 1.397 1 43.75 252 CYS B CA 1
ATOM 4064 C C . CYS B 1 252 ? 1.332 -11.242 2.764 1 43.75 252 CYS B C 1
ATOM 4066 O O . CYS B 1 252 ? 1.652 -11.906 3.756 1 43.75 252 CYS B O 1
ATOM 4068 N N . LEU B 1 253 ? 1.037 -10.062 2.809 1 45.38 253 LEU B N 1
ATOM 4069 C CA . LEU B 1 253 ? 1.063 -9.352 4.082 1 45.38 253 LEU B CA 1
ATOM 4070 C C . LEU B 1 253 ? -0.019 -9.875 5.02 1 45.38 253 LEU B C 1
ATOM 4072 O O . LEU B 1 253 ? 0.203 -9.992 6.227 1 45.38 253 LEU B O 1
ATOM 4076 N N . LEU B 1 254 ? -1.101 -10.172 4.531 1 44.94 254 LEU B N 1
ATOM 4077 C CA . LEU B 1 254 ? -2.184 -10.727 5.336 1 44.94 254 LEU B CA 1
ATOM 4078 C C . LEU B 1 254 ? -1.842 -12.141 5.812 1 44.94 254 LEU B C 1
ATOM 4080 O O . LEU B 1 254 ? -2.234 -12.539 6.91 1 44.94 254 LEU B O 1
ATOM 4084 N N . LEU B 1 255 ? -1.176 -12.898 4.996 1 41.22 255 LEU B N 1
ATOM 4085 C CA . LEU B 1 255 ? -0.79 -14.266 5.352 1 41.22 255 LEU B CA 1
ATOM 4086 C C . LEU B 1 255 ? 0.284 -14.258 6.434 1 41.22 255 LEU B C 1
ATOM 4088 O O . LEU B 1 255 ? 0.33 -15.164 7.27 1 41.22 255 LEU B O 1
ATOM 4092 N N . THR B 1 256 ? 1.187 -13.391 6.281 1 38.31 256 THR B N 1
ATOM 4093 C CA . THR B 1 256 ? 2.176 -13.352 7.352 1 38.31 256 THR B CA 1
ATOM 4094 C C . THR B 1 256 ? 1.498 -13.148 8.703 1 38.31 256 THR B C 1
ATOM 4096 O O . THR B 1 256 ? 2.025 -13.57 9.734 1 38.31 256 THR B O 1
ATOM 4099 N N . LYS B 1 257 ? 0.359 -12.578 8.789 1 44.38 257 LYS B N 1
ATOM 4100 C CA . LYS B 1 257 ? -0.387 -12.508 10.047 1 44.38 257 LYS B CA 1
ATOM 4101 C C . LYS B 1 257 ? -0.844 -13.891 10.5 1 44.38 257 LYS B C 1
ATOM 4103 O O . LYS B 1 257 ? -0.896 -14.172 11.695 1 44.38 257 LYS B O 1
ATOM 4108 N N . GLN B 1 258 ? -1.173 -14.734 9.562 1 37.06 258 GLN B N 1
ATOM 4109 C CA . GLN B 1 258 ? -1.695 -16.047 9.922 1 37.06 258 GLN B CA 1
ATOM 4110 C C . GLN B 1 258 ? -0.568 -17 10.305 1 37.06 258 GLN B C 1
ATOM 4112 O O . GLN B 1 258 ? -0.786 -17.969 11.047 1 37.06 258 GLN B O 1
ATOM 4117 N N . CYS B 1 259 ? 0.532 -16.797 9.773 1 35.59 259 CYS B N 1
ATOM 4118 C CA . CYS B 1 259 ? 1.605 -17.719 10.141 1 35.59 259 CYS B CA 1
ATOM 4119 C C . CYS B 1 259 ? 2.15 -17.391 11.523 1 35.59 259 CYS B C 1
ATOM 4121 O O . CYS B 1 259 ? 2.945 -18.156 12.078 1 35.59 259 CYS B O 1
ATOM 4123 N N . SER B 1 260 ? 1.999 -16.266 12.008 1 34.69 260 SER B N 1
ATOM 4124 C CA . SER B 1 260 ? 2.486 -16.031 13.359 1 34.69 260 SER B CA 1
ATOM 4125 C C . SER B 1 260 ? 1.473 -16.484 14.406 1 34.69 260 SER B C 1
ATOM 4127 O O . SER B 1 260 ? 1.655 -16.234 15.602 1 34.69 260 SER B O 1
ATOM 4129 N N . LEU B 1 261 ? 0.37 -16.969 14.07 1 29.06 261 LEU B N 1
ATOM 4130 C CA . LEU B 1 261 ? -0.409 -17.672 15.086 1 29.06 261 LEU B CA 1
ATOM 4131 C C . LEU B 1 261 ? -0.117 -19.172 15.055 1 29.06 261 LEU B C 1
ATOM 4133 O O . LEU B 1 261 ? -0.005 -19.766 13.977 1 29.06 261 LEU B O 1
#

Sequence (522 aa):
VGPGHPDYANTMYLLARVLSQQRKRKDAEALLRESIRILEEAGLGESPACLQRMMFHSMELMNLKQLDEAENLRRKILHIMELSKGWDSLGTTAAAVQLSVTLVALGKLRESEELLQRCLAVRKKILSEDHIQVASILVHLARLSLLRIISDIKVNNDLCRSHLVRGKRLVNDAIRIAEKILNPSREDQKKPKNAFGIELERIAATGILLEALEIVGHLDSGRMAIQAWAPAVLFLCFIYTFGNYWIHHLFCLLLTKQCSLVGPGHPDYANTMYLLARVLSQQRKRKDAEALLRESIRILEEAGLGESPACLQRMMFHSMELMNLKQLDEAENLRRKILHIMELSKGWDSLGTTAAAVQLSVTLVALGKLRESEELLQRCLAVRKKILSEDHIQVASILVHLARLSLLRIISDIKVNNDLCRSHLVRGKRLVNDAIRIAEKILNPSREDQKKPKNAFGIELERIAATGILLEALEIVGHLDSGRMAIQAWAPAVLFLCFIYTFGNYWIHHLFCLLLTKQCSL